Protein AF-A0A7J4QCK0-F1 (afdb_monomer_lite)

Sequence (447 aa):
MRKSLSFLFVFLVLLLLLSGIAAAGFWQDVTGDIVRSFKTSSYANDLTLASSTRIIQNAEYFLNNYPSLANVKTKITSMGGLAALEEVFASYNPYESISTKERKFNEIFRRYPLINEEDRIYIVHLAHALWIEKNNVVPWSLRDYNADKITALLERGWAIEELANRRFEDTVIQRASSAWEYGNISKDWYKLYPLTMNIINGSGNQLTAASLIIEWAEKNFFDAYGDYGWGRYMEDTGDKEPTGSSGQTCTSCDVKNQIGLEDAFRERIIADQLGAELVAAFLRSVNIPAYEVHTRGAEGSFEYGIAYAPSLELFVHGNLIASFADVPASSLLMSYPRIREQISVSPDFSSYKSHIWDTYPYYSVSLEREGDYLYISHMDSLYRYPDQVDRIKAQLWEYNISLYSSARVKIKTLRELTNPPLEIARGIPTIREKIPIITRLSRMFGR

Radius of gyration: 28.26 Å; chains: 1; bounding box: 54×102×71 Å

pLDDT: mean 71.48, std 20.68, range [27.12, 97.5]

Foldseek 3Di:
DPPVVVVVVVVVVVVVVVVVVVVVVVCVVVVVVVVVVCVPDPCVVVVPPDPLVVLLVQLVVCCVVAPQNVVVVVVCVVQVNSVLLSQLLSPDDLLAAPVVSVVSSVVSCVVVVSQDPQNSLLSNQSSLLSNCQVVVLAVDHSSPDHNLLVCLLRHDPPSVQVSVVVVDVQFPPDPPPPQPDAAQLSSCLLLCQVVLCVQCPPPNDLVSSLQSLLLVLLQQAAAADDPADLVVLCVVVVNDPPPDPDDDDDPSVNSLRHQHPVNCNQSSHDAFANQQSNSCSSCSSNSQRKDWGWGQAPVRDIGGRWIAGVVVQWIATRRVSHFAQDDRSVVRTDHPVVVRVLRRQDPDPVVSVVSCCVVPVVGAFTWHDDDQWIFTPTGPDCVVCVVCQVVVQVRCVLQPHGPPDNDTGGHPRQPPSDPHDSPSNPDDPPPDDDDDPPDDDPPPPDD

Secondary structure (DSSP, 8-state):
--SSHHHHHHHHHHHHHHHHHHHHHHHHHHHHHHHHHHHHSTTGGGGSS-HHHHHHHHHHHHHHH-GGGHHHHHHHHHTT-HHHHHHHHHH--TTS-HHHHHHHHHHHHTT-TTS-HHHHHHHHHHHHHHHHHHHT-SS--GGG--HHHHHHHH--THHHHHHHHHH-TT------TTT-S--HHHHHGGGGHHHHHHHTTT--SHHHHHHHHHHHHHTT-BEEPTTTTHHHHHHHHT-------S----SHHHHHTT--HHHHHHH-B--HHHHHHHHHHHHHTTT---EEEEEE-TTS-EEEEEEEETTTTEEEEHHHHHH-SS--HHHHSB-HHHHHHHHHT-SSHHHHHHHHHHH-TT---EEEEETTEEEEEE---TTT-GGGHHHHHHHHHHTT--TT----EE---TTTTSS--TTTTS-------------SSSSSS--

Structure (mmCIF, N/CA/C/O backbone):
data_AF-A0A7J4QCK0-F1
#
_entry.id   AF-A0A7J4QCK0-F1
#
loop_
_atom_site.group_PDB
_atom_site.id
_atom_site.type_symbol
_atom_site.label_atom_id
_atom_site.label_alt_id
_atom_site.label_comp_id
_atom_site.label_asym_id
_atom_site.label_entity_id
_atom_site.label_seq_id
_atom_site.pdbx_PDB_ins_code
_atom_site.Cartn_x
_atom_site.Cartn_y
_atom_site.Cartn_z
_atom_site.occupancy
_atom_site.B_iso_or_equiv
_atom_site.auth_seq_id
_atom_site.auth_comp_id
_atom_site.auth_asym_id
_atom_site.auth_atom_id
_atom_site.pdbx_PDB_model_num
ATOM 1 N N . MET A 1 1 ? -10.311 -76.390 22.392 1.00 50.16 1 MET A N 1
ATOM 2 C CA . MET A 1 1 ? -10.000 -74.940 22.304 1.00 50.16 1 MET A CA 1
ATOM 3 C C . MET A 1 1 ? -11.113 -74.083 21.660 1.00 50.16 1 MET A C 1
ATOM 5 O O . MET A 1 1 ? -10.811 -73.050 21.086 1.00 50.16 1 MET A O 1
ATOM 9 N N . ARG A 1 2 ? -12.410 -74.427 21.784 1.00 45.19 2 ARG A N 1
ATOM 10 C CA . ARG A 1 2 ? -13.526 -73.580 21.285 1.00 45.19 2 ARG A CA 1
ATOM 11 C C . ARG A 1 2 ? -14.464 -73.030 22.372 1.00 45.19 2 ARG A C 1
ATOM 13 O O . ARG A 1 2 ? -15.357 -72.264 22.052 1.00 45.19 2 ARG A O 1
ATOM 20 N N . LYS A 1 3 ? -14.250 -73.373 23.650 1.00 42.88 3 LYS A N 1
ATOM 21 C CA . LYS A 1 3 ? -15.068 -72.876 24.778 1.00 42.88 3 LYS A CA 1
ATOM 22 C C . LYS A 1 3 ? -14.462 -71.666 25.510 1.00 42.88 3 LYS A C 1
ATOM 24 O O . LYS A 1 3 ? -15.142 -71.051 26.316 1.00 42.88 3 LYS A O 1
ATOM 29 N N . SER A 1 4 ? -13.219 -71.293 25.198 1.00 46.78 4 SER A N 1
ATOM 30 C CA . SER A 1 4 ? -12.493 -70.203 25.871 1.00 46.78 4 SER A CA 1
ATOM 31 C C . SER A 1 4 ? -12.690 -68.827 25.217 1.00 46.78 4 SER A C 1
ATOM 33 O O . SER A 1 4 ? -12.530 -67.813 25.885 1.00 46.78 4 SER A O 1
ATOM 35 N N . LEU A 1 5 ? -13.067 -68.771 23.930 1.00 47.53 5 LEU A N 1
ATOM 36 C CA . LEU A 1 5 ? -13.269 -67.500 23.217 1.00 47.53 5 LEU A CA 1
ATOM 37 C C . LEU A 1 5 ? -14.603 -66.821 23.564 1.00 47.53 5 LEU A C 1
ATOM 39 O O . LEU A 1 5 ? -14.668 -65.597 23.630 1.00 47.53 5 LEU A O 1
ATOM 43 N N . SER A 1 6 ? -15.659 -67.595 23.831 1.00 54.34 6 SER A N 1
ATOM 44 C CA . SER A 1 6 ? -16.980 -67.039 24.158 1.00 54.34 6 SER A CA 1
ATOM 45 C C . SER A 1 6 ? -16.994 -66.338 25.517 1.00 54.34 6 SER A C 1
ATOM 47 O O . SER A 1 6 ? -17.693 -65.345 25.683 1.00 54.34 6 SER A O 1
ATOM 49 N N . PHE A 1 7 ? -16.188 -66.810 26.474 1.00 64.69 7 PHE A N 1
ATOM 50 C CA . PHE A 1 7 ? -16.112 -66.202 27.802 1.00 64.69 7 PHE A CA 1
ATOM 51 C C . PHE A 1 7 ? -15.364 -64.864 27.771 1.00 64.69 7 PHE A C 1
ATOM 53 O O . PHE A 1 7 ? -15.805 -63.900 28.388 1.00 64.69 7 PHE A O 1
ATOM 60 N N . LEU A 1 8 ? -14.285 -64.776 26.984 1.00 62.03 8 LEU A N 1
ATOM 61 C CA . LEU A 1 8 ? -13.519 -63.540 26.825 1.00 62.03 8 LEU A CA 1
ATOM 62 C C . LEU A 1 8 ? -14.345 -62.449 26.125 1.00 62.03 8 LEU A C 1
ATOM 64 O O . LEU A 1 8 ? -14.288 -61.291 26.523 1.00 62.03 8 LEU A O 1
ATOM 68 N N . PHE A 1 9 ? -15.157 -62.821 25.131 1.00 69.38 9 PHE A N 1
ATOM 69 C CA . PHE A 1 9 ? -16.017 -61.875 24.418 1.00 69.38 9 PHE A CA 1
ATOM 70 C C . PHE A 1 9 ? -17.158 -61.343 25.298 1.00 69.38 9 PHE A C 1
ATOM 72 O O . PHE A 1 9 ? -17.394 -60.139 25.338 1.00 69.38 9 PHE A O 1
ATOM 79 N N . VAL A 1 10 ? -17.819 -62.215 26.067 1.00 74.12 10 VAL A N 1
ATOM 80 C CA . VAL A 1 10 ? -18.872 -61.801 27.011 1.00 74.12 10 VAL A CA 1
ATOM 81 C C . VAL A 1 10 ? -18.298 -60.922 28.125 1.00 74.12 10 VAL A C 1
ATOM 83 O O . VAL A 1 10 ? -18.912 -59.920 28.485 1.00 74.12 10 VAL A O 1
ATOM 86 N N . PHE A 1 11 ? -17.094 -61.231 28.615 1.00 72.62 11 PHE A N 1
ATOM 87 C CA . PHE A 1 11 ? -16.415 -60.418 29.624 1.00 72.62 11 PHE A CA 1
ATOM 88 C C . PHE A 1 11 ? -16.027 -59.030 29.089 1.00 72.62 11 PHE A C 1
ATOM 90 O O . PHE A 1 11 ? -16.215 -58.038 29.790 1.00 72.62 11 PHE A O 1
ATOM 97 N N . LEU A 1 12 ? -15.571 -58.930 27.833 1.00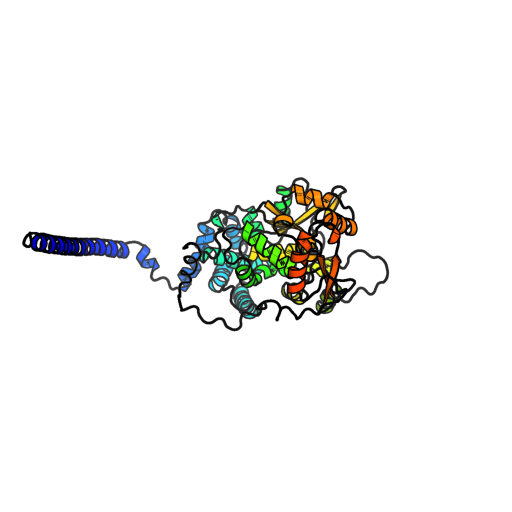 65.81 12 LEU A N 1
ATOM 98 C CA . LEU A 1 12 ? -15.231 -57.648 27.202 1.00 65.81 12 LEU A CA 1
ATOM 99 C C . LEU A 1 12 ? -16.466 -56.761 26.975 1.00 65.81 12 LEU A C 1
ATOM 101 O O . LEU A 1 12 ? -16.408 -55.553 27.192 1.00 65.81 12 LEU A O 1
ATOM 105 N N . VAL A 1 13 ? -17.591 -57.359 26.571 1.00 71.38 13 VAL A N 1
ATOM 106 C CA . VAL A 1 13 ? -18.861 -56.640 26.370 1.00 71.38 13 VAL A CA 1
ATOM 107 C C . VAL A 1 13 ? -19.430 -56.145 27.703 1.00 71.38 13 VAL A C 1
ATOM 109 O O . VAL A 1 13 ? -19.904 -55.014 27.779 1.00 71.38 13 VAL A O 1
ATOM 112 N N . LEU A 1 14 ? -19.318 -56.935 28.775 1.00 67.81 14 LEU A N 1
ATOM 113 C CA . LEU A 1 14 ? -19.692 -56.509 30.128 1.00 67.81 14 LEU A CA 1
ATOM 114 C C . LEU A 1 14 ? -18.798 -55.379 30.653 1.00 67.81 14 LEU A C 1
ATOM 116 O O . LEU A 1 14 ? -19.314 -54.440 31.252 1.00 67.81 14 LEU A O 1
ATOM 120 N N . LEU A 1 15 ? -17.490 -55.415 30.379 1.00 62.59 15 LEU A N 1
ATOM 121 C CA . LEU A 1 15 ? -16.565 -54.332 30.738 1.00 62.59 15 LEU A CA 1
ATOM 122 C C . LEU A 1 15 ? -16.881 -53.029 29.990 1.00 62.59 15 LEU A C 1
ATOM 124 O O . LEU A 1 15 ? -16.861 -51.956 30.591 1.00 62.59 15 LEU A O 1
ATOM 128 N N . LEU A 1 16 ? -17.240 -53.118 28.706 1.00 59.22 16 LEU A N 1
ATOM 129 C CA . LEU A 1 16 ? -17.647 -51.960 27.907 1.00 59.22 16 LEU A CA 1
ATOM 130 C C . LEU A 1 16 ? -18.993 -51.385 28.372 1.00 59.22 16 LEU A C 1
ATOM 132 O O . LEU A 1 16 ? -19.115 -50.169 28.514 1.00 59.22 16 LEU A O 1
ATOM 136 N N . LEU A 1 17 ? -19.970 -52.234 28.704 1.00 57.97 17 LEU A N 1
ATOM 137 C CA . LEU A 1 17 ? -21.263 -51.793 29.240 1.00 57.97 17 LEU A CA 1
ATOM 138 C C . LEU A 1 17 ? -21.131 -51.166 30.636 1.00 57.97 17 LEU A C 1
ATOM 140 O O . LEU A 1 17 ? -21.742 -50.132 30.900 1.00 57.97 17 LEU A O 1
ATOM 144 N N . LEU A 1 18 ? -20.285 -51.724 31.506 1.00 52.31 18 LEU A N 1
ATOM 145 C CA . LEU A 1 18 ? -20.016 -51.154 32.831 1.00 52.31 18 LEU A CA 1
ATOM 146 C C . LEU A 1 18 ? -19.238 -49.830 32.743 1.00 52.31 18 LEU A C 1
ATOM 148 O O . LEU A 1 18 ? -19.521 -48.913 33.514 1.00 52.31 18 LEU A O 1
ATOM 152 N N . SER A 1 19 ? -18.338 -49.674 31.763 1.00 54.56 19 SER A N 1
ATOM 153 C CA . SER A 1 19 ? -17.650 -48.396 31.513 1.00 54.56 19 SER A CA 1
ATOM 154 C C . SER A 1 19 ? -18.587 -47.300 30.980 1.00 54.56 19 SER A C 1
ATOM 156 O O . SER A 1 19 ? -18.434 -46.133 31.339 1.00 54.56 19 SER A O 1
ATOM 158 N N . GLY A 1 20 ? -19.615 -47.669 30.203 1.00 51.31 20 GLY A N 1
ATOM 159 C CA . GLY A 1 20 ? -20.639 -46.739 29.717 1.00 51.31 20 GLY A CA 1
ATOM 160 C C . GLY A 1 20 ? -21.610 -46.271 30.807 1.00 51.31 20 GLY A C 1
ATOM 161 O O . GLY A 1 20 ? -22.014 -45.110 30.812 1.00 51.31 20 GLY A O 1
ATOM 162 N N . ILE A 1 21 ? -21.941 -47.139 31.770 1.00 53.22 21 ILE A N 1
ATOM 163 C CA . ILE A 1 21 ? -22.837 -46.802 32.890 1.00 53.22 21 ILE A CA 1
ATOM 164 C C . ILE A 1 21 ? -22.111 -45.941 33.940 1.00 53.22 21 ILE A C 1
ATOM 166 O O . ILE A 1 21 ? -22.698 -44.991 34.458 1.00 53.22 21 ILE A O 1
ATOM 170 N N . ALA A 1 22 ? -20.820 -46.192 34.193 1.00 48.62 22 ALA A N 1
ATOM 171 C CA . ALA A 1 22 ? -20.002 -45.338 35.060 1.00 48.62 22 ALA A CA 1
ATOM 172 C C . ALA A 1 22 ? -19.748 -43.943 34.450 1.00 48.62 22 ALA A C 1
ATOM 174 O O . ALA A 1 22 ? -19.722 -42.949 35.174 1.00 48.62 22 ALA A O 1
ATOM 175 N N . ALA A 1 23 ? -19.633 -43.845 33.119 1.00 48.44 23 ALA A N 1
ATOM 176 C CA . ALA A 1 23 ? -19.536 -42.561 32.428 1.00 48.44 23 ALA A CA 1
ATOM 177 C C . ALA A 1 23 ? -20.865 -41.781 32.469 1.00 48.44 23 ALA A C 1
ATOM 179 O O . ALA A 1 23 ? -20.856 -40.583 32.731 1.00 48.44 23 ALA A O 1
ATOM 180 N N . ALA A 1 24 ? -22.017 -42.430 32.284 1.00 48.44 24 ALA A N 1
ATOM 181 C CA . ALA A 1 24 ? -23.308 -41.733 32.257 1.00 48.44 24 ALA A CA 1
ATOM 182 C C . ALA A 1 24 ? -23.684 -41.072 33.602 1.00 48.44 24 ALA A C 1
ATOM 184 O O . ALA A 1 24 ? -24.219 -39.964 33.600 1.00 48.44 24 ALA A O 1
ATOM 185 N N . GLY A 1 25 ? -23.358 -41.706 34.736 1.00 46.97 25 GLY A N 1
ATOM 186 C CA . GLY A 1 25 ? -23.586 -41.130 36.070 1.00 46.97 25 GLY A CA 1
ATOM 187 C C . GLY A 1 25 ? -22.621 -39.989 36.410 1.00 46.97 25 GLY A C 1
ATOM 188 O O . GLY A 1 25 ? -23.043 -38.950 36.909 1.00 46.97 25 GLY A O 1
ATOM 189 N N . PHE A 1 26 ? -21.338 -40.132 36.058 1.00 46.69 26 PHE A N 1
ATOM 190 C CA . PHE A 1 26 ? -20.329 -39.094 36.300 1.00 46.69 26 PHE A CA 1
ATOM 191 C C . PHE A 1 26 ? -20.564 -37.845 35.438 1.00 46.69 26 PHE A C 1
ATOM 193 O O . PHE A 1 26 ? -20.376 -36.721 35.898 1.00 46.69 26 PHE A O 1
ATOM 200 N N . TRP A 1 27 ? -21.046 -38.015 34.202 1.00 41.53 27 TRP A N 1
ATOM 201 C CA . TRP A 1 27 ? -21.390 -36.885 33.343 1.00 41.53 27 TRP A CA 1
ATOM 202 C C . TRP A 1 27 ? -22.673 -36.170 33.777 1.00 41.53 27 TRP A C 1
ATOM 204 O O . TRP A 1 27 ? -22.759 -34.969 33.547 1.00 41.53 27 TRP A O 1
ATOM 214 N N . GLN A 1 28 ? -23.641 -36.822 34.432 1.00 48.22 28 GLN A N 1
ATOM 215 C CA . GLN A 1 28 ? -24.844 -36.133 34.928 1.00 48.22 28 GLN A CA 1
ATOM 216 C C . GLN A 1 28 ? -24.566 -35.225 36.134 1.00 48.22 28 GLN A C 1
ATOM 218 O O . GLN A 1 28 ? -25.071 -34.102 36.152 1.00 48.22 28 GLN A O 1
ATOM 223 N N . ASP A 1 29 ? -23.709 -35.637 37.071 1.00 47.16 29 ASP A N 1
ATOM 224 C CA . ASP A 1 29 ? -23.348 -34.788 38.218 1.00 47.16 29 ASP A CA 1
ATOM 225 C C . ASP A 1 29 ? -22.362 -33.675 37.822 1.00 47.16 29 ASP A C 1
ATOM 227 O O . ASP A 1 29 ? -22.543 -32.516 38.199 1.00 47.16 29 ASP A O 1
ATOM 231 N N . VAL A 1 30 ? -21.388 -33.965 36.948 1.00 48.16 30 VAL A N 1
ATOM 232 C CA . VAL A 1 30 ? -20.443 -32.949 36.450 1.00 48.16 30 VAL A CA 1
ATOM 233 C C . VAL A 1 30 ? -21.131 -31.939 35.525 1.00 48.16 30 VAL A C 1
ATOM 235 O O . VAL A 1 30 ? -20.841 -30.747 35.601 1.00 48.16 30 VAL A O 1
ATOM 238 N N . THR A 1 31 ? -22.089 -32.353 34.686 1.00 46.78 31 THR A N 1
ATOM 239 C CA . THR A 1 31 ? -22.869 -31.387 33.887 1.00 46.78 31 THR A CA 1
ATOM 240 C C . THR A 1 31 ? -23.888 -30.631 34.730 1.00 46.78 31 THR A C 1
ATOM 242 O O . THR A 1 31 ? -24.101 -29.453 34.463 1.00 46.78 31 THR A O 1
ATOM 245 N N . GLY A 1 32 ? -24.465 -31.231 35.775 1.00 42.59 32 GLY A N 1
ATOM 246 C CA . GLY A 1 32 ? -25.355 -30.542 36.712 1.00 42.59 32 GLY A CA 1
ATOM 247 C C . GLY A 1 32 ? -24.663 -29.400 37.462 1.00 42.59 32 GLY A C 1
ATOM 248 O O . GLY A 1 32 ? -25.202 -28.289 37.518 1.00 42.59 32 GLY A O 1
ATOM 249 N N . ASP A 1 33 ? -23.446 -29.637 37.954 1.00 43.31 33 ASP A N 1
ATOM 250 C CA . ASP A 1 33 ? -22.667 -28.639 38.691 1.00 43.31 33 ASP A CA 1
ATOM 251 C C . ASP A 1 33 ? -21.961 -27.629 37.776 1.00 43.31 33 ASP A C 1
ATOM 253 O O . ASP A 1 33 ? -21.912 -26.445 38.113 1.00 43.31 33 ASP A O 1
ATOM 257 N N . ILE A 1 34 ? -21.525 -28.020 36.570 1.00 46.94 34 ILE A N 1
ATOM 258 C CA . ILE A 1 34 ? -21.032 -27.066 35.559 1.00 46.94 34 ILE A CA 1
ATOM 259 C C . ILE A 1 34 ? -22.176 -26.173 35.055 1.00 46.94 34 ILE A C 1
ATOM 261 O O . ILE A 1 34 ? -21.999 -24.962 34.939 1.00 46.94 34 ILE A O 1
ATOM 265 N N . VAL A 1 35 ? -23.375 -26.714 34.815 1.00 44.75 35 VAL A N 1
ATOM 266 C CA . VAL A 1 35 ? -24.534 -25.925 34.356 1.00 44.75 35 VAL A CA 1
ATOM 267 C C . VAL A 1 35 ? -25.094 -25.030 35.471 1.00 44.75 35 VAL A C 1
ATOM 269 O O . VAL A 1 35 ? -25.544 -23.919 35.182 1.00 44.75 35 VAL A O 1
ATOM 272 N N . ARG A 1 36 ? -25.035 -25.442 36.749 1.00 42.22 36 ARG A N 1
ATOM 273 C CA . ARG A 1 36 ? -25.359 -24.553 37.886 1.00 42.22 36 ARG A CA 1
ATOM 274 C C . ARG A 1 36 ? -24.303 -23.478 38.105 1.00 42.22 36 ARG A C 1
ATOM 276 O O . ARG A 1 36 ? -24.682 -22.323 38.269 1.00 42.22 36 ARG A O 1
ATOM 283 N N . SER A 1 37 ? -23.020 -23.829 38.025 1.00 44.09 37 SER A N 1
ATOM 284 C CA . SER A 1 37 ? -21.893 -22.888 38.074 1.00 44.09 37 SER A CA 1
ATOM 285 C C . SER A 1 37 ? -22.002 -21.819 36.979 1.00 44.09 37 SER A C 1
ATOM 287 O O . SER A 1 37 ? -21.869 -20.626 37.256 1.00 44.09 37 SER A O 1
ATOM 289 N N . PHE A 1 38 ? -22.390 -22.209 35.759 1.00 41.03 38 PHE A N 1
ATOM 290 C CA . PHE A 1 38 ? -22.648 -21.258 34.676 1.00 41.03 38 PHE A CA 1
ATOM 291 C C . PHE A 1 38 ? -23.839 -20.335 34.955 1.00 41.03 38 PHE A C 1
ATOM 293 O O . PHE A 1 38 ? -23.767 -19.162 34.604 1.00 41.03 38 PHE A O 1
ATOM 300 N N . LYS A 1 39 ? -24.902 -20.814 35.618 1.00 38.78 39 LYS A N 1
ATOM 301 C CA . LYS A 1 39 ? -26.084 -19.996 35.954 1.00 38.78 39 LYS A CA 1
ATOM 302 C C . LYS A 1 39 ? -25.871 -19.012 37.107 1.00 38.78 39 LYS A C 1
ATOM 304 O O . LYS A 1 39 ? -26.619 -18.043 37.187 1.00 38.78 39 LYS A O 1
ATOM 309 N N . THR A 1 40 ? -24.895 -19.238 37.985 1.00 41.56 40 THR A N 1
ATOM 310 C CA . THR A 1 40 ? -24.594 -18.335 39.114 1.00 41.56 40 THR A CA 1
ATOM 311 C C . THR A 1 40 ? -23.321 -17.514 38.927 1.00 41.56 40 THR A C 1
ATOM 313 O O . THR A 1 40 ? -23.049 -16.628 39.733 1.00 41.56 40 THR A O 1
ATOM 316 N N . SER A 1 41 ? -22.542 -17.771 37.874 1.00 42.19 41 SER A N 1
ATOM 317 C CA . SER A 1 41 ? -21.430 -16.904 37.489 1.00 42.19 41 SER A CA 1
ATOM 318 C C . SER A 1 41 ? -21.946 -15.676 36.732 1.00 42.19 41 SER A C 1
ATOM 320 O O . SER A 1 41 ? -22.883 -15.758 35.936 1.00 42.19 41 SER A O 1
ATOM 322 N N . SER A 1 42 ? -21.292 -14.535 36.932 1.00 42.31 42 SER A N 1
ATOM 323 C CA . SER A 1 42 ? -21.522 -13.272 36.219 1.00 42.31 42 SER A CA 1
ATOM 324 C C . SER A 1 42 ? -21.469 -13.374 34.682 1.00 42.31 42 SER A C 1
ATOM 326 O O . SER A 1 42 ? -21.820 -12.411 34.012 1.00 42.31 42 SER A O 1
ATOM 328 N N . TYR A 1 43 ? -21.098 -14.531 34.119 1.00 40.75 43 TYR A N 1
ATOM 329 C CA . TYR A 1 43 ? -21.084 -14.822 32.683 1.00 40.75 43 TYR A CA 1
ATOM 330 C C . TYR A 1 43 ? -22.461 -15.148 32.076 1.00 40.75 43 TYR A C 1
ATOM 332 O O . TYR A 1 43 ? -22.619 -15.067 30.860 1.00 40.75 43 TYR A O 1
ATOM 340 N N . ALA A 1 44 ? -23.484 -15.502 32.865 1.00 41.56 44 ALA A N 1
ATOM 341 C CA . ALA A 1 44 ? -24.822 -15.760 32.308 1.00 41.56 44 ALA A CA 1
ATOM 342 C C . ALA A 1 44 ? -25.510 -14.479 31.794 1.00 41.56 44 ALA A C 1
ATOM 344 O O . ALA A 1 44 ? -26.274 -14.536 30.830 1.00 41.56 44 ALA A O 1
ATOM 345 N N . ASN A 1 45 ? -25.184 -13.320 32.375 1.00 42.22 45 ASN A N 1
ATOM 346 C CA . ASN A 1 45 ? -25.684 -12.021 31.916 1.00 42.22 45 ASN A CA 1
ATOM 347 C C . ASN A 1 45 ? -25.021 -11.552 30.602 1.00 42.22 45 ASN A C 1
ATOM 349 O O . ASN A 1 45 ? -25.601 -10.728 29.896 1.00 42.22 45 ASN A O 1
ATOM 353 N N . ASP A 1 46 ? -23.880 -12.137 30.209 1.00 41.94 46 ASP A N 1
ATOM 354 C CA . ASP A 1 46 ? -23.211 -11.867 28.921 1.00 41.94 46 ASP A CA 1
ATOM 355 C C . ASP A 1 46 ? -23.868 -12.572 27.721 1.00 41.94 46 ASP A C 1
ATOM 357 O O . ASP A 1 46 ? -23.502 -12.341 26.561 1.00 41.94 46 ASP A O 1
ATOM 361 N N . LEU A 1 47 ? -24.843 -13.453 27.966 1.00 41.84 47 LEU A N 1
ATOM 362 C CA . LEU A 1 47 ? -25.593 -14.159 26.920 1.00 41.84 47 LEU A CA 1
ATOM 363 C C . LEU A 1 47 ? -26.906 -13.461 26.536 1.00 41.84 47 LEU A C 1
ATOM 365 O O . LEU A 1 47 ? -27.516 -13.837 25.538 1.00 41.84 47 LEU A O 1
ATOM 369 N N . THR A 1 48 ? -27.307 -12.420 27.270 1.00 41.91 48 THR A N 1
ATOM 370 C CA . THR A 1 48 ? -28.515 -11.611 27.009 1.00 41.91 48 THR A CA 1
ATOM 371 C C . THR A 1 48 ? -28.219 -10.188 26.542 1.00 41.91 48 THR A C 1
ATOM 373 O O . THR A 1 48 ? -29.127 -9.369 26.430 1.00 41.91 48 THR A O 1
ATOM 376 N N . LEU A 1 49 ? -26.961 -9.879 26.236 1.00 43.91 49 LEU A N 1
ATOM 377 C CA . LEU A 1 49 ? -26.621 -8.665 25.508 1.00 43.91 49 LEU A CA 1
ATOM 378 C C . LEU A 1 49 ? -27.038 -8.851 24.046 1.00 43.91 49 LEU A C 1
ATOM 380 O O . LEU A 1 49 ? -26.636 -9.819 23.395 1.00 43.91 49 LEU A O 1
ATOM 384 N N . ALA A 1 50 ? -27.871 -7.938 23.539 1.00 50.94 50 ALA A N 1
ATOM 385 C CA . ALA A 1 50 ? -28.235 -7.894 22.128 1.00 50.94 50 ALA A CA 1
ATOM 386 C C . ALA A 1 50 ? -26.960 -7.964 21.271 1.00 50.94 50 ALA A C 1
ATOM 388 O O . ALA A 1 50 ? -25.910 -7.449 21.658 1.00 50.94 50 ALA A O 1
ATOM 389 N N . SER A 1 51 ? -27.024 -8.607 20.104 1.00 53.28 51 SER A N 1
ATOM 390 C CA . SER A 1 51 ? -25.857 -8.777 19.225 1.00 53.28 51 SER A CA 1
ATOM 391 C C . SER A 1 51 ? -25.135 -7.455 18.914 1.00 53.28 51 SER A C 1
ATOM 393 O O . SER A 1 51 ? -23.923 -7.461 18.720 1.00 53.28 51 SER A O 1
ATOM 395 N N . SER A 1 52 ? -25.847 -6.324 18.950 1.00 47.09 52 SER A N 1
ATOM 396 C CA . SER A 1 52 ? -25.295 -4.970 18.852 1.00 47.09 52 SER A CA 1
ATOM 397 C C . SER A 1 52 ? -24.396 -4.585 20.034 1.00 47.09 52 SER A C 1
ATOM 399 O O . SER A 1 52 ? -23.338 -4.002 19.818 1.00 47.09 52 SER A O 1
ATOM 401 N N . THR A 1 53 ? -24.729 -4.966 21.269 1.00 49.03 53 THR A N 1
ATOM 402 C CA . THR A 1 53 ? -23.929 -4.647 22.462 1.00 49.03 53 THR A CA 1
ATOM 403 C C . THR A 1 53 ? -22.643 -5.475 22.545 1.00 49.03 53 THR A C 1
ATOM 405 O O . THR A 1 53 ? -21.613 -4.959 22.971 1.00 49.03 53 THR A O 1
ATOM 408 N N . ARG A 1 54 ? -22.642 -6.716 22.030 1.00 53.06 54 ARG A N 1
ATOM 409 C CA . ARG A 1 54 ? -21.403 -7.506 21.863 1.00 53.06 54 ARG A CA 1
ATOM 410 C C . ARG A 1 54 ? -20.449 -6.913 20.827 1.00 53.06 54 ARG A C 1
ATOM 412 O O . ARG A 1 54 ? -19.249 -7.142 20.908 1.00 53.06 54 ARG A O 1
ATOM 419 N N . ILE A 1 55 ? -20.948 -6.192 19.823 1.00 51.72 55 ILE A N 1
ATOM 420 C CA . ILE A 1 55 ? -20.092 -5.562 18.809 1.00 51.72 55 ILE A CA 1
ATOM 421 C C . ILE A 1 55 ? -19.430 -4.303 19.380 1.00 51.72 55 ILE A C 1
ATOM 423 O O . ILE A 1 55 ? -18.224 -4.145 19.195 1.00 51.72 55 ILE A O 1
ATOM 427 N N . ILE A 1 56 ? -20.186 -3.503 20.141 1.00 50.91 56 ILE A N 1
ATOM 428 C CA . ILE A 1 56 ? -19.717 -2.302 20.858 1.00 50.91 56 ILE A CA 1
ATOM 429 C C . ILE A 1 56 ? -18.574 -2.651 21.825 1.00 50.91 56 ILE A C 1
ATOM 431 O O . ILE A 1 56 ? -17.515 -2.035 21.785 1.00 50.91 56 ILE A O 1
ATOM 435 N N . GLN A 1 57 ? -18.707 -3.746 22.578 1.00 61.53 57 GLN A N 1
ATOM 436 C CA . GLN A 1 57 ? -17.663 -4.191 23.505 1.00 61.53 57 GLN A CA 1
ATOM 437 C C . GLN A 1 57 ? -16.345 -4.595 22.827 1.00 61.53 57 GLN A C 1
ATOM 439 O O . GLN A 1 57 ? -15.319 -4.584 23.489 1.00 61.53 57 GLN A O 1
ATOM 444 N N . ASN A 1 58 ? -16.319 -4.942 21.534 1.00 68.50 58 ASN A N 1
ATOM 445 C CA . ASN A 1 58 ? -15.105 -5.482 20.911 1.00 68.50 58 ASN A CA 1
ATOM 446 C C . ASN A 1 58 ? -14.050 -4.410 20.597 1.00 68.50 58 ASN A C 1
ATOM 448 O O . ASN A 1 58 ? -12.872 -4.655 20.837 1.00 68.50 58 ASN A O 1
ATOM 452 N N . ALA A 1 59 ? -14.436 -3.238 20.076 1.00 75.31 59 ALA A N 1
ATOM 453 C CA . ALA A 1 59 ? -13.469 -2.174 19.776 1.00 75.31 59 ALA A CA 1
ATOM 454 C C . ALA A 1 59 ? -12.839 -1.631 21.066 1.00 75.31 59 ALA A C 1
ATOM 456 O O . ALA A 1 59 ? -11.614 -1.596 21.191 1.00 75.31 59 ALA A O 1
ATOM 457 N N . GLU A 1 60 ? -13.670 -1.307 22.059 1.00 78.50 60 GLU A N 1
ATOM 458 C CA . GLU A 1 60 ? -13.201 -0.936 23.394 1.00 78.50 60 GLU A CA 1
ATOM 459 C C . GLU A 1 60 ? -12.379 -2.053 24.038 1.00 78.50 60 GLU A C 1
ATOM 461 O O . GLU A 1 60 ? -11.347 -1.777 24.645 1.00 78.50 60 GLU A O 1
ATOM 466 N N . TYR A 1 61 ? -12.781 -3.320 23.884 1.00 82.50 61 TYR A N 1
ATOM 467 C CA . TYR A 1 61 ? -12.002 -4.452 24.378 1.00 82.50 61 TYR A CA 1
ATOM 468 C C . TYR A 1 61 ? -10.589 -4.447 23.793 1.00 82.50 61 TYR A C 1
ATOM 470 O O . TYR A 1 61 ? -9.637 -4.525 24.566 1.00 82.50 61 TYR A O 1
ATOM 478 N N . PHE A 1 62 ? -10.419 -4.292 22.477 1.00 83.25 62 PHE A N 1
ATOM 479 C CA . PHE A 1 62 ? -9.083 -4.209 21.878 1.00 83.25 62 PHE A CA 1
ATOM 480 C C . PHE A 1 62 ? -8.287 -3.022 22.428 1.00 83.25 62 PHE A C 1
ATOM 482 O O . PHE A 1 62 ? -7.171 -3.207 22.910 1.00 83.25 62 PHE A O 1
ATOM 489 N N . LEU A 1 63 ? -8.878 -1.825 22.438 1.00 86.12 63 LEU A N 1
ATOM 490 C CA . LEU A 1 63 ? -8.217 -0.608 22.923 1.00 86.12 63 LEU A CA 1
ATOM 491 C C . LEU A 1 63 ? -7.836 -0.672 24.411 1.00 86.12 63 LEU A C 1
ATOM 493 O O . LEU A 1 63 ? -6.869 -0.038 24.827 1.00 86.12 63 LEU A O 1
ATOM 497 N N . ASN A 1 64 ? -8.588 -1.422 25.219 1.00 84.94 64 ASN A N 1
ATOM 498 C CA . ASN A 1 64 ? -8.354 -1.559 26.656 1.00 84.94 64 ASN A CA 1
ATOM 499 C C . ASN A 1 64 ? -7.396 -2.698 27.013 1.00 84.94 64 ASN A C 1
ATOM 501 O O . ASN A 1 64 ? -6.727 -2.621 28.041 1.00 84.94 64 ASN A O 1
ATOM 505 N N . ASN A 1 65 ? -7.344 -3.756 26.203 1.00 84.88 65 ASN A N 1
ATOM 506 C CA . ASN A 1 65 ? -6.589 -4.964 26.535 1.00 84.88 65 ASN A CA 1
ATOM 507 C C . ASN A 1 65 ? -5.257 -5.068 25.792 1.00 84.88 65 ASN A C 1
ATOM 509 O O . ASN A 1 65 ? -4.460 -5.942 26.126 1.00 84.88 65 ASN A O 1
ATOM 513 N N . TYR A 1 66 ? -5.013 -4.239 24.773 1.00 87.00 66 TYR A N 1
ATOM 514 C CA . TYR A 1 66 ? -3.779 -4.286 23.991 1.00 87.00 66 TYR A CA 1
ATOM 515 C C . TYR A 1 66 ? -2.891 -3.103 24.382 1.00 87.00 66 TYR A C 1
ATOM 517 O O . TYR A 1 66 ? -3.191 -1.971 23.995 1.00 87.00 66 TYR A O 1
ATOM 525 N N . PRO A 1 67 ? -1.779 -3.327 25.109 1.00 85.88 67 PRO A N 1
ATOM 526 C CA . PRO A 1 67 ? -0.873 -2.246 25.498 1.00 85.88 67 PRO A CA 1
ATOM 527 C C . PRO A 1 67 ? -0.344 -1.446 24.301 1.00 85.88 67 PRO A C 1
ATOM 529 O O . PRO A 1 67 ? -0.153 -0.236 24.402 1.00 85.88 67 PRO A O 1
ATOM 532 N N . SER A 1 68 ? -0.177 -2.106 23.151 1.00 86.06 68 SER A N 1
ATOM 533 C CA . SER A 1 68 ? 0.220 -1.489 21.884 1.00 86.06 68 SER A CA 1
ATOM 534 C C . SER A 1 68 ? -0.736 -0.389 21.406 1.00 86.06 68 SER A C 1
ATOM 536 O O . SER A 1 68 ? -0.313 0.540 20.722 1.00 86.06 68 SER A O 1
ATOM 538 N N . LEU A 1 69 ? -2.009 -0.446 21.807 1.00 91.38 69 LEU A N 1
ATOM 539 C CA . LEU A 1 69 ? -3.055 0.494 21.405 1.00 91.38 69 LEU A CA 1
ATOM 540 C C . LEU A 1 69 ? -3.316 1.599 22.442 1.00 91.38 69 LEU A C 1
ATOM 542 O O . LEU A 1 69 ? -4.247 2.385 22.273 1.00 91.38 69 LEU A O 1
ATOM 546 N N . ALA A 1 70 ? -2.497 1.723 23.493 1.00 88.94 70 ALA A N 1
ATOM 547 C CA . ALA A 1 70 ? -2.695 2.746 24.525 1.00 88.94 70 ALA A CA 1
ATOM 548 C C . ALA A 1 70 ? -2.702 4.178 23.950 1.00 88.94 70 ALA A C 1
ATOM 550 O O . ALA A 1 70 ? -3.590 4.973 24.264 1.00 88.94 70 ALA A O 1
ATOM 551 N N . ASN A 1 71 ? -1.768 4.493 23.046 1.00 89.31 71 ASN A N 1
ATOM 552 C CA . ASN A 1 71 ? -1.711 5.806 22.391 1.00 89.31 71 ASN A CA 1
ATOM 553 C C . ASN A 1 71 ? -2.912 6.039 21.464 1.00 89.31 71 ASN A C 1
ATOM 555 O O . ASN A 1 71 ? -3.457 7.141 21.425 1.00 89.31 71 ASN A O 1
ATOM 559 N N . VAL A 1 72 ? -3.370 4.985 20.779 1.00 92.69 72 VAL A N 1
ATOM 560 C CA . VAL A 1 72 ? -4.573 5.014 19.933 1.00 92.69 72 VAL A CA 1
ATOM 561 C C . VAL A 1 72 ? -5.800 5.355 20.773 1.00 92.69 72 VAL A C 1
ATOM 563 O O . VAL A 1 72 ? -6.582 6.225 20.394 1.00 92.69 72 VAL A O 1
ATOM 566 N N . LYS A 1 73 ? -5.940 4.729 21.949 1.00 92.06 73 LYS A N 1
ATOM 567 C CA . LYS A 1 73 ? -7.031 5.005 22.889 1.00 92.06 73 LYS A CA 1
ATOM 568 C C . LYS A 1 73 ? -7.031 6.466 23.354 1.00 92.06 73 LYS A C 1
ATOM 570 O O . LYS A 1 73 ? -8.084 7.104 23.392 1.00 92.06 73 LYS A O 1
ATOM 575 N N . THR A 1 74 ? -5.868 7.011 23.700 1.00 91.50 74 THR A N 1
ATOM 576 C CA . THR A 1 74 ? -5.753 8.425 24.087 1.00 91.50 74 THR A CA 1
ATOM 577 C C . THR A 1 74 ? -6.190 9.336 22.941 1.00 91.50 74 THR A C 1
ATOM 579 O O . THR A 1 74 ? -7.041 10.201 23.146 1.00 91.50 74 THR A O 1
ATOM 582 N N . LYS A 1 75 ? -5.687 9.084 21.725 1.00 92.81 75 LYS A N 1
ATOM 583 C CA . LYS A 1 75 ? -5.991 9.882 20.530 1.00 92.81 75 LYS A CA 1
ATOM 584 C C . LYS A 1 75 ? -7.480 9.845 20.167 1.00 92.81 75 LYS A C 1
ATOM 586 O O . LYS A 1 75 ? -8.095 10.897 19.994 1.00 92.81 75 LYS A O 1
ATOM 591 N N . ILE A 1 76 ? -8.088 8.654 20.123 1.00 94.31 76 ILE A N 1
ATOM 592 C CA . ILE A 1 76 ? -9.516 8.501 19.794 1.00 94.31 76 ILE A CA 1
ATOM 593 C C . ILE A 1 76 ? -10.418 9.172 20.839 1.00 94.31 76 ILE A C 1
ATOM 595 O O . ILE A 1 76 ? -11.444 9.756 20.496 1.00 94.31 76 ILE A O 1
ATOM 599 N N . THR A 1 77 ? -10.013 9.146 22.113 1.00 91.62 77 THR A N 1
ATOM 600 C CA . THR A 1 77 ? -10.741 9.818 23.196 1.00 91.62 77 THR A CA 1
ATOM 601 C C . THR A 1 77 ? -10.642 11.336 23.058 1.00 91.62 77 THR A C 1
ATOM 603 O O . THR A 1 77 ? -11.659 12.019 23.162 1.00 91.62 77 THR A O 1
ATOM 606 N N . SER A 1 78 ? -9.450 11.875 22.768 1.00 92.56 78 SER A N 1
ATOM 607 C CA . SER A 1 78 ? -9.250 13.325 22.640 1.00 92.56 78 SER A CA 1
ATOM 608 C C . SER A 1 78 ? -10.010 13.953 21.471 1.00 92.56 78 SER A C 1
ATOM 610 O O . SER A 1 78 ? -10.423 15.102 21.580 1.00 92.56 78 SER A O 1
ATOM 612 N N . MET A 1 79 ? -10.243 13.205 20.386 1.00 94.19 79 MET A N 1
ATOM 613 C CA . MET A 1 79 ? -11.054 13.671 19.249 1.00 94.19 79 MET A CA 1
ATOM 614 C C . MET A 1 79 ? -12.565 13.425 19.434 1.00 94.19 79 MET A C 1
ATOM 616 O O . MET A 1 79 ? -13.348 13.692 18.527 1.00 94.19 79 MET A O 1
ATOM 620 N N . GLY A 1 80 ? -12.998 12.865 20.574 1.00 92.69 80 GLY A N 1
ATOM 621 C CA . GLY A 1 80 ? -14.393 12.456 20.783 1.00 92.69 80 GLY A CA 1
ATOM 622 C C . GLY A 1 80 ? -14.859 11.359 19.815 1.00 92.69 80 GLY A C 1
ATOM 623 O O . GLY A 1 80 ? -16.050 11.234 19.542 1.00 92.69 80 GLY A O 1
ATOM 624 N N . GLY A 1 81 ? -13.922 10.576 19.272 1.00 94.81 81 GLY A N 1
ATOM 625 C CA . GLY A 1 81 ? -14.149 9.659 18.155 1.00 94.81 81 GLY A CA 1
ATOM 626 C C . GLY A 1 81 ? -14.583 8.253 18.554 1.00 94.81 81 GLY A C 1
ATOM 627 O O . GLY A 1 81 ? -14.844 7.442 17.672 1.00 94.81 81 GLY A O 1
ATOM 628 N N . LEU A 1 82 ? -14.663 7.936 19.852 1.00 93.44 82 LEU A N 1
ATOM 629 C CA . LEU A 1 82 ? -14.910 6.567 20.322 1.00 93.44 82 LEU A CA 1
ATOM 630 C C . LEU A 1 82 ? -16.257 6.014 19.832 1.00 93.44 82 LEU A C 1
ATOM 632 O O . LEU A 1 82 ? -16.297 4.943 19.236 1.00 93.44 82 LEU A O 1
ATOM 636 N N . ALA A 1 83 ? -17.338 6.782 19.987 1.00 92.19 83 ALA A N 1
ATOM 637 C CA . ALA A 1 83 ? -18.666 6.376 19.524 1.00 92.19 83 ALA A CA 1
ATOM 638 C C . ALA A 1 83 ? -18.733 6.240 17.987 1.00 92.19 83 ALA A C 1
ATOM 640 O O . ALA A 1 83 ? -19.337 5.306 17.460 1.00 92.19 83 ALA A O 1
ATOM 641 N N . ALA A 1 84 ? -18.046 7.121 17.251 1.00 95.56 84 ALA A N 1
ATOM 642 C CA . ALA A 1 84 ? -17.939 7.006 15.798 1.00 95.56 84 ALA A CA 1
ATOM 643 C C . ALA A 1 84 ? -17.157 5.747 15.386 1.00 95.56 84 ALA A C 1
ATOM 645 O O . ALA A 1 84 ? -17.584 5.034 14.479 1.00 95.56 84 ALA A O 1
ATOM 646 N N . LEU A 1 85 ? -16.051 5.438 16.071 1.00 95.94 85 LEU A N 1
ATOM 647 C CA . LEU A 1 85 ? -15.280 4.215 15.856 1.00 95.94 85 LEU A CA 1
ATOM 648 C C . LEU A 1 85 ? -16.129 2.969 16.094 1.00 95.94 85 LEU A C 1
ATOM 650 O O . LEU A 1 85 ? -16.084 2.057 15.276 1.00 95.94 85 LEU A O 1
ATOM 654 N N . GLU A 1 86 ? -16.909 2.924 17.171 1.00 92.38 86 GLU A N 1
ATOM 655 C CA . GLU A 1 86 ? -17.800 1.798 17.460 1.00 92.38 86 GLU A CA 1
ATOM 656 C C . GLU A 1 86 ? -18.806 1.563 16.328 1.00 92.38 86 GLU A C 1
ATOM 658 O O . GLU A 1 86 ? -18.973 0.428 15.878 1.00 92.38 86 GLU A O 1
ATOM 663 N N . GLU A 1 87 ? -19.438 2.621 15.817 1.00 94.88 87 GLU A N 1
ATOM 664 C CA . GLU A 1 87 ? -20.397 2.517 14.715 1.00 94.88 87 GLU A CA 1
ATOM 665 C C . GLU A 1 87 ? -19.742 2.131 13.380 1.00 94.88 87 GLU A C 1
ATOM 667 O O . GLU A 1 87 ? -20.267 1.283 12.645 1.00 94.88 87 GLU A O 1
ATOM 672 N N . VAL A 1 88 ? -18.587 2.724 13.056 1.00 96.06 88 VAL A N 1
ATOM 673 C CA . VAL A 1 88 ? -17.819 2.374 11.851 1.00 96.06 88 VAL A CA 1
ATOM 674 C C . VAL A 1 88 ? -17.372 0.920 11.940 1.00 96.06 88 VAL A C 1
ATOM 676 O O . VAL A 1 88 ? -17.621 0.153 11.017 1.00 96.06 88 VAL A O 1
ATOM 679 N N . PHE A 1 89 ? -16.801 0.499 13.067 1.00 94.44 89 PHE A N 1
ATOM 680 C CA . PHE A 1 89 ? -16.356 -0.873 13.292 1.00 94.44 89 PHE A CA 1
ATOM 681 C C . PHE A 1 89 ? -17.505 -1.883 13.232 1.00 94.44 89 PHE A C 1
ATOM 683 O O . PHE A 1 89 ? -17.365 -2.949 12.631 1.00 94.44 89 PHE A O 1
ATOM 690 N N . ALA A 1 90 ? -18.662 -1.546 13.806 1.00 91.00 90 ALA A N 1
ATOM 691 C CA . ALA A 1 90 ? -19.843 -2.400 13.776 1.00 91.00 90 ALA A CA 1
ATOM 692 C C . ALA A 1 90 ? -20.410 -2.600 12.368 1.00 91.00 90 ALA A C 1
ATOM 694 O O . ALA A 1 90 ? -20.940 -3.669 12.058 1.00 91.00 90 ALA A O 1
ATOM 695 N N . SER A 1 91 ? -20.305 -1.573 11.526 1.00 92.25 91 SER A N 1
ATOM 696 C CA . SER A 1 91 ? -20.765 -1.599 10.137 1.00 92.25 91 SER A CA 1
ATOM 697 C C . SER A 1 91 ? -19.689 -2.044 9.142 1.00 92.25 91 SER A C 1
ATOM 699 O O . SER A 1 91 ? -20.004 -2.241 7.966 1.00 92.25 91 SER A O 1
ATOM 701 N N . TYR A 1 92 ? -18.442 -2.221 9.594 1.00 94.62 92 TYR A N 1
ATOM 702 C CA . TYR A 1 92 ? -17.303 -2.491 8.728 1.00 94.62 92 TYR A CA 1
ATOM 703 C C . TYR A 1 92 ? -17.380 -3.884 8.096 1.00 94.62 92 TYR A C 1
ATOM 705 O O . TYR A 1 92 ? -17.368 -4.914 8.774 1.00 94.62 92 TYR A O 1
ATOM 713 N N . ASN A 1 93 ? -17.380 -3.913 6.766 1.00 93.31 93 ASN A N 1
ATOM 714 C CA . ASN A 1 93 ? -17.203 -5.121 5.976 1.00 93.31 93 ASN A CA 1
ATOM 715 C C . ASN A 1 93 ? -16.306 -4.794 4.774 1.00 93.31 93 ASN A C 1
ATOM 717 O O . ASN A 1 93 ? -16.723 -4.028 3.898 1.00 93.31 93 ASN A O 1
ATOM 721 N N . PRO A 1 94 ? -15.081 -5.342 4.695 1.00 92.50 94 PRO A N 1
ATOM 722 C CA . PRO A 1 94 ? -14.158 -4.960 3.638 1.00 92.50 94 PRO A CA 1
ATOM 723 C C . PRO A 1 94 ? -14.613 -5.429 2.249 1.00 92.50 94 PRO A C 1
ATOM 725 O O . PRO A 1 94 ? -14.235 -4.789 1.272 1.00 92.50 94 PRO A O 1
ATOM 728 N N . TYR A 1 95 ? -15.469 -6.454 2.169 1.00 91.31 95 TYR A N 1
ATOM 729 C CA . TYR A 1 95 ? -15.992 -7.028 0.923 1.00 91.31 95 TYR A CA 1
ATOM 730 C C . TYR A 1 95 ? -17.244 -6.321 0.378 1.00 91.31 95 TYR A C 1
ATOM 732 O O . TYR A 1 95 ? -17.779 -6.715 -0.657 1.00 91.31 95 TYR A O 1
ATOM 740 N N . GLU A 1 96 ? -17.757 -5.299 1.067 1.00 90.56 96 GLU A N 1
ATOM 741 C CA . GLU A 1 96 ? -18.805 -4.446 0.500 1.00 90.56 96 GLU A CA 1
ATOM 742 C C . GLU A 1 96 ? -18.251 -3.521 -0.585 1.00 90.56 96 GLU A C 1
ATOM 744 O O . GLU A 1 96 ? -17.094 -3.096 -0.524 1.00 90.56 96 GLU A O 1
ATOM 749 N N . SER A 1 97 ? -19.114 -3.137 -1.536 1.00 88.00 97 SER A N 1
ATOM 750 C CA . SER A 1 97 ? -18.768 -2.140 -2.557 1.00 88.00 97 SER A CA 1
ATOM 751 C C . SER A 1 97 ? -18.272 -0.862 -1.908 1.00 88.00 97 SER A C 1
ATOM 753 O O . SER A 1 97 ? -18.892 -0.400 -0.943 1.00 88.00 97 SER A O 1
ATOM 755 N N . ILE A 1 98 ? -17.253 -0.253 -2.510 1.00 86.00 98 ILE A N 1
ATOM 756 C CA . ILE A 1 98 ? -16.687 1.027 -2.078 1.00 86.00 98 ILE A CA 1
ATOM 757 C C . ILE A 1 98 ? -17.794 2.071 -1.876 1.00 86.00 98 ILE A C 1
ATOM 759 O O . ILE A 1 98 ? -17.942 2.580 -0.770 1.00 86.00 98 ILE A O 1
ATOM 763 N N . SER A 1 99 ? -18.675 2.261 -2.862 1.00 87.00 99 SER A N 1
ATOM 764 C CA . SER A 1 99 ? -19.769 3.243 -2.786 1.00 87.00 99 SER A CA 1
ATOM 765 C C . SER A 1 99 ? -20.754 3.001 -1.631 1.00 87.00 99 SER A C 1
ATOM 767 O O . SER A 1 99 ? -21.174 3.938 -0.952 1.00 87.00 99 SER A O 1
ATOM 769 N N . THR A 1 100 ? -21.126 1.744 -1.362 1.00 91.06 100 THR A N 1
ATOM 770 C CA . THR A 1 100 ? -21.979 1.402 -0.204 1.00 91.06 100 THR A CA 1
ATOM 771 C C . THR A 1 100 ? -21.272 1.694 1.115 1.00 91.06 100 THR A C 1
ATOM 773 O O . THR A 1 100 ? -21.888 2.252 2.023 1.00 91.06 100 THR A O 1
ATOM 776 N N . LYS A 1 101 ? -19.994 1.324 1.218 1.00 91.38 101 LYS A N 1
ATOM 777 C CA . LYS A 1 101 ? -19.175 1.498 2.418 1.00 91.38 101 LYS A CA 1
ATOM 778 C C . LYS A 1 101 ? -18.972 2.985 2.733 1.00 91.38 101 LYS A C 1
ATOM 780 O O . LYS A 1 101 ? -19.264 3.416 3.844 1.00 91.38 101 LYS A O 1
ATOM 785 N N . GLU A 1 102 ? -18.601 3.784 1.737 1.00 90.69 102 GLU A N 1
ATOM 786 C CA . GLU A 1 102 ? -18.451 5.239 1.862 1.00 90.69 102 GLU A CA 1
ATOM 787 C C . GLU A 1 102 ? -19.761 5.926 2.235 1.00 90.69 102 GLU A C 1
ATOM 789 O O . GLU A 1 102 ? -19.786 6.767 3.131 1.00 90.69 102 GLU A O 1
ATOM 794 N N . ARG A 1 103 ? -20.881 5.538 1.609 1.00 94.62 103 ARG A N 1
ATOM 795 C CA . ARG A 1 103 ? -22.199 6.074 1.970 1.00 94.62 103 ARG A CA 1
ATOM 796 C C . ARG A 1 103 ? -22.528 5.814 3.441 1.00 94.62 103 ARG A C 1
ATOM 798 O O . ARG A 1 103 ? -22.951 6.741 4.126 1.00 94.62 103 ARG A O 1
ATOM 805 N N . LYS A 1 104 ? -22.298 4.593 3.935 1.00 95.88 104 LYS A N 1
ATOM 806 C CA . LYS A 1 104 ? -22.511 4.243 5.350 1.00 95.88 104 LYS A CA 1
ATOM 807 C C . LYS A 1 104 ? -21.614 5.057 6.280 1.00 95.88 104 LYS A C 1
ATOM 809 O O . LYS A 1 104 ? -22.108 5.610 7.258 1.00 95.88 104 LYS A O 1
ATOM 814 N N . PHE A 1 105 ? -20.320 5.165 5.977 1.00 95.75 105 PHE A N 1
ATOM 815 C CA . PHE A 1 105 ? -19.392 5.945 6.801 1.00 95.75 105 PHE A CA 1
ATOM 816 C C . PHE A 1 105 ? -19.771 7.428 6.819 1.00 95.75 105 PHE A C 1
ATOM 818 O O . PHE A 1 105 ? -19.800 8.038 7.883 1.00 95.75 105 PHE A O 1
ATOM 825 N N . ASN A 1 106 ? -20.174 7.992 5.680 1.00 95.94 106 ASN A N 1
ATOM 826 C CA . ASN A 1 106 ? -20.667 9.366 5.600 1.00 95.94 106 ASN A CA 1
ATOM 827 C C . ASN A 1 106 ? -21.955 9.578 6.411 1.00 95.94 106 ASN A C 1
ATOM 829 O O . ASN A 1 106 ? -22.099 10.600 7.080 1.00 95.94 106 ASN A O 1
ATOM 833 N N . GLU A 1 107 ? -22.891 8.625 6.386 1.00 97.19 107 GLU A N 1
ATOM 834 C CA . GLU A 1 107 ? -24.095 8.652 7.229 1.00 97.19 107 GLU A CA 1
ATOM 835 C C . GLU A 1 107 ? -23.744 8.605 8.727 1.00 97.19 107 GLU A C 1
ATOM 837 O O . GLU A 1 107 ? -24.322 9.364 9.506 1.00 97.19 107 GLU A O 1
ATOM 842 N N . ILE A 1 108 ? -22.765 7.783 9.121 1.00 97.00 108 ILE A N 1
ATOM 843 C CA . ILE A 1 108 ? -22.254 7.715 10.497 1.00 97.00 108 ILE A CA 1
ATOM 844 C C . ILE A 1 108 ? -21.625 9.053 10.900 1.00 97.00 108 ILE A C 1
ATOM 846 O O . ILE A 1 108 ? -22.067 9.667 11.868 1.00 97.00 108 ILE A O 1
ATOM 850 N N . PHE A 1 109 ? -20.653 9.563 10.139 1.00 97.38 109 PHE A N 1
ATOM 851 C CA . PHE A 1 109 ? -19.918 10.779 10.499 1.00 97.38 109 PHE A CA 1
ATOM 852 C C . PHE A 1 109 ? -20.772 12.054 10.483 1.00 97.38 109 PHE A C 1
ATOM 854 O O . PHE A 1 109 ? -20.448 13.006 11.189 1.00 97.38 109 PHE A O 1
ATOM 861 N N . ARG A 1 110 ? -21.916 12.076 9.784 1.00 97.00 110 ARG A N 1
ATOM 862 C CA . ARG A 1 110 ? -22.911 13.161 9.920 1.00 97.00 110 ARG A CA 1
ATOM 863 C C . ARG A 1 110 ? -23.469 13.295 11.340 1.00 97.00 110 ARG A C 1
ATOM 865 O O . ARG A 1 110 ? -23.867 14.393 11.718 1.00 97.00 110 ARG A O 1
ATOM 872 N N . ARG A 1 111 ? -23.491 12.213 12.127 1.00 97.38 111 ARG A N 1
ATOM 873 C CA . ARG A 1 111 ? -23.891 12.236 13.547 1.00 97.38 111 ARG A CA 1
ATOM 874 C C . ARG A 1 111 ? -22.791 12.763 14.470 1.00 97.38 111 ARG A C 1
ATOM 876 O O . ARG A 1 111 ? -23.082 13.123 15.606 1.00 97.38 111 ARG A O 1
ATOM 883 N N . TYR A 1 112 ? -21.560 12.854 13.969 1.00 96.44 112 TYR A N 1
ATOM 884 C CA . TYR A 1 112 ? -20.368 13.264 14.709 1.00 96.44 112 TYR A CA 1
ATOM 885 C C . TYR A 1 112 ? -19.696 14.477 14.039 1.00 96.44 112 TYR A C 1
ATOM 887 O O . TYR A 1 112 ? -18.555 14.385 13.583 1.00 96.44 112 TYR A O 1
ATOM 895 N N . PRO A 1 113 ? -20.380 15.637 13.960 1.00 94.44 113 PRO A N 1
ATOM 896 C CA . PRO A 1 113 ? -19.940 16.775 13.147 1.00 94.44 113 PRO A CA 1
ATOM 897 C C . PRO A 1 113 ? -18.643 17.440 13.631 1.00 94.44 113 PRO A C 1
ATOM 899 O O . PRO A 1 113 ? -18.042 18.197 12.875 1.00 94.44 113 PRO A O 1
ATOM 902 N N . LEU A 1 114 ? -18.211 17.169 14.867 1.00 94.75 114 LEU A N 1
ATOM 903 C CA . LEU A 1 114 ? -16.953 17.680 15.422 1.00 94.75 114 LEU A CA 1
ATOM 904 C C . LEU A 1 114 ? -15.721 16.897 14.940 1.00 94.75 114 LEU A C 1
ATOM 906 O O . LEU A 1 114 ? -14.605 17.386 15.087 1.00 94.75 114 LEU A O 1
ATOM 910 N N . ILE A 1 115 ? -15.913 15.711 14.351 1.00 94.69 115 ILE A N 1
ATOM 911 C CA . ILE A 1 115 ? -14.832 14.905 13.777 1.00 94.69 115 ILE A CA 1
ATOM 912 C C . ILE A 1 115 ? -14.513 15.456 12.381 1.00 94.69 115 ILE A C 1
ATOM 914 O O . ILE A 1 115 ? -15.334 15.360 11.453 1.00 94.69 115 ILE A O 1
ATOM 918 N N . ASN A 1 116 ? -13.323 16.045 12.246 1.00 92.38 116 ASN A N 1
ATOM 919 C CA . ASN A 1 116 ? -12.792 16.558 10.980 1.00 92.38 116 ASN A CA 1
ATOM 920 C C . ASN A 1 116 ? -12.427 15.411 10.013 1.00 92.38 116 ASN A C 1
ATOM 922 O O . ASN A 1 116 ? -12.503 14.240 10.369 1.00 92.38 116 ASN A O 1
ATOM 926 N N . GLU A 1 117 ? -12.063 15.729 8.770 1.00 88.88 117 GLU A N 1
ATOM 927 C CA . GLU A 1 117 ? -11.766 14.716 7.745 1.00 88.88 117 GLU A CA 1
ATOM 928 C C . GLU A 1 117 ? -10.607 13.777 8.120 1.00 88.88 117 GLU A C 1
ATOM 930 O O . GLU A 1 117 ? -10.745 12.563 7.978 1.00 88.88 117 GLU A O 1
ATOM 935 N N . GLU A 1 118 ? -9.506 14.307 8.655 1.00 86.69 118 GLU A N 1
ATOM 936 C CA . GLU A 1 118 ? -8.340 13.503 9.046 1.00 86.69 118 GLU A CA 1
ATOM 937 C C . GLU A 1 118 ? -8.685 12.490 10.142 1.00 86.69 118 GLU A C 1
ATOM 939 O O . GLU A 1 118 ? -8.338 11.309 10.050 1.00 86.69 118 GLU A O 1
ATOM 944 N N . ASP A 1 119 ? -9.451 12.919 11.144 1.00 91.62 119 ASP A N 1
ATOM 945 C CA . ASP A 1 119 ? -9.914 12.044 12.216 1.00 91.62 119 ASP A CA 1
ATOM 946 C C . ASP A 1 119 ? -10.882 10.969 11.689 1.00 91.62 119 ASP A C 1
ATOM 948 O O . ASP A 1 119 ? -10.843 9.823 12.142 1.00 91.62 119 ASP A O 1
ATOM 952 N N . ARG A 1 120 ? -11.711 11.277 10.677 1.00 93.81 120 ARG A N 1
ATOM 953 C CA . ARG A 1 120 ? -12.570 10.271 10.017 1.00 93.81 120 ARG A CA 1
ATOM 954 C C . ARG A 1 120 ? -11.743 9.195 9.329 1.00 93.81 120 ARG A C 1
ATOM 956 O O . ARG A 1 120 ? -12.049 8.012 9.475 1.00 93.81 120 ARG A O 1
ATOM 963 N N . ILE A 1 121 ? -10.709 9.599 8.595 1.00 90.94 121 ILE A N 1
ATOM 964 C CA . ILE A 1 121 ? -9.802 8.683 7.896 1.00 90.94 121 ILE A CA 1
ATOM 965 C C . ILE A 1 121 ? -9.111 7.769 8.912 1.00 90.94 121 ILE A C 1
ATOM 967 O O . ILE A 1 121 ? -9.172 6.545 8.777 1.00 90.94 121 ILE A O 1
ATOM 971 N N . TYR A 1 122 ? -8.558 8.349 9.981 1.00 92.81 122 TYR A N 1
ATOM 972 C CA . TYR A 1 122 ? -7.934 7.601 11.072 1.00 92.81 122 TYR A CA 1
ATOM 973 C C . TYR A 1 122 ? -8.893 6.580 11.705 1.00 92.81 122 TYR A C 1
ATOM 975 O O . TYR A 1 122 ? -8.527 5.424 11.924 1.00 92.81 122 TYR A O 1
ATOM 983 N N . ILE A 1 123 ? -10.146 6.973 11.955 1.00 95.56 123 ILE A N 1
ATOM 984 C CA . ILE A 1 123 ? -11.180 6.084 12.500 1.00 95.56 123 ILE A CA 1
ATOM 985 C C . ILE A 1 123 ? -11.470 4.910 11.558 1.00 95.56 123 ILE A C 1
ATOM 987 O O . ILE A 1 123 ? -11.579 3.773 12.019 1.00 95.56 123 ILE A O 1
ATOM 991 N N . VAL A 1 124 ? -11.579 5.153 10.249 1.00 95.88 124 VAL A N 1
ATOM 992 C CA . VAL A 1 124 ? -11.816 4.092 9.254 1.00 95.88 124 VAL A CA 1
ATOM 993 C C . VAL A 1 124 ? -10.630 3.129 9.179 1.00 95.88 124 VAL A C 1
ATOM 995 O O . VAL A 1 124 ? -10.829 1.912 9.159 1.00 95.88 124 VAL A O 1
ATOM 998 N N . HIS A 1 125 ? -9.403 3.652 9.185 1.00 94.94 125 HIS A N 1
ATOM 999 C CA . HIS A 1 125 ? -8.164 2.866 9.211 1.00 94.94 125 HIS A CA 1
ATOM 1000 C C . HIS A 1 125 ? -8.076 1.987 10.460 1.00 94.94 125 HIS A C 1
ATOM 1002 O O . HIS A 1 125 ? -7.805 0.789 10.364 1.00 94.94 125 HIS A O 1
ATOM 1008 N N . LEU A 1 126 ? -8.395 2.549 11.626 1.00 96.25 126 LEU A N 1
ATOM 1009 C CA . LEU A 1 126 ? -8.437 1.813 12.885 1.00 96.25 126 LEU A CA 1
ATOM 1010 C C . LEU A 1 126 ? -9.525 0.734 12.880 1.00 96.25 126 LEU A C 1
ATOM 1012 O O . LEU A 1 126 ? -9.257 -0.405 13.256 1.00 96.25 126 LEU A O 1
ATOM 1016 N N . ALA A 1 127 ? -10.736 1.052 12.416 1.00 96.50 127 ALA A N 1
ATOM 1017 C CA . ALA A 1 127 ? -11.819 0.078 12.306 1.00 96.50 127 ALA A CA 1
ATOM 1018 C C . ALA A 1 127 ? -11.440 -1.097 11.393 1.00 96.50 127 ALA A C 1
ATOM 1020 O O . ALA A 1 127 ? -11.698 -2.252 11.733 1.00 96.50 127 ALA A O 1
ATOM 1021 N N . HIS A 1 128 ? -10.785 -0.815 10.265 1.00 96.62 128 HIS A N 1
ATOM 1022 C CA . HIS A 1 128 ? -10.256 -1.840 9.375 1.00 96.62 128 HIS A CA 1
ATOM 1023 C C . HIS A 1 128 ? -9.218 -2.729 10.080 1.00 96.62 128 HIS A C 1
ATOM 1025 O O . HIS A 1 128 ? -9.350 -3.956 10.071 1.00 96.62 128 HIS A O 1
ATOM 1031 N N . ALA A 1 129 ? -8.229 -2.125 10.742 1.00 96.69 129 ALA A N 1
ATOM 1032 C CA . ALA A 1 129 ? -7.163 -2.868 11.406 1.00 96.69 129 ALA A CA 1
ATOM 1033 C C . ALA A 1 129 ? -7.692 -3.764 12.537 1.00 96.69 129 ALA A C 1
ATOM 1035 O O . ALA A 1 129 ? -7.315 -4.936 12.641 1.00 96.69 129 ALA A O 1
ATOM 1036 N N . LEU A 1 130 ? -8.624 -3.244 13.342 1.00 95.81 130 LEU A N 1
ATOM 1037 C CA . LEU A 1 130 ? -9.320 -4.007 14.378 1.00 95.81 130 LEU A CA 1
ATOM 1038 C C . LEU A 1 130 ? -10.197 -5.114 13.786 1.00 95.81 130 LEU A C 1
ATOM 1040 O O . LEU A 1 130 ? -10.399 -6.147 14.423 1.00 95.81 130 LEU A O 1
ATOM 1044 N N . TRP A 1 131 ? -10.738 -4.929 12.578 1.00 95.81 131 TRP A N 1
ATOM 1045 C CA . TRP A 1 131 ? -11.572 -5.945 11.936 1.00 95.81 131 TRP A CA 1
ATOM 1046 C C . TRP A 1 131 ? -10.721 -7.134 11.505 1.00 95.81 131 TRP A C 1
ATOM 1048 O O . TRP A 1 131 ? -11.116 -8.276 11.746 1.00 95.81 131 TRP A O 1
ATOM 1058 N N . ILE A 1 132 ? -9.538 -6.879 10.941 1.00 95.50 132 ILE A N 1
ATOM 1059 C CA . ILE A 1 132 ? -8.562 -7.924 10.611 1.00 95.50 132 ILE A CA 1
ATOM 1060 C C . ILE A 1 132 ? -8.188 -8.711 11.870 1.00 95.50 132 ILE A C 1
ATOM 1062 O O . ILE A 1 132 ? -8.283 -9.939 11.876 1.00 95.50 132 ILE A O 1
ATOM 1066 N N . GLU A 1 133 ? -7.835 -8.001 12.944 1.00 94.38 133 GLU A N 1
ATOM 1067 C CA . GLU A 1 133 ? -7.458 -8.583 14.236 1.00 94.38 133 GLU A CA 1
ATOM 1068 C C . GLU A 1 133 ? -8.589 -9.447 14.820 1.00 94.38 133 GLU A C 1
ATOM 1070 O O . GLU A 1 133 ? -8.383 -10.607 15.171 1.00 94.38 133 GLU A O 1
ATOM 1075 N N . LYS A 1 134 ? -9.818 -8.917 14.863 1.00 93.69 134 LYS A N 1
ATOM 1076 C CA . LYS A 1 134 ? -10.997 -9.621 15.388 1.00 93.69 134 LYS A CA 1
ATOM 1077 C C . LYS A 1 134 ? -11.300 -10.916 14.646 1.00 93.69 134 LYS A C 1
ATOM 1079 O O . LYS A 1 134 ? -11.751 -11.879 15.262 1.00 93.69 134 LYS A O 1
ATOM 1084 N N . ASN A 1 135 ? -11.125 -10.917 13.328 1.00 93.69 135 ASN A N 1
ATOM 1085 C CA . ASN A 1 135 ? -11.454 -12.066 12.491 1.00 93.69 135 ASN A CA 1
ATOM 1086 C C . ASN A 1 135 ? -10.263 -13.013 12.284 1.00 93.69 135 ASN A C 1
ATOM 1088 O O . ASN A 1 135 ? -10.445 -14.051 11.651 1.00 93.69 135 ASN A O 1
ATOM 1092 N N . ASN A 1 136 ? -9.079 -12.684 12.820 1.00 93.38 136 ASN A N 1
ATOM 1093 C CA . ASN A 1 136 ? -7.861 -13.490 12.727 1.00 93.38 136 ASN A CA 1
ATOM 1094 C C . ASN A 1 136 ? -7.567 -13.947 11.282 1.00 93.38 136 ASN A C 1
ATOM 1096 O O . ASN A 1 136 ? -7.295 -15.120 11.021 1.00 93.38 136 ASN A O 1
ATOM 1100 N N . VAL A 1 137 ? -7.714 -13.021 10.327 1.00 93.00 137 VAL A N 1
ATOM 1101 C CA . VAL A 1 137 ? -7.599 -13.304 8.880 1.00 93.00 137 VAL A CA 1
ATOM 1102 C C . VAL A 1 137 ? -6.152 -13.372 8.391 1.00 93.00 137 VAL A C 1
ATOM 1104 O O . VAL A 1 137 ? -5.899 -13.906 7.316 1.00 93.00 137 VAL A O 1
ATOM 1107 N N . VAL A 1 138 ? -5.211 -12.851 9.179 1.00 95.38 138 VAL A N 1
ATOM 1108 C CA . VAL A 1 138 ? -3.763 -12.899 8.942 1.00 95.38 138 VAL A CA 1
ATOM 1109 C C . VAL A 1 138 ? -3.057 -13.366 10.220 1.00 95.38 138 VAL A C 1
ATOM 1111 O O . VAL A 1 138 ? -3.595 -13.167 11.309 1.00 95.38 138 VAL A O 1
ATOM 1114 N N . PRO A 1 139 ? -1.869 -13.992 10.125 1.00 93.94 139 PRO A N 1
ATOM 1115 C CA . PRO A 1 139 ? -1.196 -14.586 11.282 1.00 93.94 139 PRO A CA 1
ATOM 1116 C C . PRO A 1 139 ? -0.430 -13.586 12.164 1.00 93.94 139 PRO A C 1
ATOM 1118 O O . PRO A 1 139 ? 0.106 -13.987 13.194 1.00 93.94 139 PRO A O 1
ATOM 1121 N N . TRP A 1 140 ? -0.324 -12.314 11.775 1.00 95.25 140 TRP A N 1
ATOM 1122 C CA . TRP A 1 140 ? 0.297 -11.270 12.595 1.00 95.25 140 TRP A CA 1
ATOM 1123 C C . TRP A 1 140 ? -0.752 -10.449 13.343 1.00 95.25 140 TRP A C 1
ATOM 1125 O O . TRP A 1 140 ? -1.854 -10.234 12.841 1.00 95.25 140 TRP A O 1
ATOM 1135 N N . SER A 1 141 ? -0.388 -9.971 14.534 1.00 94.75 141 SER A N 1
ATOM 1136 C CA . SER A 1 141 ? -1.312 -9.294 15.442 1.00 94.75 141 SER A CA 1
ATOM 1137 C C . SER A 1 141 ? -0.860 -7.879 15.785 1.00 94.75 141 SER A C 1
ATOM 1139 O O . SER A 1 141 ? 0.328 -7.605 15.969 1.00 94.75 141 SER A O 1
ATOM 1141 N N . LEU A 1 142 ? -1.840 -6.993 15.975 1.00 94.50 142 LEU A N 1
ATOM 1142 C CA . LEU A 1 142 ? -1.628 -5.653 16.527 1.00 94.50 142 LEU A CA 1
ATOM 1143 C C . LEU A 1 142 ? -1.074 -5.696 17.960 1.00 94.50 142 LEU A C 1
ATOM 1145 O O . LEU A 1 142 ? -0.493 -4.712 18.419 1.00 94.50 142 LEU A O 1
ATOM 1149 N N . ARG A 1 143 ? -1.233 -6.816 18.680 1.00 92.38 143 ARG A N 1
ATOM 1150 C CA . ARG A 1 143 ? -0.677 -7.013 20.032 1.00 92.38 143 ARG A CA 1
ATOM 1151 C C . ARG A 1 143 ? 0.846 -6.953 20.052 1.00 92.38 143 ARG A C 1
ATOM 1153 O O . ARG A 1 143 ? 1.418 -6.480 21.028 1.00 92.38 143 ARG A O 1
ATOM 1160 N N . ASP A 1 144 ? 1.476 -7.416 18.976 1.00 93.62 144 ASP A N 1
ATOM 1161 C CA . ASP A 1 144 ? 2.930 -7.580 18.887 1.00 93.62 144 ASP A CA 1
ATOM 1162 C C . ASP A 1 144 ? 3.631 -6.308 18.381 1.00 93.62 144 ASP A C 1
ATOM 1164 O O . ASP A 1 144 ? 4.853 -6.263 18.207 1.00 93.62 144 ASP A O 1
ATOM 1168 N N . TYR A 1 145 ? 2.859 -5.261 18.090 1.00 94.50 145 TYR A N 1
ATOM 1169 C CA . TYR A 1 145 ? 3.365 -4.003 17.564 1.00 94.50 145 TYR A CA 1
ATOM 1170 C C . TYR A 1 145 ? 3.684 -3.024 18.690 1.00 94.50 145 TYR A C 1
ATOM 1172 O O . TYR A 1 145 ? 2.948 -2.889 19.659 1.00 94.50 145 TYR A O 1
ATOM 1180 N N . ASN A 1 146 ? 4.802 -2.316 18.560 1.00 91.19 146 ASN A N 1
ATOM 1181 C CA . ASN A 1 146 ? 5.096 -1.166 19.409 1.00 91.19 146 ASN A CA 1
ATOM 1182 C C . ASN A 1 146 ? 4.359 0.080 18.880 1.00 91.19 146 ASN A C 1
ATOM 1184 O O . ASN A 1 146 ? 3.740 0.040 17.814 1.00 91.19 146 ASN A O 1
ATOM 1188 N N . ALA A 1 147 ? 4.446 1.192 19.614 1.00 88.00 147 ALA A N 1
ATOM 1189 C CA . ALA A 1 147 ? 3.802 2.449 19.232 1.00 88.00 147 ALA A CA 1
ATOM 1190 C C . ALA A 1 147 ? 4.175 2.884 17.803 1.00 88.00 147 ALA A C 1
ATOM 1192 O O . ALA A 1 147 ? 3.292 3.214 17.022 1.00 88.00 147 ALA A O 1
ATOM 1193 N N . ASP A 1 148 ? 5.453 2.782 17.435 1.00 85.44 148 ASP A N 1
ATOM 1194 C CA . ASP A 1 148 ? 5.961 3.164 16.115 1.00 85.44 148 ASP A CA 1
ATOM 1195 C C . ASP A 1 148 ? 5.300 2.374 14.980 1.00 85.44 148 ASP A C 1
ATOM 1197 O O . ASP A 1 148 ? 4.883 2.944 13.974 1.00 85.44 148 ASP A O 1
ATOM 1201 N N . LYS A 1 149 ? 5.157 1.054 15.150 1.00 91.00 149 LYS A N 1
ATOM 1202 C CA . LYS A 1 149 ? 4.471 0.179 14.188 1.00 91.00 149 LYS A CA 1
A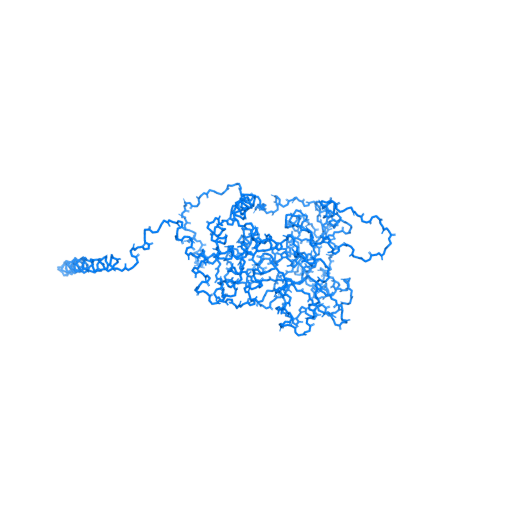TOM 1203 C C . LYS A 1 149 ? 2.977 0.490 14.100 1.00 91.00 149 LYS A C 1
ATOM 1205 O O . LYS A 1 149 ? 2.414 0.443 13.013 1.00 91.00 149 LYS A O 1
ATOM 1210 N N . ILE A 1 150 ? 2.333 0.827 15.215 1.00 92.81 150 ILE A N 1
ATOM 1211 C CA . ILE A 1 150 ? 0.921 1.228 15.217 1.00 92.81 150 ILE A CA 1
ATOM 1212 C C . ILE A 1 150 ? 0.731 2.571 14.505 1.00 92.81 150 ILE A C 1
ATOM 1214 O O . ILE A 1 150 ? -0.173 2.701 13.681 1.00 92.81 150 ILE A O 1
ATOM 1218 N N . THR A 1 151 ? 1.613 3.540 14.741 1.00 87.75 151 THR A N 1
ATOM 1219 C CA . THR A 1 151 ? 1.602 4.820 14.026 1.00 87.75 151 THR A CA 1
ATOM 1220 C C . THR A 1 151 ? 1.857 4.626 12.533 1.00 87.75 151 THR A C 1
ATOM 1222 O O . THR A 1 151 ? 1.110 5.148 11.715 1.00 87.75 151 THR A O 1
ATOM 1225 N N . ALA A 1 152 ? 2.847 3.813 12.159 1.00 87.00 152 ALA A N 1
ATOM 1226 C CA . ALA A 1 152 ? 3.132 3.458 10.769 1.00 87.00 152 ALA A CA 1
ATOM 1227 C C . ALA A 1 152 ? 1.952 2.779 10.052 1.00 87.00 152 ALA A C 1
ATOM 1229 O O . ALA A 1 152 ? 1.839 2.872 8.832 1.00 87.00 152 ALA A O 1
ATOM 1230 N N . LEU A 1 153 ? 1.091 2.080 10.794 1.00 91.56 153 LEU A N 1
ATOM 1231 C CA . LEU A 1 153 ? -0.098 1.431 10.253 1.00 91.56 153 LEU A CA 1
ATOM 1232 C C . LEU A 1 153 ? -1.276 2.404 10.088 1.00 91.56 153 LEU A C 1
ATOM 1234 O O . LEU A 1 153 ? -1.958 2.364 9.067 1.00 91.56 153 LEU A O 1
ATOM 1238 N N . LEU A 1 154 ? -1.532 3.241 11.096 1.00 90.00 154 LEU A N 1
ATOM 1239 C CA . LEU A 1 154 ? -2.777 4.011 11.209 1.00 90.00 154 LEU A CA 1
ATOM 1240 C C . LEU A 1 154 ? -2.651 5.478 10.808 1.00 90.00 154 LEU A C 1
ATOM 1242 O O . LEU A 1 154 ? -3.654 6.108 10.487 1.00 90.00 154 LEU A O 1
ATOM 1246 N N . GLU A 1 155 ? -1.456 6.056 10.897 1.00 83.06 155 GLU A N 1
ATOM 1247 C CA . GLU A 1 155 ? -1.284 7.491 10.718 1.00 83.06 155 GLU A CA 1
ATOM 1248 C C . GLU A 1 155 ? -0.912 7.874 9.289 1.00 83.06 155 GLU A C 1
ATOM 1250 O O . GLU A 1 155 ? -0.278 7.134 8.524 1.00 83.06 155 GLU A O 1
ATOM 1255 N N . ARG A 1 156 ? -1.333 9.090 8.951 1.00 74.50 156 ARG A N 1
ATOM 1256 C CA . ARG A 1 156 ? -0.878 9.839 7.791 1.00 74.50 156 ARG A CA 1
ATOM 1257 C C . ARG A 1 156 ? 0.257 10.762 8.250 1.00 74.50 156 ARG A C 1
ATOM 1259 O O . ARG A 1 156 ? 0.337 11.184 9.401 1.00 74.50 156 ARG A O 1
ATOM 1266 N N . GLY A 1 157 ? 1.227 10.940 7.378 1.00 59.59 157 GLY A N 1
ATOM 1267 C CA . GLY A 1 157 ? 2.652 10.973 7.696 1.00 59.59 157 GLY A CA 1
ATOM 1268 C C . GLY A 1 157 ? 3.349 12.043 8.548 1.00 59.59 157 GLY A C 1
ATOM 1269 O O . GLY A 1 157 ? 4.568 11.945 8.614 1.00 59.59 157 GLY A O 1
ATOM 1270 N N . TRP A 1 158 ? 2.710 12.963 9.287 1.00 55.12 158 TRP A N 1
ATOM 1271 C CA . TRP A 1 158 ? 3.486 13.859 10.179 1.00 55.12 158 TRP A CA 1
ATOM 1272 C C . TRP A 1 158 ? 4.024 13.098 11.383 1.00 55.12 158 TRP A C 1
ATOM 1274 O O . TRP A 1 158 ? 5.182 13.244 11.764 1.00 55.12 158 TRP A O 1
ATOM 1284 N N . ALA A 1 159 ? 3.207 12.208 11.945 1.00 59.72 159 ALA A N 1
ATOM 1285 C CA . ALA A 1 159 ? 3.668 11.305 12.991 1.00 59.72 159 ALA A CA 1
ATOM 1286 C C . ALA A 1 159 ? 4.693 10.282 12.471 1.00 59.72 159 ALA A C 1
ATOM 1288 O O . ALA A 1 159 ? 5.439 9.700 13.253 1.00 59.72 159 ALA A O 1
ATOM 1289 N N . ILE A 1 160 ? 4.744 10.068 11.153 1.00 64.62 160 ILE A N 1
ATOM 1290 C CA . ILE A 1 160 ? 5.683 9.157 10.495 1.00 64.62 160 ILE A CA 1
ATOM 1291 C C . ILE A 1 160 ? 7.050 9.829 10.281 1.00 64.62 160 ILE A C 1
ATOM 1293 O O . ILE A 1 160 ? 8.079 9.176 10.448 1.00 64.62 160 ILE A O 1
ATOM 1297 N N . GLU A 1 161 ? 7.077 11.131 9.993 1.00 63.56 161 GLU A N 1
ATOM 1298 C CA . GLU A 1 161 ? 8.308 11.926 9.886 1.00 63.56 161 GLU A CA 1
ATOM 1299 C C . GLU A 1 161 ? 9.127 11.876 11.186 1.00 63.56 161 GLU A C 1
ATOM 1301 O O . GLU A 1 161 ? 10.307 11.519 11.174 1.00 63.56 161 GLU A O 1
ATOM 1306 N N . GLU A 1 162 ? 8.495 12.142 12.334 1.00 63.31 162 GLU A N 1
ATOM 1307 C CA . GLU A 1 162 ? 9.170 12.072 13.638 1.00 63.31 162 GLU A CA 1
ATOM 1308 C C . GLU A 1 162 ? 9.694 10.657 13.944 1.00 63.31 162 GLU A C 1
ATOM 1310 O O . GLU A 1 162 ? 10.727 10.479 14.596 1.00 63.31 162 GLU A O 1
ATOM 1315 N N . LEU A 1 163 ? 8.989 9.624 13.480 1.00 65.31 163 LEU A N 1
ATOM 1316 C CA . LEU A 1 163 ? 9.410 8.237 13.656 1.00 65.31 163 LEU A CA 1
ATOM 1317 C C . LEU A 1 163 ? 10.654 7.895 12.849 1.00 65.31 163 LEU A C 1
ATOM 1319 O O . LEU A 1 163 ? 11.588 7.306 13.394 1.00 65.31 163 LEU A O 1
ATOM 1323 N N . ALA A 1 164 ? 10.695 8.256 11.571 1.00 66.69 164 ALA A N 1
ATOM 1324 C CA . ALA A 1 164 ? 11.851 7.924 10.753 1.00 66.69 164 ALA A CA 1
ATOM 1325 C C . ALA A 1 164 ? 13.076 8.794 11.076 1.00 66.69 164 ALA A C 1
ATOM 1327 O O . ALA A 1 164 ? 14.176 8.244 11.122 1.00 66.69 164 ALA A O 1
ATOM 1328 N N . ASN A 1 165 ? 12.901 10.067 11.456 1.00 68.50 165 ASN A N 1
ATOM 1329 C CA . ASN A 1 165 ? 14.003 10.903 11.956 1.00 68.50 165 ASN A CA 1
ATOM 1330 C C . ASN A 1 165 ? 14.657 10.327 13.228 1.00 68.50 165 ASN A C 1
ATOM 1332 O O . ASN A 1 165 ? 15.860 10.464 13.425 1.00 68.50 165 ASN A O 1
ATOM 1336 N N . ARG A 1 166 ? 13.890 9.648 14.096 1.00 70.69 166 ARG A N 1
ATOM 1337 C CA . ARG A 1 166 ? 14.441 8.968 15.285 1.00 70.69 166 ARG A CA 1
ATOM 1338 C C . ARG A 1 166 ? 15.217 7.696 14.956 1.00 70.69 166 ARG A C 1
ATOM 1340 O O . ARG A 1 166 ? 16.088 7.310 15.730 1.00 70.69 166 ARG A O 1
ATOM 1347 N N . ARG A 1 167 ? 14.864 7.006 13.869 1.00 72.06 167 ARG A N 1
ATOM 1348 C CA . ARG A 1 167 ? 15.394 5.669 13.561 1.00 72.06 167 ARG A CA 1
ATOM 1349 C C . ARG A 1 167 ? 16.608 5.696 12.640 1.00 72.06 167 ARG A C 1
ATOM 1351 O O . ARG A 1 167 ? 17.401 4.759 12.672 1.00 72.06 167 ARG A O 1
ATOM 1358 N N . PHE A 1 168 ? 16.761 6.746 11.841 1.00 72.75 168 PHE A N 1
ATOM 1359 C CA . PHE A 1 168 ? 17.813 6.829 10.840 1.00 72.75 168 PHE A CA 1
ATOM 1360 C C . PHE A 1 168 ? 18.553 8.167 10.961 1.00 72.75 168 PHE A C 1
ATOM 1362 O O . PHE A 1 168 ? 18.114 9.177 10.423 1.00 72.75 168 PHE A O 1
ATOM 1369 N N . GLU A 1 169 ? 19.691 8.163 11.663 1.00 63.78 169 GLU A N 1
ATOM 1370 C CA . GLU A 1 169 ? 20.454 9.368 12.055 1.00 63.78 169 GLU A CA 1
ATOM 1371 C C . GLU A 1 169 ? 20.894 10.260 10.874 1.00 63.78 169 GLU A C 1
ATOM 1373 O O . GLU A 1 169 ? 20.996 11.475 11.023 1.00 63.78 169 GLU A O 1
ATOM 1378 N N . ASP A 1 170 ? 21.088 9.671 9.688 1.00 62.09 170 ASP A N 1
ATOM 1379 C CA . ASP A 1 170 ? 21.468 10.378 8.451 1.00 62.09 170 ASP A CA 1
ATOM 1380 C C . ASP A 1 170 ? 20.273 10.686 7.531 1.00 62.09 170 ASP A C 1
ATOM 1382 O O . ASP A 1 170 ? 20.425 11.291 6.466 1.00 62.09 170 ASP A O 1
ATOM 1386 N N . THR A 1 171 ? 19.072 10.249 7.912 1.00 54.28 171 THR A N 1
ATOM 1387 C CA . THR A 1 171 ? 17.853 10.525 7.155 1.00 54.28 171 THR A CA 1
ATOM 1388 C C . THR A 1 171 ? 17.323 11.858 7.628 1.00 54.28 171 THR A C 1
ATOM 1390 O O . THR A 1 171 ? 16.617 11.957 8.624 1.00 54.28 171 THR A O 1
ATOM 1393 N N . VAL A 1 172 ? 17.687 12.916 6.913 1.00 47.84 172 VAL A N 1
ATOM 1394 C CA . VAL A 1 172 ? 16.931 14.155 7.016 1.00 47.84 172 VAL A CA 1
ATOM 1395 C C . VAL A 1 172 ? 15.618 13.886 6.296 1.00 47.84 172 VAL A C 1
ATOM 1397 O O . VAL A 1 172 ? 15.560 14.021 5.075 1.00 47.84 172 VAL A O 1
ATOM 1400 N N . ILE A 1 173 ? 14.563 13.519 7.029 1.00 47.41 173 ILE A N 1
ATOM 1401 C CA . ILE A 1 173 ? 13.223 13.813 6.531 1.00 47.41 173 ILE A CA 1
ATOM 1402 C C . ILE A 1 173 ? 13.110 15.320 6.655 1.00 47.41 173 ILE A C 1
ATOM 1404 O O . ILE A 1 173 ? 12.765 15.867 7.702 1.00 47.41 173 ILE A O 1
ATOM 1408 N N . GLN A 1 174 ? 13.521 16.019 5.599 1.00 42.44 174 GLN A N 1
ATOM 1409 C CA . GLN A 1 174 ? 13.024 17.362 5.416 1.00 42.44 174 GLN A CA 1
ATOM 1410 C C . GLN A 1 174 ? 11.523 17.189 5.289 1.00 42.44 174 GLN A C 1
ATOM 1412 O O . GLN A 1 174 ? 11.079 16.357 4.495 1.00 42.44 174 GLN A O 1
ATOM 1417 N N . ARG A 1 175 ? 10.769 17.967 6.079 1.00 43.59 175 ARG A N 1
ATOM 1418 C CA . ARG A 1 175 ? 9.386 18.323 5.771 1.00 43.59 175 ARG A CA 1
ATOM 1419 C C . ARG A 1 175 ? 9.210 18.198 4.263 1.00 43.59 175 ARG A C 1
ATOM 1421 O O . ARG A 1 175 ? 9.916 18.890 3.524 1.00 43.59 175 ARG A O 1
ATOM 1428 N N . ALA A 1 176 ? 8.229 17.429 3.818 1.00 40.41 176 ALA A N 1
ATOM 1429 C CA . ALA A 1 176 ? 7.550 17.777 2.584 1.00 40.41 176 ALA A CA 1
ATOM 1430 C C . ALA A 1 176 ? 6.935 19.179 2.802 1.00 40.41 176 ALA A C 1
ATOM 1432 O O . ALA A 1 176 ? 5.748 19.344 3.080 1.00 40.41 176 ALA A O 1
ATOM 1433 N N . SER A 1 177 ? 7.763 20.230 2.829 1.00 34.47 177 SER A N 1
ATOM 1434 C CA . SER A 1 177 ? 7.367 21.624 2.972 1.00 34.47 177 SER A CA 1
ATOM 1435 C C . SER A 1 177 ? 6.957 22.111 1.596 1.00 34.47 177 SER A C 1
ATOM 1437 O O . SER A 1 177 ? 7.628 22.944 1.000 1.00 34.47 177 SER A O 1
ATOM 1439 N N . SER A 1 178 ? 5.913 21.479 1.076 1.00 35.41 178 SER A N 1
ATOM 1440 C CA . SER A 1 178 ? 4.999 21.854 -0.007 1.00 35.41 178 SER A CA 1
ATOM 1441 C C . SER A 1 178 ? 4.346 20.545 -0.470 1.00 35.41 178 SER A C 1
ATOM 1443 O O . SER A 1 178 ? 5.053 19.596 -0.779 1.00 35.41 178 SER A O 1
ATOM 1445 N N . ALA A 1 179 ? 3.009 20.494 -0.405 1.00 35.06 179 ALA A N 1
ATOM 1446 C CA . ALA A 1 179 ? 2.087 19.387 -0.735 1.00 35.06 179 ALA A CA 1
ATOM 1447 C C . ALA A 1 179 ? 1.538 18.485 0.402 1.00 35.06 179 ALA A C 1
ATOM 1449 O O . ALA A 1 179 ? 0.775 17.577 0.119 1.00 35.06 179 ALA A O 1
ATOM 1450 N N . TRP A 1 180 ? 1.865 18.759 1.669 1.00 37.44 180 TRP A N 1
ATOM 1451 C CA . TRP A 1 180 ? 1.059 18.644 2.913 1.00 37.44 180 TRP A CA 1
ATOM 1452 C C . TRP A 1 180 ? -0.080 17.623 3.179 1.00 37.44 180 TRP A C 1
ATOM 1454 O O . TRP A 1 180 ? -0.504 17.583 4.328 1.00 37.44 180 TRP A O 1
ATOM 1464 N N . GLU A 1 181 ? -0.601 16.788 2.285 1.00 45.66 181 GLU A N 1
ATOM 1465 C CA . GLU A 1 181 ? -1.837 16.034 2.574 1.00 45.66 181 GLU A CA 1
ATOM 1466 C C . GLU A 1 181 ? -1.876 14.660 1.882 1.00 45.66 181 GLU A C 1
ATOM 1468 O O . GLU A 1 181 ? -2.852 14.364 1.212 1.00 45.66 181 GLU A O 1
ATOM 1473 N N . TYR A 1 182 ? -0.828 13.835 2.067 1.00 51.09 182 TYR A N 1
ATOM 1474 C CA . TYR A 1 182 ? -0.658 12.396 1.723 1.00 51.09 182 TYR A CA 1
ATOM 1475 C C . TYR A 1 182 ? -1.566 11.861 0.623 1.00 51.09 182 TYR A C 1
ATOM 1477 O O . TYR A 1 182 ? -2.774 11.773 0.854 1.00 51.09 182 TYR A O 1
ATOM 1485 N N . GLY A 1 183 ? -0.992 11.400 -0.490 1.00 59.88 183 GLY A N 1
ATOM 1486 C CA . GLY A 1 183 ? -1.725 11.108 -1.714 1.00 59.88 183 GLY A CA 1
ATOM 1487 C C . GLY A 1 183 ? -3.045 10.378 -1.495 1.00 59.88 183 GLY A C 1
ATOM 1488 O O . GLY A 1 183 ? -3.202 9.599 -0.548 1.00 59.88 183 GLY A O 1
ATOM 1489 N N . ASN A 1 184 ? -4.028 10.644 -2.353 1.00 72.38 184 ASN A N 1
ATOM 1490 C CA . ASN A 1 184 ? -5.384 10.096 -2.235 1.00 72.38 184 ASN A CA 1
ATOM 1491 C C . ASN A 1 184 ? -5.403 8.562 -2.007 1.00 72.38 184 ASN A C 1
ATOM 1493 O O . ASN A 1 184 ? -6.306 8.042 -1.353 1.00 72.38 184 ASN A O 1
ATOM 1497 N N . ILE A 1 185 ? -4.352 7.842 -2.423 1.00 80.50 185 ILE A N 1
ATOM 1498 C CA . ILE A 1 185 ? -4.074 6.437 -2.074 1.00 80.50 185 ILE A CA 1
ATOM 1499 C C . ILE A 1 185 ? -4.029 6.172 -0.558 1.00 80.50 185 ILE A C 1
ATOM 1501 O O . ILE A 1 185 ? -4.644 5.220 -0.072 1.00 80.50 185 ILE A O 1
ATOM 1505 N N . SER A 1 186 ? -3.325 7.000 0.212 1.00 78.19 186 SER A N 1
ATOM 1506 C CA . SER A 1 186 ? -3.170 6.858 1.665 1.00 78.19 186 SER A CA 1
ATOM 1507 C C . SER A 1 186 ? -4.487 7.016 2.435 1.00 78.19 186 SER A C 1
ATOM 1509 O O . SER A 1 186 ? -4.620 6.477 3.532 1.00 78.19 186 SER A O 1
ATOM 1511 N N . LYS A 1 187 ? -5.482 7.718 1.876 1.00 83.75 187 LYS A N 1
ATOM 1512 C CA . LYS A 1 187 ? -6.835 7.804 2.454 1.00 83.75 187 LYS A CA 1
ATOM 1513 C C . LYS A 1 187 ? -7.584 6.478 2.293 1.00 83.75 187 LYS A C 1
ATOM 1515 O O . LYS A 1 187 ? -8.339 6.062 3.174 1.00 83.75 187 LYS A O 1
ATOM 1520 N N . ASP A 1 188 ? -7.284 5.775 1.209 1.00 87.31 188 ASP A N 1
ATOM 1521 C CA . ASP A 1 188 ? -8.107 4.718 0.638 1.00 87.31 188 ASP A CA 1
ATOM 1522 C C . ASP A 1 188 ? -7.483 3.323 0.686 1.00 87.31 188 ASP A C 1
ATOM 1524 O O . ASP A 1 188 ? -8.060 2.372 0.159 1.00 87.31 188 ASP A O 1
ATOM 1528 N N . TRP A 1 189 ? -6.347 3.144 1.363 1.00 90.56 189 TRP A N 1
ATOM 1529 C CA . TRP A 1 189 ? -5.641 1.859 1.390 1.00 90.56 189 TRP A CA 1
ATOM 1530 C C . TRP A 1 189 ? -6.507 0.691 1.891 1.00 90.56 189 TRP A C 1
ATOM 1532 O O . TRP A 1 189 ? -6.355 -0.439 1.432 1.00 90.56 189 TRP A O 1
ATOM 1542 N N . TYR A 1 190 ? -7.483 0.938 2.770 1.00 92.19 190 TYR A N 1
ATOM 1543 C CA . TYR A 1 190 ? -8.411 -0.096 3.251 1.00 92.19 190 TYR A CA 1
ATOM 1544 C C . TYR A 1 190 ? -9.285 -0.686 2.125 1.00 92.19 190 TYR A C 1
ATOM 1546 O O . TYR A 1 190 ? -9.851 -1.773 2.283 1.00 92.19 190 TYR A O 1
ATOM 1554 N N . LYS A 1 191 ? -9.425 0.017 0.990 1.00 93.06 191 LYS A N 1
ATOM 1555 C CA . LYS A 1 191 ? -10.129 -0.459 -0.210 1.00 93.06 191 LYS A CA 1
ATOM 1556 C C . LYS A 1 191 ? -9.356 -1.577 -0.917 1.00 93.06 191 LYS A C 1
ATOM 1558 O O . LYS A 1 191 ? -9.979 -2.385 -1.600 1.00 93.06 191 LYS A O 1
ATOM 1563 N N . LEU A 1 192 ? -8.040 -1.674 -0.706 1.00 94.19 192 LEU A N 1
ATOM 1564 C CA . LEU A 1 192 ? -7.190 -2.699 -1.319 1.00 94.19 192 LEU A CA 1
ATOM 1565 C C . LEU A 1 192 ? -7.343 -4.083 -0.693 1.00 94.19 192 LEU A C 1
ATOM 1567 O O . LEU A 1 192 ? -7.037 -5.068 -1.358 1.00 94.19 192 LEU A O 1
ATOM 1571 N N . TYR A 1 193 ? -7.858 -4.188 0.536 1.00 95.69 193 TYR A N 1
ATOM 1572 C CA . TYR A 1 193 ? -7.857 -5.442 1.298 1.00 95.69 193 TYR A CA 1
ATOM 1573 C C . TYR A 1 193 ? -8.329 -6.682 0.519 1.00 95.69 193 TYR A C 1
ATOM 1575 O O . TYR A 1 193 ? -7.610 -7.680 0.550 1.00 95.69 193 TYR A O 1
ATOM 1583 N N . PRO A 1 194 ? -9.473 -6.679 -0.203 1.00 93.38 194 PRO A N 1
ATOM 1584 C CA . PRO A 1 194 ? -9.909 -7.875 -0.925 1.00 93.38 194 PRO A CA 1
ATOM 1585 C C . PRO A 1 194 ? -8.900 -8.331 -1.985 1.00 93.38 194 PRO A C 1
ATOM 1587 O O . PRO A 1 194 ? -8.643 -9.525 -2.121 1.00 93.38 194 PRO A O 1
ATOM 1590 N N . LEU A 1 195 ? -8.304 -7.381 -2.710 1.00 93.06 195 LEU A N 1
ATOM 1591 C CA . LEU A 1 195 ? -7.266 -7.667 -3.693 1.00 93.06 195 LEU A CA 1
ATOM 1592 C C . LEU A 1 195 ? -5.993 -8.162 -3.004 1.00 93.06 195 LEU A C 1
ATOM 1594 O O . LEU A 1 195 ? -5.458 -9.198 -3.390 1.00 93.06 195 LEU A O 1
ATOM 1598 N N . THR A 1 196 ? -5.546 -7.479 -1.952 1.00 96.00 196 THR A N 1
ATOM 1599 C CA . THR A 1 196 ? -4.339 -7.864 -1.215 1.00 96.00 196 THR A CA 1
ATOM 1600 C C . THR A 1 196 ? -4.456 -9.269 -0.645 1.00 96.00 196 THR A C 1
ATOM 1602 O O . THR A 1 196 ? -3.539 -10.062 -0.811 1.00 96.00 196 THR A O 1
ATOM 1605 N N . MET A 1 197 ? -5.596 -9.628 -0.046 1.00 95.81 197 MET A N 1
ATOM 1606 C CA . MET A 1 197 ? -5.833 -10.982 0.467 1.00 95.81 197 MET A CA 1
ATOM 1607 C C . MET A 1 197 ? -5.774 -12.053 -0.624 1.00 95.81 197 MET A C 1
ATOM 1609 O O . MET A 1 197 ? -5.289 -13.152 -0.361 1.00 95.81 197 MET A O 1
ATOM 1613 N N . ASN A 1 198 ? -6.230 -11.744 -1.842 1.00 93.81 198 ASN A N 1
ATOM 1614 C CA . ASN A 1 198 ? -6.088 -12.654 -2.978 1.00 93.81 198 ASN A CA 1
ATOM 1615 C C . ASN A 1 198 ? -4.616 -12.834 -3.373 1.00 93.81 198 ASN A C 1
ATOM 1617 O O . ASN A 1 198 ? -4.204 -13.957 -3.654 1.00 93.81 198 ASN A O 1
ATOM 1621 N N . ILE A 1 199 ? -3.831 -11.751 -3.356 1.00 94.75 199 ILE A N 1
ATOM 1622 C CA . ILE A 1 199 ? -2.393 -11.767 -3.660 1.00 94.75 199 ILE A CA 1
ATOM 1623 C C . ILE A 1 199 ? -1.629 -12.602 -2.626 1.00 94.75 199 ILE A C 1
ATOM 1625 O O . ILE A 1 199 ? -0.839 -13.469 -2.985 1.00 94.75 199 ILE A O 1
ATOM 1629 N N . ILE A 1 200 ? -1.884 -12.376 -1.336 1.00 96.19 200 ILE A N 1
ATOM 1630 C CA . ILE A 1 200 ? -1.114 -12.990 -0.244 1.00 96.19 200 ILE A CA 1
ATOM 1631 C C . ILE A 1 200 ? -1.678 -14.340 0.217 1.00 96.19 200 ILE A C 1
ATOM 1633 O O . ILE A 1 200 ? -1.293 -14.836 1.281 1.00 96.19 200 ILE A O 1
ATOM 1637 N N . ASN A 1 201 ? -2.624 -14.917 -0.524 1.00 92.75 201 ASN A N 1
ATOM 1638 C CA . ASN A 1 201 ? -3.317 -16.136 -0.128 1.00 92.75 201 ASN A CA 1
ATOM 1639 C C . ASN A 1 201 ? -2.319 -17.275 0.150 1.00 92.75 201 ASN A C 1
ATOM 1641 O O . ASN A 1 201 ? -1.514 -17.641 -0.703 1.00 92.75 201 ASN A O 1
ATOM 1645 N N . GLY A 1 202 ? -2.374 -17.842 1.357 1.00 86.31 202 GLY A N 1
ATOM 1646 C CA . GLY A 1 202 ? -1.453 -18.891 1.805 1.00 86.31 202 GLY A CA 1
ATOM 1647 C C . GLY A 1 202 ? -0.117 -18.391 2.370 1.00 86.31 202 GLY A C 1
ATOM 1648 O O . GLY A 1 202 ? 0.707 -19.213 2.771 1.00 86.31 202 GLY A O 1
ATOM 1649 N N . SER A 1 203 ? 0.108 -17.076 2.457 1.00 92.75 203 SER A N 1
ATOM 1650 C CA . SER A 1 203 ? 1.283 -16.525 3.140 1.00 92.75 203 SER A CA 1
ATOM 1651 C C . SER A 1 203 ? 1.243 -16.821 4.647 1.00 92.75 203 SER A C 1
ATOM 1653 O O . SER A 1 203 ? 0.253 -16.575 5.335 1.00 92.75 203 SER A O 1
ATOM 1655 N N . GLY A 1 204 ? 2.338 -17.375 5.176 1.00 93.75 204 GLY A N 1
ATOM 1656 C CA . GLY A 1 204 ? 2.455 -17.721 6.599 1.00 93.75 204 GLY A CA 1
ATOM 1657 C C . GLY A 1 204 ? 3.069 -16.623 7.473 1.00 93.75 204 GLY A C 1
ATOM 1658 O O . GLY A 1 204 ? 3.085 -16.755 8.693 1.00 93.75 204 GLY A O 1
ATOM 1659 N N . ASN A 1 205 ? 3.620 -15.564 6.873 1.00 96.50 205 ASN A N 1
ATOM 1660 C CA . ASN A 1 205 ? 4.296 -14.477 7.581 1.00 96.50 205 ASN A CA 1
ATOM 1661 C C . ASN A 1 205 ? 4.320 -13.182 6.748 1.00 96.50 205 ASN A C 1
ATOM 1663 O O . ASN A 1 205 ? 4.090 -13.202 5.537 1.00 96.50 205 ASN A O 1
ATOM 1667 N N . GLN A 1 206 ? 4.645 -12.068 7.411 1.00 97.06 206 GLN A N 1
ATOM 1668 C CA . GLN A 1 206 ? 4.671 -10.731 6.806 1.00 97.06 206 GLN A CA 1
ATOM 1669 C C . GLN A 1 206 ? 5.683 -10.602 5.659 1.00 97.06 206 GLN A C 1
ATOM 1671 O O . GLN A 1 206 ? 5.391 -9.936 4.674 1.00 97.06 206 GLN A O 1
ATOM 1676 N N . LEU A 1 207 ? 6.854 -11.245 5.753 1.00 96.62 207 LEU A N 1
ATOM 1677 C CA . LEU A 1 207 ? 7.892 -11.162 4.718 1.00 96.62 207 LEU A CA 1
ATOM 1678 C C . LEU A 1 207 ? 7.432 -11.808 3.404 1.00 96.62 207 LEU A C 1
ATOM 1680 O O . LEU A 1 207 ? 7.624 -11.251 2.325 1.00 96.62 207 LEU A O 1
ATOM 1684 N N . THR A 1 208 ? 6.786 -12.970 3.506 1.00 96.62 208 THR A N 1
ATOM 1685 C CA . THR A 1 208 ? 6.220 -13.681 2.353 1.00 96.62 208 THR A CA 1
ATOM 1686 C C . THR A 1 208 ? 5.088 -12.865 1.736 1.00 96.62 208 THR A C 1
ATOM 1688 O O . THR A 1 208 ? 5.050 -12.696 0.523 1.00 96.62 208 THR A O 1
ATOM 1691 N N . ALA A 1 209 ? 4.201 -12.306 2.566 1.00 97.38 209 ALA A N 1
ATOM 1692 C CA . ALA A 1 209 ? 3.128 -11.429 2.105 1.00 97.38 209 ALA A CA 1
ATOM 1693 C C . ALA A 1 209 ? 3.671 -10.186 1.375 1.00 97.38 209 ALA A C 1
ATOM 1695 O O . ALA A 1 209 ? 3.212 -9.876 0.280 1.00 97.38 209 ALA A O 1
ATOM 1696 N N . ALA A 1 210 ? 4.685 -9.517 1.935 1.00 97.12 210 ALA A N 1
ATOM 1697 C CA . ALA A 1 210 ? 5.325 -8.361 1.310 1.00 97.12 210 ALA A CA 1
ATOM 1698 C C . ALA A 1 210 ? 5.989 -8.710 -0.029 1.00 97.12 210 ALA A C 1
ATOM 1700 O O . ALA A 1 210 ? 5.872 -7.949 -0.986 1.00 97.12 210 ALA A O 1
ATOM 1701 N N . SER A 1 211 ? 6.630 -9.879 -0.115 1.00 95.56 211 SER A N 1
ATOM 1702 C CA . SER A 1 211 ? 7.254 -10.349 -1.356 1.00 95.56 211 SER A CA 1
ATOM 1703 C C . SER A 1 211 ? 6.214 -10.578 -2.458 1.00 95.56 211 SER A C 1
ATOM 1705 O O . SER A 1 211 ? 6.371 -10.063 -3.559 1.00 95.56 211 SER A O 1
ATOM 1707 N N . LEU A 1 212 ? 5.105 -11.255 -2.135 1.00 95.38 212 LEU A N 1
ATOM 1708 C CA . LEU A 1 212 ? 4.001 -11.490 -3.075 1.00 95.38 212 LEU A CA 1
ATOM 1709 C C . LEU A 1 212 ? 3.333 -10.187 -3.535 1.00 95.38 212 LEU A C 1
ATOM 1711 O O . LEU A 1 212 ? 2.960 -10.062 -4.698 1.00 95.38 212 LEU A O 1
ATOM 1715 N N . ILE A 1 213 ? 3.190 -9.207 -2.636 1.00 95.88 213 ILE A N 1
ATOM 1716 C CA . ILE A 1 213 ? 2.669 -7.874 -2.973 1.00 95.88 213 ILE A CA 1
ATOM 1717 C C . ILE A 1 213 ? 3.575 -7.176 -3.986 1.00 95.88 213 ILE A C 1
ATOM 1719 O O . ILE A 1 213 ? 3.071 -6.611 -4.951 1.00 95.88 213 ILE A O 1
ATOM 1723 N N . ILE A 1 214 ? 4.892 -7.220 -3.781 1.00 93.50 214 ILE A N 1
ATOM 1724 C CA . ILE A 1 214 ? 5.864 -6.571 -4.666 1.00 93.50 214 ILE A CA 1
ATOM 1725 C C . ILE A 1 214 ? 5.904 -7.248 -6.033 1.00 93.50 214 ILE A C 1
ATOM 1727 O O . ILE A 1 214 ? 5.791 -6.552 -7.035 1.00 93.50 214 ILE A O 1
ATOM 1731 N N . GLU A 1 215 ? 5.973 -8.581 -6.078 1.00 90.19 215 GLU A N 1
ATOM 1732 C CA . GLU A 1 215 ? 5.903 -9.350 -7.332 1.00 90.19 215 GLU A CA 1
ATOM 1733 C C . GLU A 1 215 ? 4.611 -9.052 -8.099 1.00 90.19 215 GLU A C 1
ATOM 1735 O O . GLU A 1 215 ? 4.610 -8.895 -9.319 1.00 90.19 215 GLU A O 1
ATOM 1740 N N . TRP A 1 216 ? 3.483 -8.947 -7.391 1.00 91.81 216 TRP A N 1
ATOM 1741 C CA . TRP A 1 216 ? 2.227 -8.591 -8.031 1.00 91.81 216 TRP A CA 1
ATOM 1742 C C . TRP A 1 216 ? 2.235 -7.142 -8.529 1.00 91.81 216 TRP A C 1
ATOM 1744 O O . TRP A 1 216 ? 1.796 -6.895 -9.649 1.00 91.81 216 TRP A O 1
ATOM 1754 N N . ALA A 1 217 ? 2.727 -6.186 -7.738 1.00 91.81 217 ALA A N 1
ATOM 1755 C CA . ALA A 1 217 ? 2.757 -4.774 -8.114 1.00 91.81 217 ALA A CA 1
ATOM 1756 C C . ALA A 1 217 ? 3.653 -4.530 -9.337 1.00 91.81 217 ALA A C 1
ATOM 1758 O O . ALA A 1 217 ? 3.219 -3.861 -10.270 1.00 91.81 217 ALA A O 1
ATOM 1759 N N . GLU A 1 218 ? 4.833 -5.145 -9.376 1.00 87.50 218 GLU A N 1
ATOM 1760 C CA . GLU A 1 218 ? 5.750 -5.118 -10.521 1.00 87.50 218 GLU A CA 1
ATOM 1761 C C . GLU A 1 218 ? 5.059 -5.596 -11.809 1.00 87.50 218 GLU A C 1
ATOM 1763 O O . GLU A 1 218 ? 5.146 -4.979 -12.867 1.00 87.50 218 GLU A O 1
ATOM 1768 N N . LYS A 1 219 ? 4.273 -6.674 -11.720 1.00 85.06 219 LYS A N 1
ATOM 1769 C CA . LYS A 1 219 ? 3.530 -7.194 -12.875 1.00 85.06 219 LYS A CA 1
ATOM 1770 C C . LYS A 1 219 ? 2.338 -6.334 -13.294 1.00 85.06 219 LYS A C 1
ATOM 1772 O O . LYS A 1 219 ? 1.688 -6.608 -14.311 1.00 85.06 219 LYS A O 1
ATOM 1777 N N . ASN A 1 220 ? 1.961 -5.355 -12.473 1.00 86.81 220 ASN A N 1
ATOM 1778 C CA . ASN A 1 220 ? 0.702 -4.646 -12.633 1.00 86.81 220 ASN A CA 1
ATOM 1779 C C . ASN A 1 220 ? 0.802 -3.141 -12.809 1.00 86.81 220 ASN A C 1
ATOM 1781 O O . ASN A 1 220 ? -0.206 -2.548 -13.201 1.00 86.81 220 ASN A O 1
ATOM 1785 N N . PHE A 1 221 ? 1.959 -2.543 -12.578 1.00 88.25 221 PHE A N 1
ATOM 1786 C CA . PHE A 1 221 ? 2.169 -1.115 -12.716 1.00 88.25 221 PHE A CA 1
ATOM 1787 C C . PHE A 1 221 ? 3.485 -0.859 -13.433 1.00 88.25 221 PHE A C 1
ATOM 1789 O O . PHE A 1 221 ? 4.445 -1.597 -13.258 1.00 88.25 221 PHE A O 1
ATOM 1796 N N . PHE A 1 222 ? 3.501 0.179 -14.257 1.00 87.25 222 PHE A N 1
ATOM 1797 C CA . PHE A 1 222 ? 4.566 0.426 -15.220 1.00 87.25 222 PHE A CA 1
ATOM 1798 C C . PHE A 1 222 ? 4.949 1.900 -15.194 1.00 87.25 222 PHE A C 1
ATOM 1800 O O . PHE A 1 222 ? 4.135 2.744 -14.812 1.00 87.25 222 PHE A O 1
ATOM 1807 N N . ASP A 1 223 ? 6.161 2.223 -15.624 1.00 85.06 223 ASP A N 1
ATOM 1808 C CA . ASP A 1 223 ? 6.531 3.616 -15.863 1.00 85.06 223 ASP A CA 1
ATOM 1809 C C . ASP A 1 223 ? 5.818 4.164 -17.120 1.00 85.06 223 ASP A C 1
ATOM 1811 O O . ASP A 1 223 ? 5.322 3.417 -17.976 1.00 85.06 223 ASP A O 1
ATOM 1815 N N . ALA A 1 224 ? 5.716 5.485 -17.210 1.00 81.12 224 ALA A N 1
ATOM 1816 C CA . ALA A 1 224 ? 5.086 6.177 -18.326 1.00 81.12 224 ALA A CA 1
ATOM 1817 C C . ALA A 1 224 ? 6.070 6.344 -19.494 1.00 81.12 224 ALA A C 1
ATOM 1819 O O . ALA A 1 224 ? 7.239 6.656 -19.276 1.00 81.12 224 ALA A O 1
ATOM 1820 N N . TYR A 1 225 ? 5.600 6.195 -20.736 1.00 74.00 225 TYR A N 1
ATOM 1821 C CA . TYR A 1 225 ? 6.438 6.451 -21.909 1.00 74.00 225 TYR A CA 1
ATOM 1822 C C . TYR A 1 225 ? 6.330 7.873 -22.433 1.00 74.00 225 TYR A C 1
ATOM 1824 O O . TYR A 1 225 ? 5.257 8.304 -22.866 1.00 74.00 225 TYR A O 1
ATOM 1832 N N . GLY A 1 226 ? 7.473 8.556 -22.517 1.00 71.69 226 GLY A N 1
ATOM 1833 C CA . GLY A 1 226 ? 7.546 9.911 -23.057 1.00 71.69 226 GLY A CA 1
ATOM 1834 C C . GLY A 1 226 ? 6.587 10.847 -22.318 1.00 71.69 226 GLY A C 1
ATOM 1835 O O . GLY A 1 226 ? 6.571 10.871 -21.090 1.00 71.69 226 GLY A O 1
ATOM 1836 N N . ASP A 1 227 ? 5.763 11.580 -23.070 1.00 66.44 227 ASP A N 1
ATOM 1837 C CA . ASP A 1 227 ? 4.770 12.507 -22.506 1.00 66.44 227 ASP A CA 1
ATOM 1838 C C . ASP A 1 227 ? 3.448 11.813 -22.111 1.00 66.44 227 ASP A C 1
ATOM 1840 O O . ASP A 1 227 ? 2.570 12.427 -21.497 1.00 66.44 227 ASP A O 1
ATOM 1844 N N . TYR A 1 228 ? 3.264 10.530 -22.458 1.00 67.44 228 TYR A N 1
ATOM 1845 C CA . TYR A 1 228 ? 2.044 9.800 -22.118 1.00 67.44 228 TYR A CA 1
ATOM 1846 C C . TYR A 1 228 ? 1.964 9.524 -20.610 1.00 67.44 228 TYR A C 1
ATOM 1848 O O . TYR A 1 228 ? 2.958 9.231 -19.956 1.00 67.44 228 TYR A O 1
ATOM 1856 N N . GLY A 1 229 ? 0.747 9.542 -20.060 1.00 68.81 229 GLY A N 1
ATOM 1857 C CA . GLY A 1 229 ? 0.452 9.060 -18.709 1.00 68.81 229 GLY A CA 1
ATOM 1858 C C . GLY A 1 229 ? 0.444 10.152 -17.649 1.00 68.81 229 GLY A C 1
ATOM 1859 O O . GLY A 1 229 ? -0.555 10.312 -16.955 1.00 68.81 229 GLY A O 1
ATOM 1860 N N . TRP A 1 230 ? 1.493 10.971 -17.572 1.00 72.88 230 TRP A N 1
ATOM 1861 C CA . TRP A 1 230 ? 1.520 12.072 -16.599 1.00 72.88 230 TRP A CA 1
ATOM 1862 C C . TRP A 1 230 ? 0.532 13.190 -16.953 1.00 72.88 230 TRP A C 1
ATOM 1864 O O . TRP A 1 230 ? -0.188 13.661 -16.077 1.00 72.88 230 TRP A O 1
ATOM 1874 N N . GLY A 1 231 ? 0.413 13.546 -18.239 1.00 65.81 231 GLY A N 1
ATOM 1875 C CA . GLY A 1 231 ? -0.610 14.488 -18.714 1.00 65.81 231 GLY A CA 1
ATOM 1876 C C . GLY A 1 231 ? -2.045 13.960 -18.566 1.00 65.81 231 GLY A C 1
ATOM 1877 O O . GLY A 1 231 ? -2.967 14.731 -18.338 1.00 65.81 231 GLY A O 1
ATOM 1878 N N . ARG A 1 232 ? -2.238 12.634 -18.589 1.00 65.75 232 ARG A N 1
ATOM 1879 C CA . ARG A 1 232 ? -3.546 11.988 -18.369 1.00 65.75 232 ARG A CA 1
ATOM 1880 C C . ARG A 1 232 ? -4.081 12.215 -16.961 1.00 65.75 232 ARG A C 1
ATOM 1882 O O . ARG A 1 232 ? -5.263 12.495 -16.800 1.00 65.75 232 ARG A O 1
ATOM 1889 N N . TYR A 1 233 ? -3.208 12.129 -15.958 1.00 69.00 233 TYR A N 1
ATOM 1890 C CA . TYR A 1 233 ? -3.583 12.463 -14.587 1.00 69.00 233 TYR A CA 1
ATOM 1891 C C . TYR A 1 233 ? -3.974 13.945 -14.444 1.00 69.00 233 TYR A C 1
ATOM 1893 O O . TYR A 1 233 ? -4.847 14.253 -13.643 1.00 69.00 233 TYR A O 1
ATOM 1901 N N . MET A 1 234 ? -3.386 14.839 -15.248 1.00 62.00 234 MET A N 1
ATOM 1902 C CA . MET A 1 234 ? -3.682 16.281 -15.248 1.00 62.00 234 MET A CA 1
ATOM 1903 C C . MET A 1 234 ? -4.985 16.651 -15.961 1.00 62.00 234 MET A C 1
ATOM 1905 O O . MET A 1 234 ? -5.721 17.527 -15.512 1.00 62.00 234 MET A O 1
ATOM 1909 N N . GLU A 1 235 ? -5.296 15.986 -17.075 1.00 61.69 235 GLU A N 1
ATOM 1910 C CA . GLU A 1 235 ? -6.531 16.240 -17.828 1.00 61.69 235 GLU A CA 1
ATOM 1911 C C . GLU A 1 235 ? -7.787 15.955 -16.985 1.00 61.69 235 GLU A C 1
ATOM 1913 O O . GLU A 1 235 ? -8.767 16.701 -17.071 1.00 61.69 235 GLU A O 1
ATOM 1918 N N . ASP A 1 236 ? -7.740 14.921 -16.138 1.00 53.28 236 ASP A N 1
ATOM 1919 C CA . ASP A 1 236 ? -8.861 14.489 -15.295 1.00 53.28 236 ASP A CA 1
ATOM 1920 C C . ASP A 1 236 ? -9.030 15.329 -14.010 1.00 53.28 236 ASP A C 1
ATOM 1922 O O . ASP A 1 236 ? -10.152 15.456 -13.512 1.00 53.28 236 ASP A O 1
ATOM 1926 N N . THR A 1 237 ? -7.967 15.949 -13.477 1.00 54.44 237 THR A N 1
ATOM 1927 C CA . THR A 1 237 ? -8.058 16.818 -12.282 1.00 54.44 237 THR A CA 1
ATOM 1928 C C . THR A 1 237 ? -8.582 18.222 -12.599 1.00 54.44 237 THR A C 1
ATOM 1930 O O . THR A 1 237 ? -8.926 18.979 -11.691 1.00 54.44 237 THR A O 1
ATOM 1933 N N . GLY A 1 238 ? -8.701 18.574 -13.884 1.00 50.03 238 GLY A N 1
ATOM 1934 C CA . GLY A 1 238 ? -9.100 19.911 -14.328 1.00 50.03 238 GLY A CA 1
ATOM 1935 C C . GLY A 1 238 ? -7.973 20.948 -14.255 1.00 50.03 238 GLY A C 1
ATOM 1936 O O . GLY A 1 238 ? -8.193 22.106 -14.633 1.00 50.03 238 GLY A O 1
ATOM 1937 N N . ASP A 1 239 ? -6.774 20.536 -13.839 1.00 50.19 239 ASP A N 1
ATOM 1938 C CA . ASP A 1 239 ? -5.567 21.349 -13.880 1.00 50.19 239 ASP A CA 1
ATOM 1939 C C . ASP A 1 239 ? -5.008 21.324 -15.307 1.00 50.19 239 ASP A C 1
ATOM 1941 O O . ASP A 1 239 ? -4.384 20.370 -15.766 1.00 50.19 239 ASP A O 1
ATOM 1945 N N . LYS A 1 240 ? -5.274 22.395 -16.063 1.00 42.22 240 LYS A N 1
ATOM 1946 C CA . LYS A 1 240 ? -4.710 22.563 -17.409 1.00 42.22 240 LYS A CA 1
ATOM 1947 C C . LYS A 1 240 ? -3.184 22.552 -17.341 1.00 42.22 240 LYS A C 1
ATOM 1949 O O . LYS A 1 240 ? -2.611 23.186 -16.455 1.00 42.22 240 LYS A O 1
ATOM 1954 N N . GLU A 1 241 ? -2.548 21.925 -18.334 1.00 43.78 241 GLU A N 1
ATOM 1955 C CA . GLU A 1 241 ? -1.109 22.064 -18.576 1.00 43.78 241 GLU A CA 1
ATOM 1956 C C . GLU A 1 241 ? -0.675 23.532 -18.420 1.00 43.78 241 GLU A C 1
ATOM 1958 O O . GLU A 1 241 ? -1.322 24.428 -18.986 1.00 43.78 241 GLU A O 1
ATOM 1963 N N . PRO A 1 242 ? 0.449 23.816 -17.738 1.00 40.31 242 PRO A N 1
ATOM 1964 C CA . PRO A 1 242 ? 1.138 25.065 -17.967 1.00 40.31 242 PRO A CA 1
ATOM 1965 C C . PRO A 1 242 ? 1.654 25.009 -19.406 1.00 40.31 242 PRO A C 1
ATOM 1967 O O . PRO A 1 242 ? 2.696 24.428 -19.698 1.00 40.31 242 PRO A O 1
ATOM 1970 N N . THR A 1 243 ? 0.909 25.612 -20.331 1.00 36.81 243 THR A N 1
ATOM 1971 C CA . THR A 1 243 ? 1.397 25.914 -21.675 1.00 36.81 243 THR A CA 1
ATOM 1972 C C . THR A 1 243 ? 2.616 26.823 -21.524 1.00 36.81 243 THR A C 1
ATOM 1974 O O . THR A 1 243 ? 2.476 28.028 -21.309 1.00 36.81 243 THR A O 1
ATOM 1977 N N . GLY A 1 244 ? 3.814 26.247 -21.552 1.00 34.38 244 GLY A N 1
ATOM 1978 C CA . GLY A 1 244 ? 5.024 26.967 -21.181 1.00 34.38 244 GLY A CA 1
ATOM 1979 C C . GLY A 1 244 ? 6.285 26.219 -21.570 1.00 34.38 244 GLY A C 1
ATOM 1980 O O . GLY A 1 244 ? 7.000 25.683 -20.732 1.00 34.38 244 GLY A O 1
ATOM 1981 N N . SER A 1 245 ? 6.573 26.219 -22.865 1.00 38.56 245 SER A N 1
ATOM 1982 C CA . SER A 1 245 ? 7.870 25.893 -23.443 1.00 38.56 245 SER A CA 1
ATOM 1983 C C . SER A 1 245 ? 8.989 26.757 -22.837 1.00 38.56 245 SER A C 1
ATOM 1985 O O . SER A 1 245 ? 9.291 27.813 -23.382 1.00 38.56 245 SER A O 1
ATOM 1987 N N . SER A 1 246 ? 9.596 26.329 -21.727 1.00 33.31 246 SER A N 1
ATOM 1988 C CA . SER A 1 246 ? 10.988 26.630 -21.347 1.00 33.31 246 SER A CA 1
ATOM 1989 C C . SER A 1 246 ? 11.294 26.112 -19.939 1.00 33.31 246 SER A C 1
ATOM 1991 O O . SER A 1 246 ? 10.983 26.789 -18.966 1.00 33.31 246 SER A O 1
ATOM 1993 N N . GLY A 1 247 ? 11.943 24.948 -19.837 1.00 36.94 247 GLY A N 1
ATOM 1994 C CA . GLY A 1 247 ? 12.920 24.620 -18.784 1.00 36.94 247 GLY A CA 1
ATOM 1995 C C . GLY A 1 247 ? 12.623 25.006 -17.327 1.00 36.94 247 GLY A C 1
ATOM 1996 O O . GLY A 1 247 ? 13.570 25.306 -16.604 1.00 36.94 247 GLY A O 1
ATOM 1997 N N . GLN A 1 248 ? 11.364 25.011 -16.881 1.00 35.22 248 GLN A N 1
ATOM 1998 C CA . GLN A 1 248 ? 11.003 25.290 -15.493 1.00 35.22 248 GLN A CA 1
ATOM 1999 C C . GLN A 1 248 ? 10.641 24.000 -14.756 1.00 35.22 248 GLN A C 1
ATOM 2001 O O . GLN A 1 248 ? 9.777 23.223 -15.147 1.00 35.22 248 GLN A O 1
ATOM 2006 N N . THR A 1 249 ? 11.389 23.807 -13.680 1.00 38.25 249 THR A N 1
ATOM 2007 C CA . THR A 1 249 ? 11.367 22.769 -12.654 1.00 38.25 249 THR A CA 1
ATOM 2008 C C . THR A 1 249 ? 9.969 22.382 -12.149 1.00 38.25 249 THR A C 1
ATOM 2010 O O . THR A 1 249 ? 9.231 23.230 -11.658 1.00 38.25 249 THR A O 1
ATOM 2013 N N . CYS A 1 250 ? 9.675 21.079 -12.245 1.00 41.75 250 CYS A N 1
ATOM 2014 C CA . CYS A 1 250 ? 8.673 20.259 -11.542 1.00 41.75 250 CYS A CA 1
ATOM 2015 C C . CYS A 1 250 ? 7.456 20.968 -10.906 1.00 41.75 250 CYS A C 1
ATOM 2017 O O . CYS A 1 250 ? 7.291 20.955 -9.693 1.00 41.75 250 CYS A O 1
ATOM 2019 N N . THR A 1 251 ? 6.529 21.475 -11.721 1.00 41.09 251 THR A N 1
ATOM 2020 C CA . THR A 1 251 ? 5.096 21.530 -11.347 1.00 41.09 251 THR A CA 1
ATOM 2021 C C . THR A 1 251 ? 4.419 20.152 -11.478 1.00 41.09 251 THR A C 1
ATOM 2023 O O . THR A 1 251 ? 3.311 19.957 -10.997 1.00 41.09 251 THR A O 1
ATOM 2026 N N . SER A 1 252 ? 5.106 19.157 -12.061 1.00 47.56 252 SER A N 1
ATOM 2027 C CA . SER A 1 252 ? 4.672 17.752 -12.144 1.00 47.56 252 SER A CA 1
ATOM 2028 C C . SER A 1 252 ? 4.736 16.991 -10.811 1.00 47.56 252 SER A C 1
ATOM 2030 O O . SER A 1 252 ? 4.149 15.919 -10.690 1.00 47.56 252 SER A O 1
ATOM 2032 N N . CYS A 1 253 ? 5.419 17.538 -9.803 1.00 47.59 253 CYS A N 1
ATOM 2033 C CA . CYS A 1 253 ? 5.548 16.935 -8.479 1.00 47.59 253 CYS A CA 1
ATOM 2034 C C . CYS A 1 253 ? 4.247 17.069 -7.649 1.00 47.59 253 CYS A C 1
ATOM 2036 O O . CYS A 1 253 ? 3.924 16.168 -6.880 1.00 47.59 253 CYS A O 1
ATOM 2038 N N . ASP A 1 254 ? 3.453 18.129 -7.856 1.00 49.59 254 ASP A N 1
ATOM 2039 C CA . ASP A 1 254 ? 2.171 18.332 -7.153 1.00 49.59 254 ASP A CA 1
ATOM 2040 C C . ASP A 1 254 ? 1.060 17.399 -7.670 1.00 49.59 254 ASP A C 1
ATOM 2042 O O . ASP A 1 254 ? 0.208 16.942 -6.909 1.00 49.59 254 ASP A O 1
ATOM 2046 N N . VAL A 1 255 ? 1.112 17.051 -8.957 1.00 54.50 255 VAL A N 1
ATOM 2047 C CA . VAL A 1 255 ? 0.146 16.181 -9.652 1.00 54.50 255 VAL A CA 1
ATOM 2048 C C . VAL A 1 255 ? 0.176 14.764 -9.117 1.00 54.50 255 VAL A C 1
ATOM 2050 O O . VAL A 1 255 ? -0.870 14.168 -8.876 1.00 54.50 255 VAL A O 1
ATOM 2053 N N . LYS A 1 256 ? 1.387 14.223 -8.922 1.00 55.16 256 LYS A N 1
ATOM 2054 C CA . LYS A 1 256 ? 1.596 12.835 -8.494 1.00 55.16 256 LYS A CA 1
ATOM 2055 C C . LYS A 1 256 ? 0.858 12.526 -7.189 1.00 55.16 256 LYS A C 1
ATOM 2057 O O . LYS A 1 256 ? 0.342 11.427 -7.025 1.00 55.16 256 LYS A O 1
ATOM 2062 N N . ASN A 1 257 ? 0.742 13.527 -6.319 1.00 56.66 257 ASN A N 1
ATOM 2063 C CA . ASN A 1 257 ? 0.113 13.429 -5.005 1.00 56.66 257 ASN A CA 1
ATOM 2064 C C . ASN A 1 257 ? -1.418 13.616 -5.046 1.00 56.66 257 ASN A C 1
ATOM 2066 O O . ASN A 1 257 ? -2.103 13.302 -4.077 1.00 56.66 257 ASN A O 1
ATOM 2070 N N . GLN A 1 258 ? -1.990 14.083 -6.161 1.00 65.75 258 GLN A N 1
ATOM 2071 C CA . GLN A 1 258 ? -3.445 14.141 -6.358 1.00 65.75 258 GLN A CA 1
ATOM 2072 C C . GLN A 1 258 ? -4.015 12.843 -6.942 1.00 65.75 258 GLN A C 1
ATOM 2074 O O . GLN A 1 258 ? -5.233 12.649 -6.945 1.00 65.75 258 GLN A O 1
ATOM 2079 N N . ILE A 1 259 ? -3.156 11.936 -7.411 1.00 76.62 259 ILE A N 1
ATOM 2080 C CA . ILE A 1 259 ? -3.585 10.706 -8.069 1.00 76.62 259 ILE A CA 1
ATOM 2081 C C . ILE A 1 259 ? -4.329 9.822 -7.065 1.00 76.62 259 ILE A C 1
ATOM 2083 O O . ILE A 1 259 ? -3.785 9.368 -6.053 1.00 76.62 259 ILE A O 1
ATOM 2087 N N . GLY A 1 260 ? -5.612 9.589 -7.346 1.00 78.50 260 GLY A N 1
ATOM 2088 C CA . GLY A 1 260 ? -6.452 8.675 -6.589 1.00 78.50 260 GLY A CA 1
ATOM 2089 C C . GLY A 1 260 ? -6.026 7.226 -6.765 1.00 78.50 260 GLY A C 1
ATOM 2090 O O . GLY A 1 260 ? -5.448 6.842 -7.780 1.00 78.50 260 GLY A O 1
ATOM 2091 N N . LEU A 1 261 ? -6.395 6.379 -5.802 1.00 84.19 261 LEU A N 1
ATOM 2092 C CA . LEU A 1 261 ? -6.221 4.933 -5.940 1.00 84.19 261 LEU A CA 1
ATOM 2093 C C . LEU A 1 261 ? -6.890 4.405 -7.217 1.00 84.19 261 LEU A C 1
ATOM 2095 O O . LEU A 1 261 ? -6.325 3.577 -7.923 1.00 84.19 261 LEU A O 1
ATOM 2099 N N . GLU A 1 262 ? -8.082 4.902 -7.539 1.00 82.50 262 GLU A N 1
ATOM 2100 C CA . GLU A 1 262 ? -8.811 4.496 -8.742 1.00 82.50 262 GLU A CA 1
ATOM 2101 C C . GLU A 1 262 ? -8.087 4.912 -10.027 1.00 82.50 262 GLU A C 1
ATOM 2103 O O . GLU A 1 262 ? -8.023 4.121 -10.970 1.00 82.50 262 GLU A O 1
ATOM 2108 N N . ASP A 1 263 ? -7.494 6.106 -10.051 1.00 80.75 263 ASP A N 1
ATOM 2109 C CA . ASP A 1 263 ? -6.733 6.608 -11.196 1.00 80.75 263 ASP A CA 1
ATOM 2110 C C . ASP A 1 263 ? -5.435 5.817 -11.372 1.00 80.75 263 ASP A C 1
ATOM 2112 O O . ASP A 1 263 ? -5.150 5.355 -12.477 1.00 80.75 263 ASP A O 1
ATOM 2116 N N . ALA A 1 264 ? -4.706 5.561 -10.280 1.00 83.62 264 ALA A N 1
ATOM 2117 C CA . ALA A 1 264 ? -3.501 4.736 -10.300 1.00 83.62 264 ALA A CA 1
ATOM 2118 C C . ALA A 1 264 ? -3.786 3.340 -10.878 1.00 83.62 264 ALA A C 1
ATOM 2120 O O . ALA A 1 264 ? -3.024 2.836 -11.698 1.00 83.62 264 ALA A O 1
ATOM 2121 N N . PHE A 1 265 ? -4.913 2.718 -10.515 1.00 86.06 265 PHE A N 1
ATOM 2122 C CA . PHE A 1 265 ? -5.321 1.422 -11.071 1.00 86.06 265 PHE A CA 1
ATOM 2123 C C . PHE A 1 265 ? -5.834 1.505 -12.511 1.00 86.06 265 PHE A C 1
ATOM 2125 O O . PHE A 1 265 ? -5.611 0.578 -13.293 1.00 86.06 265 PHE A O 1
ATOM 2132 N N . ARG A 1 266 ? -6.531 2.585 -12.880 1.00 81.88 266 ARG A N 1
ATOM 2133 C CA . ARG A 1 266 ? -7.017 2.808 -14.249 1.00 81.88 266 ARG A CA 1
ATOM 2134 C C . ARG A 1 266 ? -5.842 2.953 -15.213 1.00 81.88 266 ARG A C 1
ATOM 2136 O O . ARG A 1 266 ? -5.753 2.240 -16.221 1.00 81.88 266 ARG A O 1
ATOM 2143 N N . GLU A 1 267 ? -4.923 3.843 -14.874 1.00 81.88 267 GLU A N 1
ATOM 2144 C CA . GLU A 1 267 ? -3.792 4.199 -15.721 1.00 81.88 267 GLU A CA 1
ATOM 2145 C C . GLU A 1 267 ? -2.616 3.238 -15.548 1.00 81.88 267 GLU A C 1
ATOM 2147 O O . GLU A 1 267 ? -1.844 3.067 -16.484 1.00 81.88 267 GLU A O 1
ATOM 2152 N N . ARG A 1 268 ? -2.505 2.510 -14.429 1.00 85.94 268 ARG A N 1
ATOM 2153 C CA . ARG A 1 268 ? -1.394 1.578 -14.129 1.00 85.94 268 ARG A CA 1
ATOM 2154 C C . ARG A 1 268 ? -0.011 2.203 -14.342 1.00 85.94 268 ARG A C 1
ATOM 2156 O O . ARG A 1 268 ? 0.937 1.489 -14.659 1.00 85.94 268 ARG A O 1
ATOM 2163 N N . ILE A 1 269 ? 0.075 3.523 -14.221 1.00 84.38 269 ILE A N 1
ATOM 2164 C CA . ILE A 1 269 ? 1.299 4.294 -14.395 1.00 84.38 269 ILE A CA 1
ATOM 2165 C C . ILE A 1 269 ? 1.738 4.752 -13.021 1.00 84.38 269 ILE A C 1
ATOM 2167 O O . ILE A 1 269 ? 0.984 5.452 -12.344 1.00 84.38 269 ILE A O 1
ATOM 2171 N N . ILE A 1 270 ? 2.934 4.348 -12.612 1.00 85.81 270 ILE A N 1
ATOM 2172 C CA . ILE A 1 270 ? 3.534 4.749 -11.341 1.00 85.81 270 ILE A CA 1
ATOM 2173 C C . ILE A 1 270 ? 4.973 5.207 -11.558 1.00 85.81 270 ILE A C 1
ATOM 2175 O O . ILE A 1 270 ? 5.597 4.892 -12.562 1.00 85.81 270 ILE A O 1
ATOM 2179 N N . ALA A 1 271 ? 5.500 5.924 -10.575 1.00 80.31 271 ALA A N 1
ATOM 2180 C CA . ALA A 1 271 ? 6.917 6.249 -10.450 1.00 80.31 271 ALA A CA 1
ATOM 2181 C C . ALA A 1 271 ? 7.327 6.114 -8.979 1.00 80.31 271 ALA A C 1
ATOM 2183 O O . ALA A 1 271 ? 6.552 5.612 -8.170 1.00 80.31 271 ALA A O 1
ATOM 2184 N N . ASP A 1 272 ? 8.534 6.559 -8.647 1.00 80.19 272 ASP A N 1
ATOM 2185 C CA . ASP A 1 272 ? 9.049 6.848 -7.308 1.00 80.19 272 ASP A CA 1
ATOM 2186 C C . ASP A 1 272 ? 7.994 6.921 -6.185 1.00 80.19 272 ASP A C 1
ATOM 2188 O O . ASP A 1 272 ? 7.770 5.928 -5.491 1.00 80.19 272 ASP A O 1
ATOM 2192 N N . GLN A 1 273 ? 7.358 8.072 -5.985 1.00 80.56 273 GLN A N 1
ATOM 2193 C CA . GLN A 1 273 ? 6.489 8.338 -4.836 1.00 80.56 273 GLN A CA 1
ATOM 2194 C C . GLN A 1 273 ? 5.211 7.509 -4.909 1.00 80.56 273 GLN A C 1
ATOM 2196 O O . GLN A 1 273 ? 4.899 6.765 -3.981 1.00 80.56 273 GLN A O 1
ATOM 2201 N N . LEU A 1 274 ? 4.525 7.544 -6.055 1.00 83.12 274 LEU A N 1
ATOM 2202 C CA . LEU A 1 274 ? 3.254 6.843 -6.239 1.00 83.12 274 LEU A CA 1
ATOM 2203 C C . LEU A 1 274 ? 3.394 5.322 -6.064 1.00 83.12 274 LEU A C 1
ATOM 2205 O O . LEU A 1 274 ? 2.536 4.676 -5.469 1.00 83.12 274 LEU A O 1
ATOM 2209 N N . GLY A 1 275 ? 4.491 4.742 -6.552 1.00 88.12 275 GLY A N 1
ATOM 2210 C CA . GLY A 1 275 ? 4.796 3.324 -6.401 1.00 88.12 275 GLY A CA 1
ATOM 2211 C C . GLY A 1 275 ? 5.073 2.947 -4.948 1.00 88.12 275 GLY A C 1
ATOM 2212 O O . GLY A 1 275 ? 4.572 1.929 -4.471 1.00 88.12 275 GLY A O 1
ATOM 2213 N N . ALA A 1 276 ? 5.814 3.782 -4.217 1.00 88.50 276 ALA A N 1
ATOM 2214 C CA . ALA A 1 276 ? 6.046 3.571 -2.792 1.00 88.50 276 ALA A CA 1
ATOM 2215 C C . ALA A 1 276 ? 4.765 3.713 -1.959 1.00 88.50 276 ALA A C 1
ATOM 2217 O O . ALA A 1 276 ? 4.489 2.854 -1.119 1.00 88.50 276 ALA A O 1
ATOM 2218 N N . GLU A 1 277 ? 3.954 4.741 -2.214 1.00 87.81 277 GLU A N 1
ATOM 2219 C CA . GLU A 1 277 ? 2.654 4.918 -1.561 1.00 87.81 277 GLU A CA 1
ATOM 2220 C C . GLU A 1 277 ? 1.730 3.727 -1.823 1.00 87.81 277 GLU A C 1
ATOM 2222 O O . GLU A 1 277 ? 1.101 3.213 -0.896 1.00 87.81 277 GLU A O 1
ATOM 2227 N N . LEU A 1 278 ? 1.681 3.246 -3.066 1.00 90.69 278 LEU A N 1
ATOM 2228 C CA . LEU A 1 278 ? 0.865 2.104 -3.452 1.00 90.69 278 LEU A CA 1
ATOM 2229 C C . LEU A 1 278 ? 1.309 0.818 -2.741 1.00 90.69 278 LEU A C 1
ATOM 2231 O O . LEU A 1 278 ? 0.471 0.107 -2.182 1.00 90.69 278 LEU A O 1
ATOM 2235 N N . VAL A 1 279 ? 2.612 0.523 -2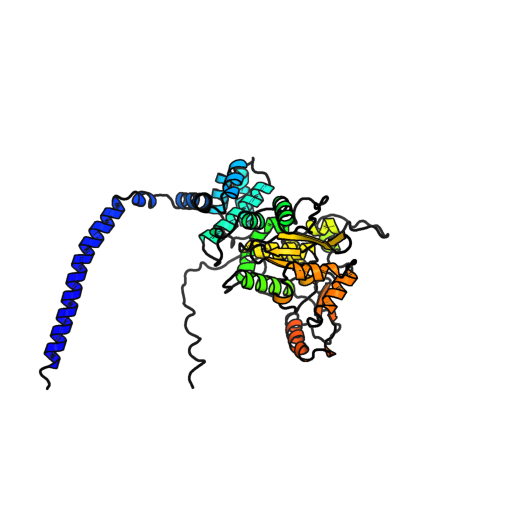.702 1.00 93.50 279 VAL A N 1
ATOM 2236 C CA . VAL A 1 279 ? 3.137 -0.638 -1.963 1.00 93.50 279 VAL A CA 1
ATOM 2237 C C . VAL A 1 279 ? 2.844 -0.509 -0.469 1.00 93.50 279 VAL A C 1
ATOM 2239 O O . VAL A 1 279 ? 2.372 -1.466 0.151 1.00 93.50 279 VAL A O 1
ATOM 2242 N N . ALA A 1 280 ? 3.060 0.670 0.119 1.00 92.69 280 ALA A N 1
ATOM 2243 C CA . ALA A 1 280 ? 2.727 0.913 1.517 1.00 92.69 280 ALA A CA 1
ATOM 2244 C C . ALA A 1 280 ? 1.223 0.715 1.779 1.00 92.69 280 ALA A C 1
ATOM 2246 O O . ALA A 1 280 ? 0.854 0.101 2.780 1.00 92.69 280 ALA A O 1
ATOM 2247 N N . ALA A 1 281 ? 0.357 1.158 0.866 1.00 93.38 281 ALA A N 1
ATOM 2248 C CA . ALA A 1 281 ? -1.085 0.960 0.946 1.00 93.38 281 ALA A CA 1
ATOM 2249 C C . ALA A 1 281 ? -1.471 -0.526 0.890 1.00 93.38 281 ALA A C 1
ATOM 2251 O O . ALA A 1 281 ? -2.270 -0.975 1.714 1.00 93.38 281 ALA A O 1
ATOM 2252 N N . PHE A 1 282 ? -0.871 -1.312 -0.010 1.00 96.12 282 PHE A N 1
ATOM 2253 C CA . PHE A 1 282 ? -1.062 -2.764 -0.040 1.00 96.12 282 PHE A CA 1
ATOM 2254 C C . PHE A 1 282 ? -0.672 -3.410 1.292 1.00 96.12 282 PHE A C 1
ATOM 2256 O O . PHE A 1 282 ? -1.467 -4.152 1.867 1.00 96.12 282 PHE A O 1
ATOM 2263 N N . LEU A 1 283 ? 0.506 -3.090 1.828 1.00 97.00 283 LEU A N 1
ATOM 2264 C CA . LEU A 1 283 ? 0.983 -3.636 3.101 1.00 97.00 283 LEU A CA 1
ATOM 2265 C C . LEU A 1 283 ? 0.048 -3.269 4.267 1.00 97.00 283 LEU A C 1
ATOM 2267 O O . LEU A 1 283 ? -0.407 -4.154 4.999 1.00 97.00 283 LEU A O 1
ATOM 2271 N N . ARG A 1 284 ? -0.324 -1.988 4.392 1.00 95.94 284 ARG A N 1
ATOM 2272 C CA . ARG A 1 284 ? -1.249 -1.511 5.435 1.00 95.94 284 ARG A CA 1
ATOM 2273 C C . ARG A 1 284 ? -2.616 -2.168 5.339 1.00 95.94 284 ARG A C 1
ATOM 2275 O O . ARG A 1 284 ? -3.184 -2.519 6.370 1.00 95.94 284 ARG A O 1
ATOM 2282 N N . SER A 1 285 ? -3.104 -2.401 4.118 1.00 96.81 285 SER A N 1
ATOM 2283 C CA . SER A 1 285 ? -4.394 -3.054 3.875 1.00 96.81 285 SER A CA 1
ATOM 2284 C C . SER A 1 285 ? -4.502 -4.442 4.472 1.00 96.81 285 SER A C 1
ATOM 2286 O O . SER A 1 285 ? -5.607 -4.930 4.600 1.00 96.81 285 SER A O 1
ATOM 2288 N N . VAL A 1 286 ? -3.395 -5.074 4.858 1.00 97.50 286 VAL A N 1
ATOM 2289 C CA . VAL A 1 286 ? -3.389 -6.364 5.549 1.00 97.50 286 VAL A CA 1
ATOM 2290 C C . VAL A 1 286 ? -2.714 -6.271 6.912 1.00 97.50 286 VAL A C 1
ATOM 2292 O O . VAL A 1 286 ? -2.182 -7.258 7.390 1.00 97.50 286 VAL A O 1
ATOM 2295 N N . ASN A 1 287 ? -2.735 -5.114 7.576 1.00 97.31 287 ASN A N 1
ATOM 2296 C CA . ASN A 1 287 ? -2.088 -4.874 8.871 1.00 97.31 287 ASN A CA 1
ATOM 2297 C C . ASN A 1 287 ? -0.556 -5.017 8.886 1.00 97.31 287 ASN A C 1
ATOM 2299 O O . ASN A 1 287 ? -0.003 -5.196 9.963 1.00 97.31 287 ASN A O 1
ATOM 2303 N N . ILE A 1 288 ? 0.156 -4.919 7.759 1.00 97.06 288 ILE A N 1
ATOM 2304 C CA . ILE A 1 288 ? 1.623 -4.798 7.775 1.00 97.06 288 ILE A CA 1
ATOM 2305 C C . ILE A 1 288 ? 1.971 -3.304 7.841 1.00 97.06 288 ILE A C 1
ATOM 2307 O O . ILE A 1 288 ? 1.675 -2.577 6.892 1.00 97.06 288 ILE A O 1
ATOM 2311 N N . PRO A 1 289 ? 2.585 -2.811 8.934 1.00 94.19 289 PRO A N 1
ATOM 2312 C CA . PRO A 1 289 ? 2.965 -1.411 9.038 1.00 94.19 289 PRO A CA 1
ATOM 2313 C C . PRO A 1 289 ? 3.950 -1.047 7.932 1.00 94.19 289 PRO A C 1
ATOM 2315 O O . PRO A 1 289 ? 4.962 -1.730 7.763 1.00 94.19 289 PRO A O 1
ATOM 2318 N N . ALA A 1 290 ? 3.667 0.028 7.204 1.00 91.75 290 ALA A N 1
ATOM 2319 C CA . ALA A 1 290 ? 4.517 0.504 6.122 1.00 91.75 290 ALA A CA 1
ATOM 2320 C C . ALA A 1 290 ? 4.294 1.993 5.884 1.00 91.75 290 ALA A C 1
ATOM 2322 O O . ALA A 1 290 ? 3.205 2.487 6.141 1.00 91.75 290 ALA A O 1
ATOM 2323 N N . TYR A 1 291 ? 5.277 2.727 5.389 1.00 86.88 291 TYR A N 1
ATOM 2324 C CA . TYR A 1 291 ? 5.111 4.135 5.036 1.00 86.88 291 TYR A CA 1
ATOM 2325 C C . TYR A 1 291 ? 6.153 4.594 4.034 1.00 86.88 291 TYR A C 1
ATOM 2327 O O . TYR A 1 291 ? 7.202 3.972 3.911 1.00 86.88 291 TYR A O 1
ATOM 2335 N N . GLU A 1 292 ? 5.867 5.682 3.330 1.00 84.50 292 GLU A N 1
ATOM 2336 C CA . GLU A 1 292 ? 6.860 6.321 2.480 1.00 84.50 292 GLU A CA 1
ATOM 2337 C C . GLU A 1 292 ? 7.893 7.071 3.336 1.00 84.50 292 GLU A C 1
ATOM 2339 O O . GLU A 1 292 ? 7.545 7.760 4.296 1.00 84.50 292 GLU A O 1
ATOM 2344 N N . VAL A 1 293 ? 9.166 6.924 2.988 1.00 79.31 293 VAL A N 1
ATOM 2345 C CA . VAL A 1 293 ? 10.297 7.674 3.528 1.00 79.31 293 VAL A CA 1
ATOM 2346 C C . VAL A 1 293 ? 11.089 8.297 2.395 1.00 79.31 293 VAL A C 1
ATOM 2348 O O . VAL A 1 293 ? 11.150 7.761 1.289 1.00 79.31 293 VAL A O 1
ATOM 2351 N N . HIS A 1 294 ? 11.740 9.413 2.699 1.00 76.38 294 HIS A N 1
ATOM 2352 C CA . HIS A 1 294 ? 12.704 10.061 1.815 1.00 76.38 294 HIS A CA 1
ATOM 2353 C C . HIS A 1 294 ? 14.079 9.942 2.453 1.00 76.38 294 HIS A C 1
ATOM 2355 O O . HIS A 1 294 ? 14.201 10.035 3.675 1.00 76.38 294 HIS A O 1
ATOM 2361 N N . THR A 1 295 ? 15.108 9.707 1.648 1.00 67.38 295 THR A N 1
ATOM 2362 C CA . THR A 1 295 ? 16.480 9.552 2.143 1.00 67.38 295 THR A CA 1
ATOM 2363 C C . THR A 1 295 ? 17.389 10.610 1.552 1.00 67.38 295 THR A C 1
ATOM 2365 O O . THR A 1 295 ? 17.140 11.136 0.469 1.00 67.38 295 THR A O 1
ATOM 2368 N N . ARG A 1 296 ? 18.449 10.948 2.285 1.00 64.50 296 ARG A N 1
ATOM 2369 C CA . ARG A 1 296 ? 19.468 11.878 1.812 1.00 64.50 296 ARG A CA 1
ATOM 2370 C C . ARG A 1 296 ? 20.589 11.097 1.127 1.00 64.50 296 ARG A C 1
ATOM 2372 O O . ARG A 1 296 ? 21.201 10.230 1.752 1.00 64.50 296 ARG A O 1
ATOM 2379 N N . GLY A 1 297 ? 20.856 11.417 -0.133 1.00 62.53 297 GLY A N 1
ATOM 2380 C CA . GLY A 1 297 ? 21.988 10.908 -0.900 1.00 62.53 297 GLY A CA 1
ATOM 2381 C C . GLY A 1 297 ? 23.331 11.479 -0.429 1.00 62.53 297 GLY A C 1
A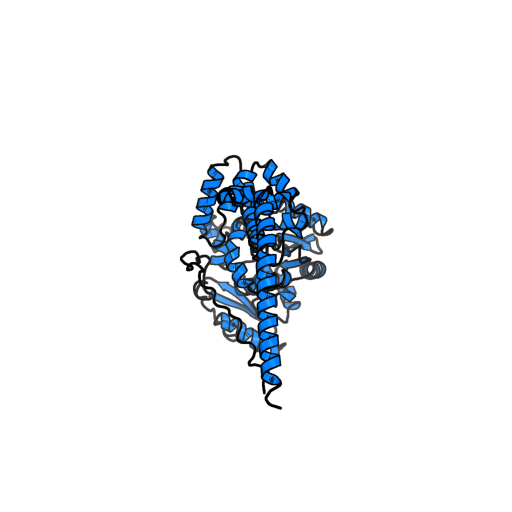TOM 2382 O O . GLY A 1 297 ? 23.394 12.408 0.385 1.00 62.53 297 GLY A O 1
ATOM 2383 N N . ALA A 1 298 ? 24.425 10.918 -0.954 1.00 58.25 298 ALA A N 1
ATOM 2384 C CA . ALA A 1 298 ? 25.800 11.202 -0.525 1.00 58.25 298 ALA A CA 1
ATOM 2385 C C . ALA A 1 298 ? 26.231 12.677 -0.671 1.00 58.25 298 ALA A C 1
ATOM 2387 O O . ALA A 1 298 ? 27.100 13.130 0.071 1.00 58.25 298 ALA A O 1
ATOM 2388 N N . GLU A 1 299 ? 25.599 13.443 -1.564 1.00 60.44 299 GLU A N 1
ATOM 2389 C CA . GLU A 1 299 ? 25.923 14.855 -1.829 1.00 60.44 299 GLU A CA 1
ATOM 2390 C C . GLU A 1 299 ? 24.834 15.829 -1.345 1.00 60.44 299 GLU A C 1
ATOM 2392 O O . GLU A 1 299 ? 24.789 16.993 -1.740 1.00 60.44 299 GLU A O 1
ATOM 2397 N N . GLY A 1 300 ? 23.934 15.369 -0.471 1.00 59.88 300 GLY A N 1
ATOM 2398 C CA . GLY A 1 300 ? 22.812 16.179 0.004 1.00 59.88 300 GLY A CA 1
ATOM 2399 C C . GLY A 1 300 ? 21.638 16.264 -0.975 1.00 59.88 300 GLY A C 1
ATOM 2400 O O . GLY A 1 300 ? 20.693 16.999 -0.683 1.00 59.88 300 GLY A O 1
ATOM 2401 N N . SER A 1 301 ? 21.668 15.503 -2.078 1.00 58.69 301 SER A N 1
ATOM 2402 C CA . SER A 1 301 ? 20.482 15.202 -2.887 1.00 58.69 301 SER A CA 1
ATOM 2403 C C . SER A 1 301 ? 19.432 14.481 -2.033 1.00 58.69 301 SER A C 1
ATOM 2405 O O . SER A 1 301 ? 19.767 13.772 -1.082 1.00 58.69 301 SER A O 1
ATOM 2407 N N . PHE A 1 302 ? 18.155 14.703 -2.332 1.00 62.97 302 PHE A N 1
ATOM 2408 C CA . PHE A 1 302 ? 17.043 14.014 -1.680 1.00 62.97 302 PHE A CA 1
ATOM 2409 C C . PHE A 1 302 ? 16.448 13.016 -2.650 1.00 62.97 302 PHE A C 1
ATOM 2411 O O . PHE A 1 302 ? 16.184 13.350 -3.803 1.00 62.97 302 PHE A O 1
ATOM 2418 N N . GLU A 1 303 ? 16.241 11.809 -2.152 1.00 69.31 303 GLU A N 1
ATOM 2419 C CA . GLU A 1 303 ? 15.752 10.682 -2.924 1.00 69.31 303 GLU A CA 1
ATOM 2420 C C . GLU A 1 303 ? 14.434 10.236 -2.301 1.00 69.31 303 GLU A C 1
ATOM 2422 O O . GLU A 1 303 ? 14.341 9.957 -1.099 1.00 69.31 303 GLU A O 1
ATOM 2427 N N . TYR A 1 304 ? 13.394 10.289 -3.126 1.00 74.19 304 TYR A N 1
ATOM 2428 C CA . TYR A 1 304 ? 11.991 10.206 -2.736 1.00 74.19 304 TYR A CA 1
ATOM 2429 C C . TYR A 1 304 ? 11.403 8.846 -3.118 1.00 74.19 304 TYR A C 1
ATOM 2431 O O . TYR A 1 304 ? 11.993 8.097 -3.891 1.00 74.19 304 TYR A O 1
ATOM 2439 N N . GLY A 1 305 ? 10.207 8.521 -2.621 1.00 79.81 305 GLY A N 1
ATOM 2440 C CA . GLY A 1 305 ? 9.489 7.351 -3.111 1.00 79.81 305 GLY A CA 1
ATOM 2441 C C . GLY A 1 305 ? 10.089 6.020 -2.685 1.00 79.81 305 GLY A C 1
ATOM 2442 O O . GLY A 1 305 ? 10.237 5.100 -3.494 1.00 79.81 305 GLY A O 1
ATOM 2443 N N . ILE A 1 306 ? 10.408 5.896 -1.398 1.00 85.88 306 ILE A N 1
ATOM 2444 C CA . ILE A 1 306 ? 10.850 4.640 -0.794 1.00 85.88 306 ILE A CA 1
ATOM 2445 C C . ILE A 1 306 ? 9.787 4.190 0.198 1.00 85.88 306 ILE A C 1
ATOM 2447 O O . ILE A 1 306 ? 9.515 4.874 1.175 1.00 85.88 306 ILE A O 1
ATOM 2451 N N . ALA A 1 307 ? 9.196 3.019 -0.009 1.00 89.75 307 ALA A N 1
ATOM 2452 C CA . ALA A 1 307 ? 8.340 2.395 0.987 1.00 89.75 307 ALA A CA 1
ATOM 2453 C C . ALA A 1 307 ? 9.208 1.672 2.020 1.00 89.75 307 ALA A C 1
ATOM 2455 O O . ALA A 1 307 ? 10.061 0.859 1.666 1.00 89.75 307 ALA A O 1
ATOM 2456 N N . TYR A 1 308 ? 8.963 1.929 3.298 1.00 90.69 308 TYR A N 1
ATOM 2457 C CA . TYR A 1 308 ? 9.622 1.287 4.425 1.00 90.69 308 TYR A CA 1
ATOM 2458 C C . TYR A 1 308 ? 8.614 0.514 5.275 1.00 90.69 308 TYR A C 1
ATOM 2460 O O . TYR A 1 308 ? 7.614 1.072 5.725 1.00 90.69 308 TYR A O 1
ATOM 2468 N N . ALA A 1 309 ? 8.897 -0.765 5.532 1.00 91.75 309 ALA A N 1
ATOM 2469 C CA . ALA A 1 309 ? 8.099 -1.643 6.384 1.00 91.75 309 ALA A CA 1
ATOM 2470 C C . ALA A 1 309 ? 8.811 -1.882 7.734 1.00 91.75 309 ALA A C 1
ATOM 2472 O O . ALA A 1 309 ? 9.635 -2.797 7.845 1.00 91.75 309 ALA A O 1
ATOM 2473 N N . PRO A 1 310 ? 8.520 -1.108 8.801 1.00 88.00 310 PRO A N 1
ATOM 2474 C CA . PRO A 1 310 ? 9.252 -1.173 10.073 1.00 88.00 310 PRO A CA 1
ATOM 2475 C C . PRO A 1 310 ? 9.165 -2.500 10.823 1.00 88.00 310 PRO A C 1
ATOM 2477 O O . PRO A 1 310 ? 9.988 -2.747 11.706 1.00 88.00 310 PRO A O 1
ATOM 2480 N N . SER A 1 311 ? 8.167 -3.338 10.539 1.00 89.81 311 SER A N 1
ATOM 2481 C CA . SER A 1 311 ? 8.080 -4.683 11.115 1.00 89.81 311 SER A CA 1
ATOM 2482 C C . SER A 1 311 ? 9.034 -5.682 10.465 1.00 89.81 311 SER A C 1
ATOM 2484 O O . SER A 1 311 ? 9.365 -6.678 11.103 1.00 89.81 311 SER A O 1
ATOM 2486 N N . LEU A 1 312 ? 9.477 -5.396 9.240 1.00 93.31 312 LEU A N 1
ATOM 2487 C CA . LEU A 1 312 ? 10.414 -6.205 8.465 1.00 93.31 312 LEU A CA 1
ATOM 2488 C C . LEU A 1 312 ? 11.821 -5.601 8.429 1.00 93.31 312 LEU A C 1
ATOM 2490 O O . LEU A 1 312 ? 12.769 -6.314 8.129 1.00 93.31 312 LEU A O 1
ATOM 2494 N N . GLU A 1 313 ? 11.944 -4.303 8.719 1.00 91.75 313 GLU A N 1
ATOM 2495 C CA . GLU A 1 313 ? 13.171 -3.516 8.532 1.00 91.75 313 GLU A CA 1
ATOM 2496 C C . GLU A 1 313 ? 13.659 -3.494 7.075 1.00 91.75 313 GLU A C 1
ATOM 2498 O O . GLU A 1 313 ? 14.857 -3.426 6.799 1.00 91.75 313 GLU A O 1
ATOM 2503 N N . LEU A 1 314 ? 12.705 -3.532 6.140 1.00 93.06 314 LEU A N 1
ATOM 2504 C CA . LEU A 1 314 ? 12.961 -3.577 4.705 1.00 93.06 314 LEU A CA 1
ATOM 2505 C C . LEU A 1 314 ? 12.387 -2.358 3.988 1.00 93.06 314 LEU A C 1
ATOM 2507 O O . LEU A 1 314 ? 11.372 -1.791 4.400 1.00 93.06 314 LEU A O 1
ATOM 2511 N N . PHE A 1 315 ? 13.052 -2.003 2.897 1.00 91.31 315 PHE A N 1
ATOM 2512 C CA . PHE A 1 315 ? 12.796 -0.849 2.050 1.00 91.31 315 PHE A CA 1
ATOM 2513 C C . PHE A 1 315 ? 12.591 -1.307 0.611 1.00 91.31 315 PHE A C 1
ATOM 2515 O O . PHE A 1 315 ? 13.215 -2.275 0.181 1.00 91.31 315 PHE A O 1
ATOM 2522 N N . VAL A 1 316 ? 11.771 -0.590 -0.147 1.00 90.38 316 VAL A N 1
ATOM 2523 C CA . VAL A 1 316 ? 11.657 -0.764 -1.597 1.00 90.38 316 VAL A CA 1
ATOM 2524 C C . VAL A 1 316 ? 11.373 0.579 -2.253 1.00 90.38 316 VAL A C 1
ATOM 2526 O O . VAL A 1 316 ? 10.534 1.342 -1.784 1.00 90.38 316 VAL A O 1
ATOM 2529 N N . HIS A 1 317 ? 12.090 0.888 -3.327 1.00 88.56 317 HIS A N 1
ATOM 2530 C CA . HIS A 1 317 ? 11.919 2.139 -4.060 1.00 88.56 317 HIS A CA 1
ATOM 2531 C C . HIS A 1 317 ? 10.840 1.980 -5.142 1.00 88.56 317 HIS A C 1
ATOM 2533 O O . HIS A 1 317 ? 10.871 1.012 -5.899 1.00 88.56 317 HIS A O 1
ATOM 2539 N N . GLY A 1 318 ? 9.914 2.935 -5.274 1.00 87.06 318 GLY A N 1
ATOM 2540 C CA . GLY A 1 318 ? 8.776 2.835 -6.199 1.00 87.06 318 GLY A CA 1
ATOM 2541 C C . GLY A 1 318 ? 9.167 2.731 -7.676 1.00 87.06 318 GLY A C 1
ATOM 2542 O O . GLY A 1 318 ? 8.595 1.919 -8.394 1.00 87.06 318 GLY A O 1
ATOM 2543 N N . ASN A 1 319 ? 10.213 3.438 -8.123 1.00 81.75 319 ASN A N 1
ATOM 2544 C CA . ASN A 1 319 ? 10.784 3.249 -9.466 1.00 81.75 319 ASN A CA 1
ATOM 2545 C C . ASN A 1 319 ? 11.191 1.805 -9.766 1.00 81.75 319 ASN A C 1
ATOM 2547 O O . ASN A 1 319 ? 11.085 1.390 -10.914 1.00 81.75 319 ASN A O 1
ATOM 2551 N N . LEU A 1 320 ? 11.651 1.039 -8.774 1.00 83.94 320 LEU A N 1
ATOM 2552 C CA . LEU A 1 320 ? 11.998 -0.363 -9.001 1.00 83.94 320 LEU A CA 1
ATOM 2553 C C . LEU A 1 320 ? 10.758 -1.220 -9.249 1.00 83.94 320 LEU A C 1
ATOM 2555 O O . LEU A 1 320 ? 10.823 -2.180 -10.000 1.00 83.94 320 LEU A O 1
ATOM 2559 N N . ILE A 1 321 ? 9.624 -0.852 -8.656 1.00 86.88 321 ILE A N 1
ATOM 2560 C CA . ILE A 1 321 ? 8.340 -1.485 -8.965 1.00 86.88 321 ILE A CA 1
ATOM 2561 C C . ILE A 1 321 ? 7.897 -1.112 -10.383 1.00 86.88 321 ILE A C 1
ATOM 2563 O O . ILE A 1 321 ? 7.420 -1.966 -11.112 1.00 86.88 321 ILE A O 1
ATOM 2567 N N . ALA A 1 322 ? 8.072 0.155 -10.774 1.00 83.44 322 ALA A N 1
ATOM 2568 C CA . ALA A 1 322 ? 7.621 0.682 -12.063 1.00 83.44 322 ALA A CA 1
ATOM 2569 C C . ALA A 1 322 ? 8.465 0.217 -13.261 1.00 83.44 322 ALA A C 1
ATOM 2571 O O . ALA A 1 322 ? 7.961 0.091 -14.373 1.00 83.44 322 ALA A O 1
ATOM 2572 N N . SER A 1 323 ? 9.775 0.062 -13.046 1.00 77.88 323 SER A N 1
ATOM 2573 C CA . SER A 1 323 ? 10.760 -0.048 -14.130 1.00 77.88 323 SER A CA 1
ATOM 2574 C C . SER A 1 323 ? 11.110 -1.483 -14.490 1.00 77.88 323 SER A C 1
ATOM 2576 O O . SER A 1 323 ? 11.752 -1.693 -15.516 1.00 77.88 323 SER A O 1
ATOM 2578 N N . PHE A 1 324 ? 10.744 -2.463 -13.671 1.00 75.94 324 PHE A N 1
ATOM 2579 C CA . PHE A 1 324 ? 11.070 -3.862 -13.922 1.00 75.94 324 PHE A CA 1
ATOM 2580 C C . PHE A 1 324 ? 9.807 -4.687 -14.086 1.00 75.94 324 PHE A C 1
ATOM 2582 O O . PHE A 1 324 ? 8.740 -4.297 -13.632 1.00 75.94 324 PHE A O 1
ATOM 2589 N N . ALA A 1 325 ? 9.935 -5.796 -14.807 1.00 70.12 325 ALA A N 1
ATOM 2590 C CA . ALA A 1 325 ? 8.849 -6.744 -15.022 1.00 70.12 325 ALA A CA 1
ATOM 2591 C C . ALA A 1 325 ? 9.241 -8.197 -14.679 1.00 70.12 325 ALA A C 1
ATOM 2593 O O . ALA A 1 325 ? 8.455 -9.102 -14.959 1.00 70.12 325 ALA A O 1
ATOM 2594 N N . ASP A 1 326 ? 10.448 -8.427 -14.146 1.00 73.19 326 ASP A N 1
ATOM 2595 C CA . ASP A 1 326 ? 11.003 -9.754 -13.834 1.00 73.19 326 ASP A CA 1
ATOM 2596 C C . ASP A 1 326 ? 12.110 -9.724 -12.749 1.00 73.19 326 ASP A C 1
ATOM 2598 O O . ASP A 1 326 ? 13.097 -10.455 -12.835 1.00 73.19 326 ASP A O 1
ATOM 2602 N N . VAL A 1 327 ? 12.004 -8.865 -11.730 1.00 75.94 327 VAL A N 1
ATOM 2603 C CA . VAL A 1 327 ? 12.929 -8.842 -10.588 1.00 75.94 327 VAL A CA 1
ATOM 2604 C C . VAL A 1 327 ? 12.278 -9.549 -9.391 1.00 75.94 327 VAL A C 1
ATOM 2606 O O . VAL A 1 327 ? 11.287 -9.066 -8.852 1.00 75.94 327 VAL A O 1
ATOM 2609 N N . PRO A 1 328 ? 12.862 -10.644 -8.863 1.00 79.19 328 PRO A N 1
ATOM 2610 C CA . PRO A 1 328 ? 12.408 -11.276 -7.634 1.00 79.19 328 PRO A CA 1
ATOM 2611 C C . PRO A 1 328 ? 12.265 -10.250 -6.516 1.00 79.19 328 PRO A C 1
ATOM 2613 O O . PRO A 1 328 ? 13.207 -9.496 -6.250 1.00 79.19 328 PRO A O 1
ATOM 2616 N N . ALA A 1 329 ? 11.143 -10.277 -5.794 1.00 85.06 329 ALA A N 1
ATOM 2617 C CA . ALA A 1 329 ? 10.892 -9.317 -4.722 1.00 85.06 329 ALA A CA 1
ATOM 2618 C C . ALA A 1 329 ? 11.995 -9.305 -3.658 1.00 85.06 329 ALA A C 1
ATOM 2620 O O . ALA A 1 329 ? 12.291 -8.253 -3.103 1.00 85.06 329 ALA A O 1
ATOM 2621 N N . SER A 1 330 ? 12.672 -10.433 -3.414 1.00 81.88 330 SER A N 1
ATOM 2622 C CA . SER A 1 330 ? 13.828 -10.507 -2.506 1.00 81.88 330 SER A CA 1
ATOM 2623 C C . SER A 1 330 ? 15.017 -9.634 -2.929 1.00 81.88 330 SER A C 1
ATOM 2625 O O . SER A 1 330 ? 15.903 -9.367 -2.122 1.00 81.88 330 SER A O 1
ATOM 2627 N N . SER A 1 331 ? 15.082 -9.242 -4.201 1.00 81.94 331 SER A N 1
ATOM 2628 C CA . SER A 1 331 ? 16.089 -8.323 -4.733 1.00 81.94 331 SER A CA 1
ATOM 2629 C C . SER A 1 331 ? 15.654 -6.863 -4.594 1.00 81.94 331 SER A C 1
ATOM 2631 O O . SER A 1 331 ? 16.518 -6.006 -4.445 1.00 81.94 331 SER A O 1
ATOM 2633 N N . LEU A 1 332 ? 14.342 -6.597 -4.615 1.00 86.06 332 LEU A N 1
ATOM 2634 C CA . LEU A 1 332 ? 13.749 -5.260 -4.480 1.00 86.06 332 LEU A CA 1
ATOM 2635 C C . LEU A 1 332 ? 13.553 -4.839 -3.020 1.00 86.06 332 LEU A C 1
ATOM 2637 O O . LEU A 1 332 ? 13.676 -3.662 -2.691 1.00 86.06 332 LEU A O 1
ATOM 2641 N N . LEU A 1 333 ? 13.268 -5.805 -2.146 1.00 90.62 333 LEU A N 1
ATOM 2642 C CA . LEU A 1 333 ? 13.216 -5.642 -0.701 1.00 90.62 333 LEU A CA 1
ATOM 2643 C C . LEU A 1 333 ? 14.633 -5.594 -0.137 1.00 90.62 333 LEU A C 1
ATOM 2645 O O . LEU A 1 333 ? 15.344 -6.597 -0.086 1.00 90.62 333 LEU A O 1
ATOM 2649 N N . MET A 1 334 ? 15.038 -4.418 0.319 1.00 90.19 334 MET A N 1
ATOM 2650 C CA . MET A 1 334 ? 16.408 -4.132 0.720 1.00 90.19 334 MET A CA 1
ATOM 2651 C C . MET A 1 334 ? 16.506 -3.742 2.187 1.00 90.19 334 MET A C 1
ATOM 2653 O O . MET A 1 334 ? 15.587 -3.165 2.755 1.00 90.19 334 MET A O 1
ATOM 2657 N N . SER A 1 335 ? 17.653 -4.023 2.801 1.00 90.19 335 SER A N 1
ATOM 2658 C CA . SER A 1 335 ? 18.013 -3.453 4.099 1.00 90.19 335 SER A CA 1
ATOM 2659 C C . SER A 1 335 ? 18.386 -1.972 3.959 1.00 90.19 335 SER A C 1
ATOM 2661 O O . SER A 1 335 ? 18.728 -1.513 2.867 1.00 90.19 335 SER A O 1
ATOM 2663 N N . TYR A 1 336 ? 18.390 -1.234 5.075 1.00 85.25 336 TYR A N 1
ATOM 2664 C CA . TYR A 1 336 ? 18.777 0.183 5.084 1.00 85.25 336 TYR A CA 1
ATOM 2665 C C . TYR A 1 336 ? 20.172 0.455 4.470 1.00 85.25 336 TYR A C 1
ATOM 2667 O O . TYR A 1 336 ? 20.280 1.347 3.629 1.00 85.25 336 TYR A O 1
ATOM 2675 N N . PRO A 1 337 ? 21.240 -0.312 4.790 1.00 84.38 337 PRO A N 1
ATOM 2676 C CA . PRO A 1 337 ? 22.542 -0.100 4.156 1.00 84.38 337 PRO A CA 1
ATOM 2677 C C . PRO A 1 337 ? 22.509 -0.278 2.635 1.00 84.38 337 PRO A C 1
ATOM 2679 O O . PRO A 1 337 ? 23.124 0.507 1.923 1.00 84.38 337 PRO A O 1
ATOM 2682 N N . ARG A 1 338 ? 21.762 -1.273 2.141 1.00 83.25 338 ARG A N 1
ATOM 2683 C CA . ARG A 1 338 ? 21.696 -1.591 0.711 1.00 83.25 338 ARG A CA 1
ATOM 2684 C C . ARG A 1 338 ? 20.906 -0.548 -0.075 1.00 83.25 338 ARG A C 1
ATOM 2686 O O . ARG A 1 338 ? 21.363 -0.121 -1.128 1.00 83.25 338 ARG A O 1
ATOM 2693 N N . ILE A 1 339 ? 19.751 -0.111 0.436 1.00 81.19 339 ILE A N 1
ATOM 2694 C CA . ILE A 1 339 ? 18.986 0.953 -0.230 1.00 81.19 339 ILE A CA 1
ATOM 2695 C C . ILE A 1 339 ? 19.785 2.264 -0.235 1.00 81.19 339 ILE A C 1
ATOM 2697 O O . ILE A 1 339 ? 19.814 2.952 -1.247 1.00 81.19 339 ILE A O 1
ATOM 2701 N N . ARG A 1 340 ? 20.517 2.572 0.847 1.00 78.50 340 ARG A N 1
ATOM 2702 C CA . ARG A 1 340 ? 21.395 3.748 0.906 1.00 78.50 340 ARG A CA 1
ATOM 2703 C C . ARG A 1 340 ? 22.541 3.654 -0.092 1.00 78.50 340 ARG A C 1
ATOM 2705 O O . ARG A 1 340 ? 22.825 4.650 -0.747 1.00 78.50 340 ARG A O 1
ATOM 2712 N N . GLU A 1 341 ? 23.198 2.500 -0.191 1.00 77.88 341 GLU A N 1
ATOM 2713 C CA . GLU A 1 341 ? 24.250 2.261 -1.182 1.00 77.88 341 GLU A CA 1
ATOM 2714 C C . GLU A 1 341 ? 23.712 2.542 -2.582 1.00 77.88 341 GLU A C 1
ATOM 2716 O O . GLU A 1 341 ? 24.239 3.418 -3.253 1.00 77.88 341 GLU A O 1
ATOM 2721 N N . GLN A 1 342 ? 22.599 1.908 -2.954 1.00 75.00 342 GLN A N 1
ATOM 2722 C CA . GLN A 1 342 ? 21.988 2.052 -4.275 1.00 75.00 342 GLN A CA 1
ATOM 2723 C C . GLN A 1 342 ? 21.599 3.500 -4.616 1.00 75.00 342 GLN A C 1
ATOM 2725 O O . GLN A 1 342 ? 21.690 3.922 -5.764 1.00 75.00 342 GLN A O 1
ATOM 2730 N N . ILE A 1 343 ? 21.157 4.266 -3.622 1.00 72.00 343 ILE A N 1
ATOM 2731 C CA . ILE A 1 343 ? 20.766 5.668 -3.788 1.00 72.00 343 ILE A CA 1
ATOM 2732 C C . ILE A 1 343 ? 21.990 6.597 -3.829 1.00 72.00 343 ILE A C 1
ATOM 2734 O O . ILE A 1 343 ? 21.994 7.616 -4.511 1.00 72.00 343 ILE A O 1
ATOM 2738 N N . SER A 1 344 ? 23.064 6.251 -3.120 1.00 67.38 344 SER A N 1
ATOM 2739 C CA . SER A 1 344 ? 24.250 7.107 -2.990 1.00 67.38 344 SER A CA 1
ATOM 2740 C C . SER A 1 344 ? 25.105 7.187 -4.257 1.00 67.38 344 SER A C 1
ATOM 2742 O O . SER A 1 344 ? 25.957 8.069 -4.335 1.00 67.38 344 SER A O 1
ATOM 2744 N N . VAL A 1 345 ? 24.918 6.287 -5.229 1.00 61.59 345 VAL A N 1
ATOM 2745 C CA . VAL A 1 345 ? 25.748 6.224 -6.450 1.00 61.59 345 VAL A CA 1
ATOM 2746 C C . VAL A 1 345 ? 25.323 7.248 -7.517 1.00 61.59 345 VAL A C 1
ATOM 2748 O O . VAL A 1 345 ? 26.066 7.460 -8.473 1.00 61.59 345 VAL A O 1
ATOM 2751 N N . SER A 1 346 ? 24.191 7.943 -7.346 1.00 54.31 346 SER A N 1
ATOM 2752 C CA . SER A 1 346 ? 23.621 8.793 -8.396 1.00 54.31 346 SER A CA 1
ATOM 2753 C C . SER A 1 346 ? 23.193 10.183 -7.941 1.00 54.31 346 SER A C 1
ATOM 2755 O O . SER A 1 346 ? 22.209 10.311 -7.224 1.00 54.31 346 SER A O 1
ATOM 2757 N N . PRO A 1 347 ? 23.864 11.250 -8.406 1.00 51.69 347 PRO A N 1
ATOM 2758 C CA . PRO A 1 347 ? 23.372 12.614 -8.237 1.00 51.69 347 PRO A CA 1
ATOM 2759 C C . PRO A 1 347 ? 22.270 12.999 -9.247 1.00 51.69 347 PRO A C 1
ATOM 2761 O O . PRO A 1 347 ? 21.675 14.065 -9.096 1.00 51.69 347 PRO A O 1
ATOM 2764 N N . ASP A 1 348 ? 21.977 12.171 -10.264 1.00 56.56 348 ASP A N 1
ATOM 2765 C CA . ASP A 1 348 ? 20.871 12.396 -11.207 1.00 56.56 348 ASP A CA 1
ATOM 2766 C C . ASP A 1 348 ? 20.010 11.136 -11.474 1.00 56.56 348 ASP A C 1
ATOM 2768 O O . ASP A 1 348 ? 20.440 9.993 -11.327 1.00 56.56 348 ASP A O 1
ATOM 2772 N N . PHE A 1 349 ? 18.754 11.338 -11.879 1.00 53.53 349 PHE A N 1
ATOM 2773 C CA . PHE A 1 349 ? 17.775 10.257 -12.081 1.00 53.53 349 PHE A CA 1
ATOM 2774 C C . PHE A 1 349 ? 18.157 9.282 -13.209 1.00 53.53 349 PHE A C 1
ATOM 2776 O O . PHE A 1 349 ? 17.907 8.077 -13.129 1.00 53.53 349 PHE A O 1
ATOM 2783 N N . SER A 1 350 ? 18.779 9.801 -14.271 1.00 55.81 350 SER A N 1
ATOM 2784 C CA . SER A 1 350 ? 19.256 9.005 -15.407 1.00 55.81 350 SER A CA 1
ATOM 2785 C C . SER A 1 350 ? 20.364 8.044 -14.981 1.00 55.81 350 SER A C 1
ATOM 2787 O O . SER A 1 350 ? 20.387 6.890 -15.415 1.00 55.81 350 SER A O 1
ATOM 2789 N N . SER A 1 351 ? 21.252 8.490 -14.093 1.00 58.34 351 SER A N 1
ATOM 2790 C CA . SER A 1 351 ? 22.260 7.639 -13.485 1.00 58.34 351 SER A CA 1
ATOM 2791 C C . SER A 1 351 ? 21.635 6.678 -12.482 1.00 58.34 351 SER A C 1
ATOM 2793 O O . SER A 1 351 ? 22.114 5.557 -12.431 1.00 58.34 351 SER A O 1
ATOM 2795 N N . TYR A 1 352 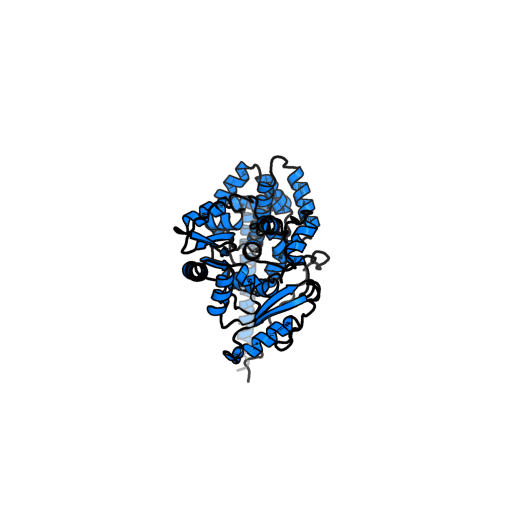? 20.548 7.020 -11.771 1.00 62.09 352 TYR A N 1
ATOM 2796 C CA . TYR A 1 352 ? 19.903 6.063 -10.858 1.00 62.09 352 TYR A CA 1
ATOM 2797 C C . TYR A 1 352 ? 19.336 4.874 -11.636 1.00 62.09 352 TYR A C 1
ATOM 2799 O O . TYR A 1 352 ? 19.676 3.735 -11.332 1.00 62.09 352 TYR A O 1
ATOM 2807 N N . LYS A 1 353 ? 18.563 5.108 -12.709 1.00 64.06 353 LYS A N 1
ATOM 2808 C CA . LYS A 1 353 ? 18.099 4.021 -13.596 1.00 64.06 353 LYS A CA 1
ATOM 2809 C C . LYS A 1 353 ? 19.265 3.228 -14.192 1.00 64.06 353 LYS A C 1
ATOM 2811 O O . LYS A 1 353 ? 19.226 2.002 -14.167 1.00 64.06 353 LYS A O 1
ATOM 2816 N N . SER A 1 354 ? 20.318 3.910 -14.646 1.00 64.69 354 SER A N 1
ATOM 2817 C CA . SER A 1 354 ? 21.522 3.252 -15.177 1.00 64.69 354 SER A CA 1
ATOM 2818 C C . SER A 1 354 ? 22.229 2.398 -14.118 1.00 64.69 354 SER A C 1
ATOM 2820 O O . SER A 1 354 ? 22.562 1.250 -14.379 1.00 64.69 354 SER A O 1
ATOM 2822 N N . HIS A 1 355 ? 22.378 2.908 -12.895 1.00 67.06 355 HIS A N 1
ATOM 2823 C CA . HIS A 1 355 ? 22.976 2.201 -11.769 1.00 67.06 355 HIS A CA 1
ATOM 2824 C C . HIS A 1 355 ? 22.127 1.006 -11.350 1.00 67.06 355 HIS A C 1
ATOM 2826 O O . HIS A 1 355 ? 22.670 -0.047 -11.027 1.00 67.06 355 HIS A O 1
ATOM 2832 N N . ILE A 1 356 ? 20.799 1.133 -11.376 1.00 67.75 356 ILE A N 1
ATOM 2833 C CA . ILE A 1 356 ? 19.918 -0.006 -11.160 1.00 67.75 356 ILE A CA 1
ATOM 2834 C C . ILE A 1 356 ? 20.151 -1.051 -12.255 1.00 67.75 356 ILE A C 1
ATOM 2836 O O . ILE A 1 356 ? 20.359 -2.211 -11.922 1.00 67.75 356 ILE A O 1
ATOM 2840 N N . TRP A 1 357 ? 20.169 -0.675 -13.534 1.00 67.19 357 TRP A N 1
ATOM 2841 C CA . TRP A 1 357 ? 20.439 -1.622 -14.623 1.00 67.19 357 TRP A CA 1
ATOM 2842 C C . TRP A 1 357 ? 21.817 -2.292 -14.485 1.00 67.19 357 TRP A C 1
ATOM 2844 O O . TRP A 1 357 ? 21.927 -3.500 -14.686 1.00 67.19 357 TRP A O 1
ATOM 2854 N N . ASP A 1 358 ? 22.829 -1.559 -14.017 1.00 67.69 358 ASP A N 1
ATOM 2855 C CA . ASP A 1 358 ? 24.170 -2.087 -13.736 1.00 67.69 358 ASP A CA 1
ATOM 2856 C C . ASP A 1 358 ? 24.227 -2.990 -12.487 1.00 67.69 358 ASP A C 1
ATOM 2858 O O . ASP A 1 358 ? 25.013 -3.938 -12.438 1.00 67.69 358 ASP A O 1
ATOM 2862 N N . THR A 1 359 ? 23.412 -2.705 -11.465 1.00 67.19 359 THR A N 1
ATOM 2863 C CA . THR A 1 359 ? 23.346 -3.445 -10.184 1.00 67.19 359 THR A CA 1
ATOM 2864 C C . THR A 1 359 ? 22.492 -4.701 -10.296 1.00 67.19 359 THR A C 1
ATOM 2866 O O . THR A 1 359 ? 22.741 -5.717 -9.641 1.00 67.19 359 THR A O 1
ATOM 2869 N N . TYR A 1 360 ? 21.498 -4.647 -11.174 1.00 65.06 360 TYR A N 1
ATOM 2870 C CA . TYR A 1 360 ? 20.554 -5.706 -11.470 1.00 65.06 360 TYR A CA 1
ATOM 2871 C C . TYR A 1 360 ? 20.702 -6.183 -12.927 1.00 65.06 360 TYR A C 1
ATOM 2873 O O . TYR A 1 360 ? 19.693 -6.350 -13.612 1.00 65.06 360 TYR A O 1
ATOM 2881 N N . PRO A 1 361 ? 21.926 -6.510 -13.404 1.00 55.72 361 PRO A N 1
ATOM 2882 C CA . PRO A 1 361 ? 22.168 -6.889 -14.803 1.00 55.72 361 PRO A CA 1
ATOM 2883 C C . PRO A 1 361 ? 21.504 -8.229 -15.164 1.00 55.72 361 PRO A C 1
ATOM 2885 O O . PRO A 1 361 ? 21.501 -8.659 -16.315 1.00 55.72 361 PRO A O 1
ATOM 2888 N N . TYR A 1 362 ? 20.958 -8.901 -14.147 1.00 54.69 362 TYR A N 1
ATOM 2889 C CA . TYR A 1 362 ? 20.229 -10.156 -14.193 1.00 54.69 362 TYR A CA 1
ATOM 2890 C C . TYR A 1 362 ? 18.732 -9.988 -14.498 1.00 54.69 362 TYR A C 1
ATOM 2892 O O . TYR A 1 362 ? 18.052 -11.005 -14.608 1.00 54.69 362 TYR A O 1
ATOM 2900 N N . TYR A 1 363 ? 18.212 -8.758 -14.594 1.00 61.44 363 TYR A N 1
ATOM 2901 C CA . TYR A 1 363 ? 16.787 -8.486 -14.800 1.00 61.44 363 TYR A CA 1
ATOM 2902 C C . TYR A 1 363 ? 16.615 -7.487 -15.945 1.00 61.44 363 TYR A C 1
ATOM 2904 O O . TYR A 1 363 ? 16.892 -6.297 -15.831 1.00 61.44 363 TYR A O 1
ATOM 2912 N N . SER A 1 364 ? 16.239 -8.021 -17.100 1.00 61.19 364 SER A N 1
ATOM 2913 C CA . SER A 1 364 ? 16.649 -7.505 -18.410 1.00 61.19 364 SER A CA 1
ATOM 2914 C C . SER A 1 364 ? 15.495 -6.997 -19.263 1.00 61.19 364 SER A C 1
ATOM 2916 O O . SER A 1 364 ? 15.651 -6.862 -20.472 1.00 61.19 364 SER A O 1
ATOM 2918 N N . VAL A 1 365 ? 14.334 -6.714 -18.668 1.00 73.44 365 VAL A N 1
ATOM 2919 C CA . VAL A 1 365 ? 13.200 -6.125 -19.386 1.00 73.44 365 VAL A CA 1
ATOM 2920 C C . VAL A 1 365 ? 12.533 -5.055 -18.537 1.00 73.44 365 VAL A C 1
ATOM 2922 O O . VAL A 1 365 ? 12.009 -5.339 -17.460 1.00 73.44 365 VAL A O 1
ATOM 2925 N N . SER A 1 366 ? 12.514 -3.839 -19.079 1.00 79.25 366 SER A N 1
ATOM 2926 C CA . SER A 1 366 ? 11.655 -2.756 -18.614 1.00 79.25 366 SER A CA 1
ATOM 2927 C C . SER A 1 366 ? 10.437 -2.654 -19.525 1.00 79.25 366 SER A C 1
ATOM 2929 O O . SER A 1 366 ? 10.575 -2.648 -20.755 1.00 79.25 366 SER A O 1
ATOM 2931 N N . LEU A 1 367 ? 9.251 -2.630 -18.916 1.00 82.94 367 LEU A N 1
ATOM 2932 C CA . LEU A 1 367 ? 7.985 -2.429 -19.607 1.00 82.94 367 LEU A CA 1
ATOM 2933 C C . LEU A 1 367 ? 7.402 -1.090 -19.206 1.00 82.94 367 LEU A C 1
ATOM 2935 O O . LEU A 1 367 ? 7.379 -0.722 -18.036 1.00 82.94 367 LEU A O 1
ATOM 2939 N N . GLU A 1 368 ? 6.898 -0.386 -20.200 1.00 85.31 368 GLU A N 1
ATOM 2940 C CA . GLU A 1 368 ? 6.562 1.017 -20.058 1.00 85.31 368 GLU A CA 1
ATOM 2941 C C . GLU A 1 368 ? 5.276 1.262 -20.870 1.00 85.31 368 GLU A C 1
ATOM 2943 O O . GLU A 1 368 ? 5.012 0.582 -21.875 1.00 85.31 368 GLU A O 1
ATOM 2948 N N . ARG A 1 369 ? 4.391 2.135 -20.373 1.00 81.00 369 ARG A N 1
ATOM 2949 C CA . ARG A 1 369 ? 3.007 2.253 -20.865 1.00 81.00 369 ARG A CA 1
ATOM 2950 C C . ARG A 1 369 ? 2.803 3.482 -21.749 1.00 81.00 369 ARG A C 1
ATOM 2952 O O . ARG A 1 369 ? 3.162 4.595 -21.379 1.00 81.00 369 ARG A O 1
ATOM 2959 N N . GLU A 1 370 ? 2.118 3.284 -22.877 1.00 82.06 370 GLU A N 1
ATOM 2960 C CA . GLU A 1 370 ? 1.637 4.335 -23.785 1.00 82.06 370 GLU A CA 1
ATOM 2961 C C . GLU A 1 370 ? 0.195 4.026 -24.218 1.00 82.06 370 GLU A C 1
ATOM 2963 O O . GLU A 1 370 ? -0.064 3.102 -24.986 1.00 82.06 370 GLU A O 1
ATOM 2968 N N . GLY A 1 371 ? -0.789 4.775 -23.738 1.00 77.25 371 GLY A N 1
ATOM 2969 C CA . GLY A 1 371 ? -2.201 4.502 -24.013 1.00 77.25 371 GLY A CA 1
ATOM 2970 C C . GLY A 1 371 ? -2.670 3.166 -23.438 1.00 77.25 371 GLY A C 1
ATOM 2971 O O . GLY A 1 371 ? -2.443 2.809 -22.278 1.00 77.25 371 GLY A O 1
ATOM 2972 N N . ASP A 1 372 ? -3.316 2.402 -24.311 1.00 76.06 372 ASP A N 1
ATOM 2973 C CA . ASP A 1 372 ? -3.660 1.002 -24.089 1.00 76.06 372 ASP A CA 1
ATOM 2974 C C . ASP A 1 372 ? -2.504 0.065 -24.473 1.00 76.06 372 ASP A C 1
ATOM 2976 O O . ASP A 1 372 ? -2.767 -1.095 -24.744 1.00 76.06 372 ASP A O 1
ATOM 2980 N N . TYR A 1 373 ? -1.254 0.516 -24.594 1.00 80.38 373 TYR A N 1
ATOM 2981 C CA . TYR A 1 373 ? -0.140 -0.315 -25.065 1.00 80.38 373 TYR A CA 1
ATOM 2982 C C . TYR A 1 373 ? 0.965 -0.448 -24.013 1.00 80.38 373 TYR A C 1
ATOM 2984 O O . TYR A 1 373 ? 1.284 0.510 -23.313 1.00 80.38 373 TYR A O 1
ATOM 2992 N N . LEU A 1 374 ? 1.557 -1.644 -23.940 1.00 82.50 374 LEU A N 1
ATOM 2993 C CA . LEU A 1 374 ? 2.863 -1.889 -23.331 1.00 82.50 374 LEU A CA 1
ATOM 2994 C C . LEU A 1 374 ? 3.885 -2.104 -24.434 1.00 82.50 374 LEU A C 1
ATOM 2996 O O . LEU A 1 374 ? 3.585 -2.675 -25.489 1.00 82.50 374 LEU A O 1
ATOM 3000 N N . TYR A 1 375 ? 5.111 -1.699 -24.164 1.00 80.44 375 TYR A N 1
ATOM 3001 C CA . TYR A 1 375 ? 6.247 -2.024 -25.005 1.00 80.44 375 TYR A CA 1
ATOM 3002 C C . TYR A 1 375 ? 7.498 -2.158 -24.137 1.00 80.44 375 TYR A C 1
ATOM 3004 O O . TYR A 1 375 ? 7.530 -1.749 -22.977 1.00 80.44 375 TYR A O 1
ATOM 3012 N N . ILE A 1 376 ? 8.513 -2.788 -24.716 1.00 81.06 376 ILE A N 1
ATOM 3013 C CA . ILE A 1 376 ? 9.811 -2.978 -24.080 1.00 81.06 376 ILE A CA 1
ATOM 3014 C C . ILE A 1 376 ? 10.599 -1.676 -24.256 1.00 81.06 376 ILE A C 1
ATOM 3016 O O . ILE A 1 376 ? 10.990 -1.360 -25.382 1.00 81.06 376 ILE A O 1
ATOM 3020 N N . SER A 1 377 ? 10.805 -0.915 -23.178 1.00 76.81 377 SER A N 1
ATOM 3021 C CA . SER A 1 377 ? 11.582 0.336 -23.217 1.00 76.81 377 SER A CA 1
ATOM 3022 C C . SER A 1 377 ? 13.077 0.096 -23.049 1.00 76.81 377 SER A C 1
ATOM 3024 O O . SER A 1 377 ? 13.898 0.820 -23.613 1.00 76.81 377 SER A O 1
ATOM 3026 N N . HIS A 1 378 ? 13.439 -0.969 -22.339 1.00 74.12 378 HIS A N 1
ATOM 3027 C CA . HIS A 1 378 ? 14.822 -1.356 -22.128 1.00 74.12 378 HIS A CA 1
ATOM 3028 C C . HIS A 1 378 ? 14.971 -2.875 -22.126 1.00 74.12 378 HIS A C 1
ATOM 3030 O O . HIS A 1 378 ? 14.160 -3.587 -21.530 1.00 74.12 378 HIS A O 1
ATOM 3036 N N . MET A 1 379 ? 16.019 -3.359 -22.794 1.00 70.50 379 MET A N 1
ATOM 3037 C CA . MET A 1 379 ? 16.374 -4.771 -22.838 1.00 70.50 379 MET A CA 1
ATOM 3038 C C . MET A 1 379 ? 17.887 -4.925 -22.934 1.00 70.50 379 MET A C 1
ATOM 3040 O O . MET A 1 379 ? 18.439 -4.904 -24.035 1.00 70.50 379 MET A O 1
ATOM 3044 N N . ASP A 1 380 ? 18.562 -5.053 -21.793 1.00 62.22 380 ASP A N 1
ATOM 3045 C CA . ASP A 1 380 ? 20.013 -5.232 -21.763 1.00 62.22 380 ASP A CA 1
ATOM 3046 C C . ASP A 1 380 ? 20.428 -6.681 -21.466 1.00 62.22 380 ASP A C 1
ATOM 3048 O O . ASP A 1 380 ? 19.702 -7.468 -20.865 1.00 62.22 380 ASP A O 1
ATOM 3052 N N . SER A 1 381 ? 21.627 -7.047 -21.921 1.00 57.69 381 SER A N 1
ATOM 3053 C CA . SER A 1 381 ? 22.372 -8.221 -21.454 1.00 57.69 381 SER A CA 1
ATOM 3054 C C . SER A 1 381 ? 21.753 -9.621 -21.667 1.00 57.69 381 SER A C 1
ATOM 3056 O O . SER A 1 381 ? 22.324 -10.600 -21.185 1.00 57.69 381 SER A O 1
ATOM 3058 N N . LEU A 1 382 ? 20.713 -9.791 -22.501 1.00 60.25 382 LEU A N 1
ATOM 3059 C CA . LEU A 1 382 ? 20.191 -11.123 -22.895 1.00 60.25 382 LEU A CA 1
ATOM 3060 C C . LEU A 1 382 ? 21.280 -12.094 -23.385 1.00 60.25 382 LEU A C 1
ATOM 3062 O O . LEU A 1 382 ? 21.224 -13.294 -23.125 1.00 60.25 382 LEU A O 1
ATOM 3066 N N . TYR A 1 383 ? 22.283 -11.576 -24.101 1.00 57.53 383 TYR A N 1
ATOM 3067 C CA . TYR A 1 383 ? 23.392 -12.374 -24.632 1.00 57.53 383 TYR A CA 1
ATOM 3068 C C . TYR A 1 383 ? 24.404 -12.805 -23.562 1.00 57.53 383 TYR A C 1
ATOM 3070 O O . TYR A 1 383 ? 25.155 -13.751 -23.789 1.00 57.53 383 TYR A O 1
ATOM 3078 N N . ARG A 1 384 ? 24.451 -12.118 -22.414 1.00 60.44 384 ARG A N 1
ATOM 3079 C CA . ARG A 1 384 ? 25.368 -12.437 -21.310 1.00 60.44 384 ARG A CA 1
ATOM 3080 C C . ARG A 1 384 ? 24.809 -13.521 -20.386 1.00 60.44 384 ARG A C 1
ATOM 3082 O O . ARG A 1 384 ? 25.597 -14.201 -19.735 1.00 60.44 384 ARG A O 1
ATOM 3089 N N . TYR A 1 385 ? 23.487 -13.720 -20.372 1.00 66.75 385 TYR A N 1
ATOM 3090 C CA . TYR A 1 385 ? 22.803 -14.635 -19.452 1.00 66.75 385 TYR A CA 1
ATOM 3091 C C . TYR A 1 385 ? 21.747 -15.501 -20.171 1.00 66.75 385 TYR A C 1
ATOM 3093 O O . TYR A 1 385 ? 20.544 -15.306 -19.985 1.00 66.75 385 TYR A O 1
ATOM 3101 N N . PRO A 1 386 ? 22.168 -16.487 -20.988 1.00 66.38 386 PRO A N 1
ATOM 3102 C CA . PRO A 1 386 ? 21.256 -17.303 -21.797 1.00 66.38 386 PRO A CA 1
ATOM 3103 C C . PRO A 1 386 ? 20.203 -18.059 -20.969 1.00 66.38 386 PRO A C 1
ATOM 3105 O O . PRO A 1 386 ? 19.072 -18.213 -21.424 1.00 66.38 386 PRO A O 1
ATOM 3108 N N . ASP A 1 387 ? 20.526 -18.442 -19.731 1.00 71.00 387 ASP A N 1
ATOM 3109 C CA . ASP A 1 387 ? 19.619 -19.164 -18.824 1.00 71.00 387 ASP A CA 1
ATOM 3110 C C . ASP A 1 387 ? 18.415 -18.320 -18.357 1.00 71.00 387 ASP A C 1
ATOM 3112 O O . ASP A 1 387 ? 17.474 -18.836 -17.751 1.00 71.00 387 ASP A O 1
ATOM 3116 N N . GLN A 1 388 ? 18.424 -17.009 -18.614 1.00 70.31 388 GLN A N 1
ATOM 3117 C CA . GLN A 1 388 ? 17.328 -16.103 -18.264 1.00 70.31 388 GLN A CA 1
ATOM 3118 C C . GLN A 1 388 ? 16.350 -15.881 -19.415 1.00 70.31 388 GLN A C 1
ATOM 3120 O O . GLN A 1 388 ? 15.199 -15.522 -19.176 1.00 70.31 388 GLN A O 1
ATOM 3125 N N . VAL A 1 389 ? 16.774 -16.142 -20.654 1.00 75.00 389 VAL A N 1
ATOM 3126 C CA . VAL A 1 389 ? 15.990 -15.867 -21.865 1.00 75.00 389 VAL A CA 1
ATOM 3127 C C . VAL A 1 389 ? 14.622 -16.547 -21.813 1.00 75.00 389 VAL A C 1
ATOM 3129 O O . VAL A 1 389 ? 13.623 -15.943 -22.198 1.00 75.00 389 VAL A O 1
ATOM 3132 N N . ASP A 1 390 ? 14.552 -17.783 -21.322 1.00 77.25 390 ASP A N 1
ATOM 3133 C CA . ASP A 1 390 ? 13.291 -18.526 -21.249 1.00 77.25 390 ASP A CA 1
ATOM 3134 C C . ASP A 1 390 ? 12.336 -17.967 -20.188 1.00 77.25 390 ASP A C 1
ATOM 3136 O O . ASP A 1 390 ? 11.129 -17.915 -20.425 1.00 77.25 390 ASP A O 1
ATOM 3140 N N . ARG A 1 391 ? 12.863 -17.476 -19.058 1.00 75.25 391 ARG A N 1
ATOM 3141 C CA . ARG A 1 391 ? 12.073 -16.798 -18.016 1.00 75.25 391 ARG A CA 1
ATOM 3142 C C . ARG A 1 391 ? 11.475 -15.503 -18.546 1.00 75.25 391 ARG A C 1
ATOM 3144 O O . ARG A 1 391 ? 10.269 -15.308 -18.466 1.00 75.25 391 ARG A O 1
ATOM 3151 N N . ILE A 1 392 ? 12.302 -14.687 -19.190 1.00 74.75 392 ILE A N 1
ATOM 3152 C CA . ILE A 1 392 ? 11.887 -13.416 -19.781 1.00 74.75 392 ILE A CA 1
ATOM 3153 C C . ILE A 1 392 ? 10.850 -13.650 -20.881 1.00 74.75 392 ILE A C 1
ATOM 3155 O O . ILE A 1 392 ? 9.842 -12.955 -20.943 1.00 74.75 392 ILE A O 1
ATOM 3159 N N . LYS A 1 393 ? 11.053 -14.656 -21.744 1.00 76.81 393 LYS A N 1
ATOM 3160 C CA . LYS A 1 393 ? 10.057 -15.045 -22.755 1.00 76.81 393 LYS A CA 1
ATOM 3161 C C . LYS A 1 393 ? 8.740 -15.467 -22.115 1.00 76.81 393 LYS A C 1
ATOM 3163 O O . LYS A 1 393 ? 7.694 -15.056 -22.605 1.00 76.81 393 LYS A O 1
ATOM 3168 N N . ALA A 1 394 ? 8.782 -16.275 -21.056 1.00 76.50 394 ALA A N 1
ATOM 3169 C CA . ALA A 1 394 ? 7.583 -16.684 -20.332 1.00 76.50 394 ALA A CA 1
ATOM 3170 C C . ALA A 1 394 ? 6.859 -15.476 -19.718 1.00 76.50 394 ALA A C 1
ATOM 3172 O O . ALA A 1 394 ? 5.639 -15.391 -19.813 1.00 76.50 394 ALA A O 1
ATOM 3173 N N . GLN A 1 395 ? 7.603 -14.513 -19.174 1.00 74.19 395 GLN A N 1
ATOM 3174 C CA . GLN A 1 395 ? 7.058 -13.306 -18.557 1.00 74.19 395 GLN A CA 1
ATOM 3175 C C . GLN A 1 395 ? 6.462 -12.341 -19.593 1.00 74.19 395 GLN A C 1
ATOM 3177 O O . GLN A 1 395 ? 5.333 -11.886 -19.445 1.00 74.19 395 GLN A O 1
ATOM 3182 N N . LEU A 1 396 ? 7.163 -12.082 -20.699 1.00 77.56 396 LEU A N 1
ATOM 3183 C CA . LEU A 1 396 ? 6.634 -11.302 -21.822 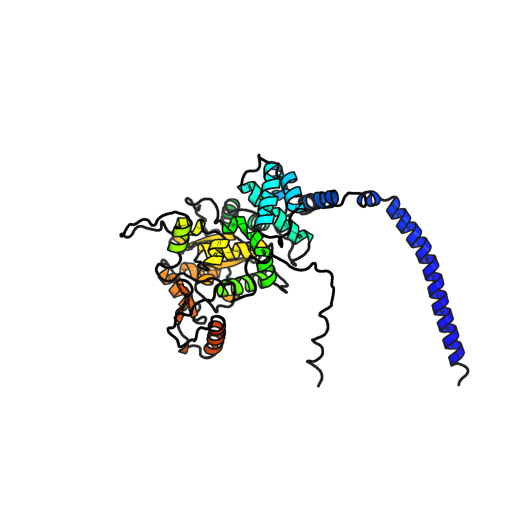1.00 77.56 396 LEU A CA 1
ATOM 3184 C C . LEU A 1 396 ? 5.399 -11.963 -22.447 1.00 77.56 396 LEU A C 1
ATOM 3186 O O . LEU A 1 396 ? 4.469 -11.269 -22.862 1.00 77.56 396 LEU A O 1
ATOM 3190 N N . TRP A 1 397 ? 5.357 -13.297 -22.470 1.00 78.81 397 TRP A N 1
ATOM 3191 C CA . TRP A 1 397 ? 4.196 -14.053 -22.928 1.00 78.81 397 TRP A CA 1
ATOM 3192 C C . TRP A 1 397 ? 2.953 -13.816 -22.058 1.00 78.81 397 TRP A C 1
ATOM 3194 O O . TRP A 1 397 ? 1.853 -13.786 -22.608 1.00 78.81 397 TRP A O 1
ATOM 3204 N N . GLU A 1 398 ? 3.097 -13.557 -20.748 1.00 77.00 398 GLU A N 1
ATOM 3205 C CA . GLU A 1 398 ? 1.970 -13.142 -19.885 1.00 77.00 398 GLU A CA 1
ATOM 3206 C C . GLU A 1 398 ? 1.294 -11.864 -20.415 1.00 77.00 398 GLU A C 1
ATOM 3208 O O . GLU A 1 398 ? 0.076 -11.711 -20.316 1.00 77.00 398 GLU A O 1
ATOM 3213 N N . TYR A 1 399 ? 2.070 -10.984 -21.053 1.00 74.88 399 TYR A N 1
ATOM 3214 C CA . TYR A 1 399 ? 1.594 -9.757 -21.694 1.00 74.88 399 TYR A CA 1
ATOM 3215 C C . TYR A 1 399 ? 1.336 -9.907 -23.198 1.00 74.88 399 TYR A C 1
ATOM 3217 O O . TYR A 1 399 ? 1.015 -8.921 -23.860 1.00 74.88 399 TYR A O 1
ATOM 3225 N N . ASN A 1 400 ? 1.472 -11.116 -23.756 1.00 76.38 400 ASN A N 1
ATOM 3226 C CA . ASN A 1 400 ? 1.416 -11.385 -25.196 1.00 76.38 400 ASN A CA 1
ATOM 3227 C C . ASN A 1 400 ? 2.453 -10.572 -26.012 1.00 76.38 400 ASN A C 1
ATOM 3229 O O . ASN A 1 400 ? 2.211 -10.202 -27.161 1.00 76.38 400 ASN A O 1
ATOM 3233 N N . ILE A 1 401 ? 3.611 -10.289 -25.409 1.00 73.88 401 ILE A N 1
ATOM 3234 C CA . ILE A 1 401 ? 4.770 -9.641 -26.032 1.00 73.88 401 ILE A CA 1
ATOM 3235 C C . ILE A 1 401 ? 5.775 -10.724 -26.430 1.00 73.88 401 ILE A C 1
ATOM 3237 O O . ILE A 1 401 ? 6.033 -11.665 -25.681 1.00 73.88 401 ILE A O 1
ATOM 3241 N N . SER A 1 402 ? 6.370 -10.602 -27.617 1.00 73.81 402 SER A N 1
ATOM 3242 C CA . SER A 1 402 ? 7.490 -11.460 -28.011 1.00 73.81 402 SER A CA 1
ATOM 3243 C C . SER A 1 402 ? 8.813 -10.721 -27.823 1.00 73.81 402 SER A C 1
ATOM 3245 O O . SER A 1 402 ? 8.925 -9.548 -28.172 1.00 73.81 402 SER A O 1
ATOM 3247 N N . LEU A 1 403 ? 9.835 -11.417 -27.323 1.00 70.06 403 LEU A N 1
ATOM 3248 C CA . LEU A 1 403 ? 11.152 -10.828 -27.045 1.00 70.06 403 LEU A CA 1
ATOM 3249 C C . LEU A 1 403 ? 11.806 -10.168 -28.274 1.00 70.06 403 LEU A C 1
ATOM 3251 O O . LEU A 1 403 ? 12.536 -9.195 -28.149 1.00 70.06 403 LEU A O 1
ATOM 3255 N N . TYR A 1 404 ? 11.547 -10.703 -29.470 1.00 65.31 404 TYR A N 1
ATOM 3256 C CA . TYR A 1 404 ? 12.162 -10.244 -30.722 1.00 65.31 404 TYR A CA 1
ATOM 3257 C C . TYR A 1 404 ? 11.291 -9.264 -31.509 1.00 65.31 404 TYR A C 1
ATOM 3259 O O . TYR A 1 404 ? 11.675 -8.836 -32.597 1.00 65.31 404 TYR A O 1
ATOM 3267 N N . SER A 1 405 ? 10.111 -8.918 -30.997 1.00 54.28 405 SER A N 1
ATOM 3268 C CA . SER A 1 405 ? 9.284 -7.898 -31.622 1.00 54.28 405 SER A CA 1
ATOM 3269 C C . SER A 1 405 ? 9.608 -6.538 -31.025 1.00 54.28 405 SER A C 1
ATOM 3271 O O . SER A 1 405 ? 9.422 -6.339 -29.831 1.00 54.28 405 SER A O 1
ATOM 3273 N N . SER A 1 406 ? 9.937 -5.556 -31.866 1.00 52.53 406 SER A N 1
ATOM 3274 C CA . SER A 1 406 ? 9.843 -4.127 -31.524 1.00 52.53 406 SER A CA 1
ATOM 3275 C C . SER A 1 406 ? 8.378 -3.663 -31.389 1.00 52.53 406 SER A C 1
ATOM 3277 O O . SER A 1 406 ? 8.052 -2.512 -31.678 1.00 52.53 406 SER A O 1
ATOM 3279 N N . ALA A 1 407 ? 7.457 -4.585 -31.091 1.00 52.47 407 ALA A N 1
ATOM 3280 C CA . ALA A 1 407 ? 6.030 -4.375 -31.229 1.00 52.47 407 ALA A CA 1
ATOM 3281 C C . ALA A 1 407 ? 5.448 -3.823 -29.934 1.00 52.47 407 ALA A C 1
ATOM 3283 O O . ALA A 1 407 ? 5.592 -4.410 -28.863 1.00 52.47 407 ALA A O 1
ATOM 3284 N N . ARG A 1 408 ? 4.719 -2.719 -30.075 1.00 64.12 408 ARG A N 1
ATOM 3285 C CA . ARG A 1 408 ? 3.757 -2.266 -29.076 1.00 64.12 408 ARG A CA 1
ATOM 3286 C C . ARG A 1 408 ? 2.645 -3.302 -29.004 1.00 64.12 408 ARG A C 1
ATOM 3288 O O . ARG A 1 408 ? 2.015 -3.600 -30.022 1.00 64.12 408 ARG A O 1
ATOM 3295 N N . VAL A 1 409 ? 2.389 -3.841 -27.821 1.00 60.56 409 VAL A N 1
ATOM 3296 C CA . VAL A 1 409 ? 1.286 -4.776 -27.610 1.00 60.56 409 VAL A CA 1
ATOM 3297 C C . VAL A 1 409 ? 0.171 -4.052 -26.900 1.00 60.56 409 VAL A C 1
ATOM 3299 O O . VAL A 1 409 ? 0.369 -3.460 -25.842 1.00 60.56 409 VAL A O 1
ATOM 3302 N N . LYS A 1 410 ? -1.019 -4.090 -27.502 1.00 63.16 410 LYS A N 1
ATOM 3303 C CA . LYS A 1 410 ? -2.201 -3.515 -26.879 1.00 63.16 410 LYS A CA 1
ATOM 3304 C C . LYS A 1 410 ? -2.532 -4.322 -25.626 1.00 63.16 410 LYS A C 1
ATOM 3306 O O . LYS A 1 410 ? -2.930 -5.482 -25.714 1.00 63.16 410 LYS A O 1
ATOM 3311 N N . ILE A 1 411 ? -2.396 -3.687 -24.473 1.00 61.28 411 ILE A N 1
ATOM 3312 C CA . ILE A 1 411 ? -2.968 -4.114 -23.211 1.00 61.28 411 ILE A CA 1
ATOM 3313 C C . ILE A 1 411 ? -4.476 -4.188 -23.417 1.00 61.28 411 ILE A C 1
ATOM 3315 O O . ILE A 1 411 ? -5.172 -3.186 -23.597 1.00 61.28 411 ILE A O 1
ATOM 3319 N N . LYS A 1 412 ? -5.015 -5.398 -23.360 1.00 52.75 412 LYS A N 1
ATOM 3320 C CA . LYS A 1 412 ? -6.419 -5.551 -23.002 1.00 52.75 412 LYS A CA 1
ATOM 3321 C C . LYS A 1 412 ? -6.532 -5.071 -21.561 1.00 52.75 412 LYS A C 1
ATOM 3323 O O . LYS A 1 412 ? -5.879 -5.631 -20.686 1.00 52.75 412 LYS A O 1
ATOM 3328 N N . THR A 1 413 ? -7.277 -3.987 -21.340 1.00 49.66 413 THR A N 1
ATOM 3329 C CA . THR A 1 413 ? -7.515 -3.369 -20.022 1.00 49.66 413 THR A CA 1
ATOM 3330 C C . THR A 1 413 ? -7.654 -4.419 -18.915 1.00 49.66 413 THR A C 1
ATOM 3332 O O . THR A 1 413 ? -8.218 -5.480 -19.176 1.00 49.66 413 THR A O 1
ATOM 3335 N N . LEU A 1 414 ? -7.219 -4.099 -17.686 1.00 42.56 414 LEU A N 1
ATOM 3336 C CA . LEU A 1 414 ? -7.253 -4.938 -16.464 1.00 42.56 414 LEU A CA 1
ATOM 3337 C C . LEU A 1 414 ? -8.503 -5.827 -16.283 1.00 42.56 414 LEU A C 1
ATOM 3339 O O . LEU A 1 414 ? -8.415 -6.856 -15.629 1.00 42.56 414 LEU A O 1
ATOM 3343 N N . ARG A 1 415 ? -9.641 -5.485 -16.902 1.00 42.66 415 ARG A N 1
ATOM 3344 C CA . ARG A 1 415 ? -10.811 -6.368 -17.045 1.00 42.66 415 ARG A CA 1
ATOM 3345 C C . ARG A 1 415 ? -10.517 -7.773 -17.589 1.00 42.66 415 ARG A C 1
ATOM 3347 O O . ARG A 1 415 ? -11.300 -8.666 -17.290 1.00 42.66 415 ARG A O 1
ATOM 3354 N N . GLU A 1 416 ? -9.466 -7.978 -18.385 1.00 47.84 416 GLU A N 1
ATOM 3355 C CA . GLU A 1 416 ? -9.206 -9.270 -19.048 1.00 47.84 416 GLU A CA 1
ATOM 3356 C C . GLU A 1 416 ? -7.910 -9.977 -18.613 1.00 47.84 416 GLU A C 1
ATOM 3358 O O . GLU A 1 416 ? -7.814 -11.188 -18.795 1.00 47.84 416 GLU A O 1
ATOM 3363 N N . LEU A 1 417 ? -6.923 -9.268 -18.046 1.00 43.97 417 LEU A N 1
ATOM 3364 C CA . LEU A 1 417 ? -5.616 -9.858 -17.704 1.00 43.97 417 LEU A CA 1
ATOM 3365 C C . LEU A 1 417 ? -5.579 -10.524 -16.321 1.00 43.97 417 LEU A C 1
ATOM 3367 O O . LEU A 1 417 ? -4.753 -11.402 -16.101 1.00 43.97 417 LEU A O 1
ATOM 3371 N N . THR A 1 418 ? -6.511 -10.201 -15.424 1.00 40.38 418 THR A N 1
ATOM 3372 C CA . THR A 1 418 ? -6.728 -10.927 -14.166 1.00 40.38 418 THR A CA 1
ATOM 3373 C C . THR A 1 418 ? -8.188 -10.771 -13.733 1.00 40.38 418 THR A C 1
ATOM 3375 O O . THR A 1 418 ? -8.744 -9.676 -13.711 1.00 40.38 418 THR A O 1
ATOM 3378 N N . ASN A 1 419 ? -8.853 -11.879 -13.400 1.00 37.97 419 ASN A N 1
ATOM 3379 C CA . ASN A 1 419 ? -10.165 -11.829 -12.760 1.00 37.97 419 ASN A CA 1
ATOM 3380 C C . ASN A 1 419 ? -10.011 -11.348 -11.304 1.00 37.97 419 ASN A C 1
ATOM 3382 O O . ASN A 1 419 ? -9.324 -12.025 -10.539 1.00 37.97 419 ASN A O 1
ATOM 3386 N N . PRO A 1 420 ? -10.778 -10.345 -10.849 1.00 45.09 420 PRO A N 1
ATOM 3387 C CA . PRO A 1 420 ? -11.396 -9.264 -11.613 1.00 45.09 420 PRO A CA 1
ATOM 3388 C C . PRO A 1 420 ? -11.129 -7.884 -10.929 1.00 45.09 420 PRO A C 1
ATOM 3390 O O . PRO A 1 420 ? -10.410 -7.812 -9.929 1.00 45.09 420 PRO A O 1
ATOM 3393 N N . PRO A 1 421 ? -11.679 -6.773 -11.462 1.00 42.22 421 PRO A N 1
ATOM 3394 C CA . PRO A 1 421 ? -11.411 -5.407 -11.001 1.00 42.22 421 PRO A CA 1
ATOM 3395 C C . PRO A 1 421 ? -11.817 -5.184 -9.536 1.00 42.22 421 PRO A C 1
ATOM 3397 O O . PRO A 1 421 ? -12.569 -5.973 -8.961 1.00 42.22 421 PRO A O 1
ATOM 3400 N N . LEU A 1 422 ? -11.477 -4.009 -8.991 1.00 44.62 422 LEU A N 1
ATOM 3401 C CA . LEU A 1 422 ? -12.103 -3.411 -7.793 1.00 44.62 422 LEU A CA 1
ATOM 3402 C C . LEU A 1 422 ? -13.662 -3.471 -7.785 1.00 44.62 422 LEU A C 1
ATOM 3404 O O . LEU A 1 422 ? -14.288 -3.209 -6.762 1.00 44.62 422 LEU A O 1
ATOM 3408 N N . GLU A 1 423 ? -14.300 -3.870 -8.895 1.00 42.56 423 GLU A N 1
ATOM 3409 C CA . GLU A 1 423 ? -15.727 -4.169 -9.063 1.00 42.56 423 GLU A CA 1
ATOM 3410 C C . GLU A 1 423 ? -16.211 -5.552 -8.543 1.00 42.56 423 GLU A C 1
ATOM 3412 O O . GLU A 1 423 ? -17.388 -5.867 -8.762 1.00 42.56 423 GLU A O 1
ATOM 3417 N N . ILE A 1 424 ? -15.434 -6.370 -7.799 1.00 41.47 424 ILE A N 1
ATOM 3418 C CA . ILE A 1 424 ? -16.051 -7.446 -6.970 1.00 41.47 424 ILE A CA 1
ATOM 3419 C C . ILE A 1 424 ? -16.795 -6.826 -5.790 1.00 41.47 424 ILE A C 1
ATOM 3421 O O . ILE A 1 424 ? -16.423 -6.930 -4.627 1.00 41.47 424 ILE A O 1
ATOM 3425 N N . ALA A 1 425 ? -17.907 -6.195 -6.106 1.00 36.97 425 ALA A N 1
ATOM 3426 C CA . ALA A 1 425 ? -18.961 -5.911 -5.165 1.00 36.97 425 ALA A CA 1
ATOM 3427 C C . ALA A 1 425 ? -20.346 -6.079 -5.792 1.00 36.97 425 ALA A C 1
ATOM 3429 O O . ALA A 1 425 ? -21.348 -5.587 -5.274 1.00 36.97 425 ALA A O 1
ATOM 3430 N N . ARG A 1 426 ? -20.424 -6.814 -6.905 1.00 35.38 426 ARG A N 1
ATOM 3431 C CA . ARG A 1 426 ? -21.681 -7.323 -7.448 1.00 35.38 426 ARG A CA 1
ATOM 3432 C C . ARG A 1 426 ? -21.638 -8.846 -7.479 1.00 35.38 426 ARG A C 1
ATOM 3434 O O . ARG A 1 426 ? -21.434 -9.456 -8.516 1.00 35.38 426 ARG A O 1
ATOM 3441 N N . GLY A 1 427 ? -21.863 -9.429 -6.302 1.00 35.81 427 GLY A N 1
ATOM 3442 C CA . GLY A 1 427 ? -22.262 -10.825 -6.138 1.00 35.81 427 GLY A CA 1
ATOM 3443 C C . GLY A 1 427 ? -21.123 -11.807 -5.878 1.00 35.81 427 GLY A C 1
ATOM 3444 O O . GLY A 1 427 ? -20.549 -12.356 -6.810 1.00 35.81 427 GLY A O 1
ATOM 3445 N N . ILE A 1 428 ? -20.891 -12.131 -4.603 1.00 31.36 428 ILE A N 1
ATOM 3446 C CA . ILE A 1 428 ? -20.408 -13.463 -4.222 1.00 31.36 428 ILE A CA 1
ATOM 3447 C C . ILE A 1 428 ? -21.537 -14.142 -3.430 1.00 31.36 428 ILE A C 1
ATOM 3449 O O . ILE A 1 428 ? -22.078 -13.520 -2.509 1.00 31.36 428 ILE A O 1
ATOM 3453 N N . PRO A 1 429 ? -21.930 -15.383 -3.782 1.00 31.67 429 PRO A N 1
ATOM 3454 C CA . PRO A 1 429 ? -22.925 -16.142 -3.040 1.00 31.67 429 PRO A CA 1
ATOM 3455 C C . PRO A 1 429 ? -22.458 -16.336 -1.599 1.00 31.67 429 PRO A C 1
ATOM 3457 O O . PRO A 1 429 ? -21.292 -16.629 -1.340 1.00 31.67 429 PRO A O 1
ATOM 3460 N N . THR A 1 430 ? -23.385 -16.203 -0.658 1.00 29.75 430 THR A N 1
ATOM 3461 C CA . THR A 1 430 ? -23.200 -16.566 0.747 1.00 29.75 430 THR A CA 1
ATOM 3462 C C . THR A 1 430 ? -22.454 -17.894 0.880 1.00 29.75 430 THR A C 1
ATOM 3464 O O . THR A 1 430 ? -22.968 -18.935 0.471 1.00 29.75 430 THR A O 1
ATOM 3467 N N . ILE A 1 431 ? -21.269 -17.859 1.495 1.00 32.03 431 ILE A N 1
ATOM 3468 C CA . ILE A 1 431 ? -20.519 -19.044 1.920 1.00 32.03 431 ILE A CA 1
ATOM 3469 C C . ILE A 1 431 ? -21.338 -19.746 3.012 1.00 32.03 431 ILE A C 1
ATOM 3471 O O . ILE A 1 431 ? -21.215 -19.490 4.208 1.00 32.03 431 ILE A O 1
ATOM 3475 N N . ARG A 1 432 ? -22.218 -20.642 2.575 1.00 30.28 432 ARG A N 1
ATOM 3476 C CA . ARG A 1 432 ? -22.710 -21.788 3.332 1.00 30.28 432 ARG A CA 1
ATOM 3477 C C . ARG A 1 432 ? -22.542 -23.004 2.441 1.00 30.28 432 ARG A C 1
ATOM 3479 O O . ARG A 1 432 ? -23.516 -23.508 1.919 1.00 30.28 432 ARG A O 1
ATOM 3486 N N . GLU A 1 433 ? -21.309 -23.461 2.281 1.00 28.45 433 GLU A N 1
ATOM 3487 C CA . GLU A 1 433 ? -21.037 -24.878 2.052 1.00 28.45 433 GLU A CA 1
ATOM 3488 C C . GLU A 1 433 ? -19.556 -25.147 2.321 1.00 28.45 433 GLU A C 1
ATOM 3490 O O . GLU A 1 433 ? -18.655 -24.724 1.602 1.00 28.45 433 GLU A O 1
ATOM 3495 N N . LYS A 1 434 ? -19.312 -25.820 3.446 1.00 32.50 434 LYS A N 1
ATOM 3496 C CA . LYS A 1 434 ? -18.047 -26.483 3.741 1.00 32.50 434 LYS A CA 1
ATOM 3497 C C . LYS A 1 434 ? -17.898 -27.645 2.759 1.00 32.50 434 LYS A C 1
ATOM 3499 O O . LYS A 1 434 ? -18.716 -28.556 2.825 1.00 32.50 434 LYS A O 1
ATOM 3504 N N . ILE A 1 435 ? -16.830 -27.686 1.962 1.00 28.95 435 ILE A N 1
ATOM 3505 C CA . ILE A 1 435 ? -16.294 -28.944 1.416 1.00 28.95 435 ILE A CA 1
ATOM 3506 C C . ILE A 1 435 ? -14.757 -28.914 1.539 1.00 28.95 435 ILE A C 1
ATOM 3508 O O . ILE A 1 435 ? -14.138 -27.927 1.144 1.00 28.95 435 ILE A O 1
ATOM 3512 N N . PRO A 1 436 ? -14.126 -29.949 2.127 1.00 30.86 436 PRO A N 1
ATOM 3513 C CA . PRO A 1 436 ? -12.718 -29.928 2.503 1.00 30.86 436 PRO A CA 1
ATOM 3514 C C . PRO A 1 436 ? -11.806 -30.316 1.331 1.00 30.86 436 PRO A C 1
ATOM 3516 O O . PRO A 1 436 ? -11.852 -31.440 0.833 1.00 30.86 436 PRO A O 1
ATOM 3519 N N . ILE A 1 437 ? -10.899 -29.417 0.948 1.00 27.72 437 ILE A N 1
ATOM 3520 C CA . ILE A 1 437 ? -9.747 -29.738 0.094 1.00 27.72 437 ILE A CA 1
ATOM 3521 C C . ILE A 1 437 ? -8.640 -30.305 0.995 1.00 27.72 437 ILE A C 1
ATOM 3523 O O . ILE A 1 437 ? -7.648 -29.656 1.297 1.00 27.72 437 ILE A O 1
ATOM 3527 N N . ILE A 1 438 ? -8.834 -31.536 1.469 1.00 30.48 438 ILE A N 1
ATOM 3528 C CA . ILE A 1 438 ? -7.767 -32.379 2.028 1.00 30.48 438 ILE A CA 1
ATOM 3529 C C . ILE A 1 438 ? -7.930 -33.775 1.431 1.00 30.48 438 ILE A C 1
ATOM 3531 O O . ILE A 1 438 ? -8.353 -34.690 2.122 1.00 30.48 438 ILE A O 1
ATOM 3535 N N . THR A 1 439 ? -7.645 -33.956 0.135 1.00 29.86 439 THR A N 1
ATOM 3536 C CA . THR A 1 439 ? -7.153 -35.241 -0.416 1.00 29.86 439 THR A CA 1
ATOM 3537 C C . THR A 1 439 ? -6.634 -35.074 -1.853 1.00 29.86 439 THR A C 1
ATOM 3539 O O . THR A 1 439 ? -7.314 -35.421 -2.815 1.00 29.86 439 THR A O 1
ATOM 3542 N N . ARG A 1 440 ? -5.413 -34.553 -2.050 1.00 27.86 440 ARG A N 1
ATOM 3543 C CA . ARG A 1 440 ? -4.693 -34.763 -3.330 1.00 27.86 440 ARG A CA 1
ATOM 3544 C C . ARG A 1 440 ? -3.166 -34.624 -3.268 1.00 27.86 440 ARG A C 1
ATOM 3546 O O . ARG A 1 440 ? -2.556 -34.208 -4.241 1.00 27.86 440 ARG A O 1
ATOM 3553 N N . LEU A 1 441 ? -2.541 -35.034 -2.160 1.00 27.12 441 LEU A N 1
ATOM 3554 C CA . LEU A 1 441 ? -1.070 -35.117 -2.040 1.00 27.12 441 LEU A CA 1
ATOM 3555 C C . LEU A 1 441 ? -0.543 -36.485 -1.564 1.00 27.12 441 LEU A C 1
ATOM 3557 O O . LEU A 1 441 ? 0.611 -36.610 -1.178 1.00 27.12 441 LEU A O 1
ATOM 3561 N N . SER A 1 442 ? -1.344 -37.550 -1.658 1.00 27.56 442 SER A N 1
ATOM 3562 C CA . SER A 1 442 ? -0.932 -38.926 -1.319 1.00 27.56 442 SER A CA 1
ATOM 3563 C C . SER A 1 442 ? -0.735 -39.845 -2.538 1.00 27.56 442 SER A C 1
ATOM 3565 O O . SER A 1 442 ? -0.756 -41.063 -2.408 1.00 27.56 442 SER A O 1
ATOM 3567 N N . ARG A 1 443 ? -0.521 -39.288 -3.742 1.00 29.95 443 ARG A N 1
ATOM 3568 C CA . ARG A 1 443 ? -0.234 -40.073 -4.967 1.00 29.95 443 ARG A CA 1
ATOM 3569 C C . ARG A 1 443 ? 1.100 -39.766 -5.660 1.00 29.95 443 ARG A C 1
ATOM 3571 O O . ARG A 1 443 ? 1.300 -40.227 -6.775 1.00 29.95 443 ARG A O 1
ATOM 3578 N N . MET A 1 444 ? 2.020 -39.054 -5.007 1.00 28.72 444 MET A N 1
ATOM 3579 C CA . MET A 1 444 ? 3.355 -38.776 -5.568 1.00 28.72 444 MET A CA 1
ATOM 3580 C C . MET A 1 444 ? 4.517 -39.546 -4.924 1.00 28.72 444 MET A C 1
ATOM 3582 O O . MET A 1 444 ? 5.630 -39.453 -5.420 1.00 28.72 444 MET A O 1
ATOM 3586 N N . PHE A 1 445 ? 4.271 -40.381 -3.911 1.00 35.97 445 PHE A N 1
ATOM 3587 C CA . PHE A 1 445 ? 5.267 -41.335 -3.411 1.00 35.97 445 PHE A CA 1
ATOM 3588 C C . PHE A 1 445 ? 4.599 -42.687 -3.180 1.00 35.97 445 PHE A C 1
ATOM 3590 O O . PHE A 1 445 ? 3.888 -42.890 -2.199 1.00 35.97 445 PHE A O 1
ATOM 3597 N N . GLY A 1 446 ? 4.763 -43.581 -4.152 1.00 33.56 446 GLY A N 1
ATOM 3598 C CA . GLY A 1 446 ? 4.120 -44.888 -4.155 1.00 33.56 446 GLY A CA 1
ATOM 3599 C C . GLY A 1 446 ? 4.284 -45.635 -5.473 1.00 33.56 446 GLY A C 1
ATOM 3600 O O . GLY A 1 446 ? 3.281 -46.048 -6.053 1.00 33.56 446 GLY A O 1
ATOM 3601 N N . ARG A 1 447 ? 5.528 -45.769 -5.942 1.00 32.47 447 ARG A N 1
ATOM 3602 C CA . ARG A 1 447 ? 6.074 -46.938 -6.643 1.00 32.47 447 ARG A CA 1
ATOM 3603 C C . ARG A 1 447 ? 7.588 -46.842 -6.679 1.00 32.47 447 ARG A C 1
ATOM 3605 O O . ARG A 1 447 ? 8.072 -45.736 -6.999 1.00 32.47 447 ARG A O 1
#